Protein AF-A0A0D2CQ76-F1 (afdb_monomer)

Nearest PDB structures (foldseek):
  5eh9-assembly1_A  TM=6.586E-01  e=3.970E-05  Bacillus thuringiensis serovar kurstaki
  3esh-assembly1_A  TM=4.272E-01  e=5.857E-04  Staphylococcus aureus subsp. aureus Mu50
  8q87-assembly1_AZ  TM=4.690E-01  e=4.897E+00  Gallus gallus

Secondary structure (DSSP, 8-state):
-PPPP-PPPP-------------------------TTS----GGGS--SPPP-PPPPP---TTSEEETTT--B-S--GGG-----TTTSSTTS---TT---EEEHHHHHHTT-EEEEEEETTEEEEEEEEEES--TT---EEEEEETTEEEEES--S---HHHHHHHHHHHH-------PPP-----------------------------------------------------------S-SEEEEE-SSGGG-TTHHHHHHHHT-EEEEETGGGGS---TT-TT-EEEEE-SSEEEEETTEEEEE--SSSTT-EEEEE-TTTSSS-EEEEETTSEE-GGGGS-SSS--TT--SEE-EEETTTTEEPPHHHHHHHHHHHTT---SEEEESSTTTS-EE--TT-SS-HHHHHHHHHHHHHHHTT-SS-GGGG---

Foldseek 3Di:
DDDDDDDDDDDDDDDDDDDDDDPDPPPDDDDDPDDPPDDDDPVVPPDPDDDDPDFFDQDADFQFKAWQALQATAPDGVVVVDQDAPVCPPPLHHADPVGTDIDGLNVVVVDPKDKDWAQDPVWNQKIKIWIPPQTHPGFIWIFFQAQQAIEIEFADQHDDVVNRVVLVVSLQDDDDPDPPDDDDDDDDDDDDDDDDDDDDDDDDDDDDDDDDDDDDDDDDDDDDDDDDDPDPPDDPPPRDDNPGHAEYEYQALSRLRRQQSVQLRRVHEYEFAPQRCVSHHPCVVPSGHYDHDDDQKDDPDVQWMKGQLQALHNRGIKIWHPPPSIPHTEIERAVCKFADPLLPDDAPVRDLLDAGIAGANHPVVRHGTALVSLVSNLVRCVVGDHQWYHYGHPPPGIHGHDPRHPDGPNRRSLSNSVSNNVVVVDDPDCSVVDDD

InterPro domains:
  IPR036866 Ribonuclease Z/Hydroxyacylglutathione hydrolase-like [SSF56281] (219-369)

pLDDT: mean 76.27, std 29.32, range [19.5, 98.75]

Structure (mmCIF, N/CA/C/O backbone):
data_AF-A0A0D2CQ76-F1
#
_entry.id   AF-A0A0D2CQ76-F1
#
loop_
_atom_site.group_PDB
_atom_site.id
_atom_site.type_symbol
_atom_site.label_atom_id
_atom_site.label_alt_id
_atom_site.label_comp_id
_atom_site.label_asym_id
_atom_site.label_entity_id
_atom_site.label_seq_id
_atom_site.pdbx_PDB_ins_code
_atom_site.Cartn_x
_atom_site.Cartn_y
_atom_site.Cartn_z
_atom_site.occupancy
_atom_site.B_iso_or_equiv
_atom_site.auth_seq_id
_atom_site.auth_comp_id
_atom_site.auth_asym_id
_atom_site.auth_atom_id
_atom_site.pdbx_PDB_model_num
ATOM 1 N N . MET A 1 1 ? 50.546 -42.247 15.815 1.00 39.44 1 MET A N 1
ATOM 2 C CA . MET A 1 1 ? 51.295 -40.976 15.752 1.00 39.44 1 MET A CA 1
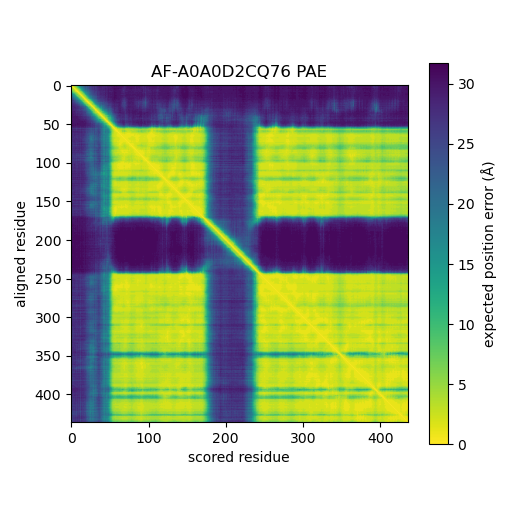ATOM 3 C C . MET A 1 1 ? 50.369 -39.877 16.221 1.00 39.44 1 MET A C 1
ATOM 5 O O . MET A 1 1 ? 49.398 -39.567 15.548 1.00 39.44 1 MET A O 1
ATOM 9 N N . THR A 1 2 ? 50.616 -39.408 17.434 1.00 29.03 2 THR A N 1
ATOM 10 C CA . THR A 1 2 ? 49.864 -38.374 18.147 1.00 29.03 2 THR A CA 1
ATOM 11 C C . THR A 1 2 ? 50.405 -37.018 17.701 1.00 29.03 2 THR A C 1
ATOM 13 O O . THR A 1 2 ? 51.617 -36.827 17.756 1.00 29.03 2 THR A O 1
ATOM 16 N N . ILE A 1 3 ? 49.554 -36.099 17.240 1.00 31.53 3 ILE A N 1
ATOM 17 C CA . ILE A 1 3 ? 49.973 -34.727 16.917 1.00 31.53 3 ILE A CA 1
ATOM 18 C C . ILE A 1 3 ? 49.498 -33.813 18.045 1.00 31.53 3 ILE A C 1
ATOM 20 O O . ILE A 1 3 ? 48.316 -33.742 18.368 1.00 31.53 3 ILE A O 1
ATOM 24 N N . THR A 1 4 ? 50.482 -33.196 18.685 1.00 30.42 4 THR A N 1
ATOM 25 C CA . THR A 1 4 ? 50.427 -32.346 19.871 1.00 30.42 4 THR A CA 1
ATOM 26 C C . THR A 1 4 ? 49.971 -30.923 19.545 1.00 30.42 4 THR A C 1
ATOM 28 O O . THR A 1 4 ? 50.452 -30.321 18.587 1.00 30.42 4 THR A O 1
ATOM 31 N N . ASN A 1 5 ? 49.101 -30.369 20.394 1.00 32.47 5 ASN A N 1
ATOM 32 C CA . ASN A 1 5 ? 48.747 -28.947 20.432 1.00 32.47 5 ASN A CA 1
ATOM 33 C C . ASN A 1 5 ? 49.942 -28.104 20.905 1.00 32.47 5 ASN A C 1
ATOM 35 O O . ASN A 1 5 ? 50.456 -28.333 21.999 1.00 32.47 5 ASN A O 1
ATOM 39 N N . HIS A 1 6 ? 50.319 -27.083 20.133 1.00 31.73 6 HIS A N 1
ATOM 40 C CA . HIS A 1 6 ? 51.196 -26.001 20.582 1.00 31.73 6 HIS A CA 1
ATOM 41 C C . HIS A 1 6 ? 50.420 -24.677 20.597 1.00 31.73 6 HIS A C 1
ATOM 43 O O . HIS A 1 6 ? 50.068 -24.146 19.547 1.00 31.73 6 HIS A O 1
ATOM 49 N N . GLN A 1 7 ? 50.173 -24.142 21.796 1.00 29.67 7 GLN A N 1
ATOM 50 C CA . GLN A 1 7 ? 49.875 -22.722 22.012 1.00 29.67 7 GLN A CA 1
ATOM 51 C C . GLN A 1 7 ? 51.193 -21.944 22.173 1.00 29.67 7 GLN A C 1
ATOM 53 O O . GLN A 1 7 ? 52.074 -22.423 22.893 1.00 29.67 7 GLN A O 1
ATOM 58 N N . PRO A 1 8 ? 51.332 -20.744 21.583 1.00 31.70 8 PRO A N 1
ATOM 59 C CA . PRO A 1 8 ? 52.380 -19.798 21.949 1.00 31.70 8 PRO A CA 1
ATOM 60 C C . PRO A 1 8 ? 51.948 -18.885 23.124 1.00 31.70 8 PRO A C 1
ATOM 62 O O . PRO A 1 8 ? 50.755 -18.803 23.432 1.00 31.70 8 PRO A O 1
ATOM 65 N N . PRO A 1 9 ? 52.911 -18.242 23.817 1.00 31.48 9 PRO A N 1
ATOM 66 C CA . PRO A 1 9 ? 52.736 -17.707 25.168 1.00 31.48 9 PRO A CA 1
ATOM 67 C C . PRO A 1 9 ? 52.123 -16.299 25.214 1.00 31.48 9 PRO A C 1
ATOM 69 O O . PRO A 1 9 ? 52.198 -15.526 24.262 1.00 31.48 9 PRO A O 1
ATOM 72 N N . ALA A 1 10 ? 51.541 -15.977 26.371 1.00 32.19 10 ALA A N 1
ATOM 73 C CA . ALA A 1 10 ? 50.985 -14.672 26.702 1.00 32.19 10 ALA A CA 1
ATOM 74 C C . ALA A 1 10 ? 52.089 -13.689 27.132 1.00 32.19 10 ALA A C 1
ATOM 76 O O . ALA A 1 10 ? 52.759 -13.919 28.138 1.00 32.19 10 ALA A O 1
ATOM 77 N N . GLU A 1 11 ? 52.222 -12.572 26.416 1.00 29.41 11 GLU A N 1
ATOM 78 C CA . GLU A 1 11 ? 52.980 -11.400 26.862 1.00 29.41 11 GLU A CA 1
ATOM 79 C C . GLU A 1 11 ? 52.042 -10.225 27.151 1.00 29.41 11 GLU A C 1
ATOM 81 O O . GLU A 1 11 ? 51.150 -9.883 26.376 1.00 29.41 11 GLU A O 1
ATOM 86 N N . SER A 1 12 ? 52.260 -9.621 28.318 1.00 32.22 12 SER A N 1
ATOM 87 C CA . SER A 1 12 ? 51.508 -8.510 28.884 1.00 32.22 12 SER A CA 1
ATOM 88 C C . SER A 1 12 ? 52.247 -7.186 28.701 1.00 32.22 12 SER A C 1
ATOM 90 O O . SER A 1 12 ? 53.257 -6.966 29.359 1.00 32.22 12 SER A O 1
ATOM 92 N N . LEU A 1 13 ? 51.690 -6.273 27.910 1.00 27.52 13 LEU A N 1
ATOM 93 C CA . LEU A 1 13 ? 51.908 -4.817 27.917 1.00 27.52 13 LEU A CA 1
ATOM 94 C C . LEU A 1 13 ? 50.667 -4.236 27.207 1.00 27.52 13 LEU A C 1
ATOM 96 O O . LEU A 1 13 ? 50.206 -4.816 26.238 1.00 27.52 13 LEU A O 1
ATOM 100 N N . SER A 1 14 ? 50.031 -3.120 27.527 1.00 27.59 14 SER A N 1
ATOM 101 C CA . SER A 1 14 ? 50.063 -2.133 28.600 1.00 27.59 14 SER A CA 1
ATOM 102 C C . SER A 1 14 ? 48.807 -1.262 28.368 1.00 27.59 14 SER A C 1
ATOM 104 O O . SER A 1 14 ? 48.235 -1.279 27.277 1.00 27.59 14 SER A O 1
ATOM 106 N N . LYS A 1 15 ? 48.330 -0.526 29.377 1.00 40.38 15 LYS A N 1
ATOM 107 C CA . LYS A 1 15 ? 47.133 0.327 29.270 1.00 40.38 15 LYS A CA 1
ATOM 108 C C . LYS A 1 15 ? 47.271 1.355 28.135 1.00 40.38 15 LYS A C 1
ATOM 110 O O . LYS A 1 15 ? 48.017 2.320 28.274 1.00 40.38 15 LYS A O 1
ATOM 115 N N . GLN A 1 16 ? 46.468 1.209 27.085 1.00 28.66 16 GLN A N 1
ATOM 116 C CA . GLN A 1 16 ? 46.101 2.299 26.183 1.00 28.66 16 GLN A CA 1
ATOM 117 C C . GLN A 1 16 ? 44.578 2.360 26.091 1.00 28.66 16 GLN A C 1
ATOM 119 O O . GLN A 1 16 ? 43.924 1.441 25.601 1.00 28.66 16 GLN A O 1
ATOM 124 N N . SER A 1 17 ? 44.018 3.455 26.608 1.00 41.84 17 SER A N 1
ATOM 125 C CA . SER A 1 17 ? 42.621 3.809 26.414 1.00 41.84 17 SER A CA 1
ATOM 126 C C . SER A 1 17 ? 42.354 3.967 24.919 1.00 41.84 17 SER A C 1
ATOM 128 O O . SER A 1 17 ? 42.861 4.873 24.259 1.00 41.84 17 SER A O 1
ATOM 130 N N . SER A 1 18 ? 41.555 3.061 24.369 1.00 27.47 18 SER A N 1
ATOM 131 C CA . SER A 1 18 ? 41.046 3.162 23.009 1.00 27.47 18 SER A CA 1
ATOM 132 C C . SER A 1 18 ? 39.527 3.086 23.076 1.00 27.47 18 SER A C 1
ATOM 134 O O . SER A 1 18 ? 38.928 2.106 23.498 1.00 27.47 18 SER A O 1
ATOM 136 N N . LYS A 1 19 ? 38.969 4.254 22.771 1.00 29.41 19 LYS A N 1
ATOM 137 C CA . LYS A 1 19 ? 37.576 4.638 22.572 1.00 29.41 19 LYS A CA 1
ATOM 138 C C . LYS A 1 19 ? 36.659 3.477 22.176 1.00 29.41 19 LYS A C 1
ATOM 140 O O . LYS A 1 19 ? 36.950 2.748 21.232 1.00 29.41 19 LYS A O 1
ATOM 145 N N . GLU A 1 20 ? 35.530 3.398 22.874 1.00 27.20 20 GLU A N 1
ATOM 146 C CA . GLU A 1 20 ? 34.351 2.624 22.491 1.00 27.20 20 GLU A CA 1
ATOM 147 C C . GLU A 1 20 ? 34.062 2.786 20.994 1.00 27.20 20 GLU A C 1
ATOM 149 O O . GLU A 1 20 ? 34.005 3.901 20.470 1.00 27.20 20 GLU A O 1
ATOM 154 N N . ILE A 1 21 ? 33.895 1.656 20.312 1.00 24.20 21 ILE A N 1
ATOM 155 C CA . ILE A 1 21 ? 33.378 1.592 18.948 1.00 24.20 21 ILE A CA 1
ATOM 156 C C . ILE A 1 21 ? 31.880 1.912 19.047 1.00 24.20 21 ILE A C 1
ATOM 158 O O . ILE A 1 21 ? 31.147 1.121 19.645 1.00 24.20 21 ILE A O 1
ATOM 162 N N . PRO A 1 22 ? 31.388 3.040 18.503 1.00 25.72 22 PRO A N 1
ATOM 163 C CA . PRO A 1 22 ? 29.972 3.355 18.576 1.00 25.72 22 PRO A CA 1
ATOM 164 C C . PRO A 1 22 ? 29.210 2.435 17.623 1.00 25.72 22 PRO A C 1
ATOM 166 O O . PRO A 1 22 ? 29.427 2.456 16.410 1.00 25.72 22 PRO A O 1
ATOM 169 N N . ILE A 1 23 ? 28.290 1.647 18.174 1.00 25.94 23 ILE A N 1
ATOM 170 C CA . ILE A 1 23 ? 27.216 1.008 17.414 1.00 25.94 23 ILE A CA 1
ATOM 171 C C . ILE A 1 23 ? 26.369 2.146 16.832 1.00 25.94 23 ILE A C 1
ATOM 173 O O . ILE A 1 23 ? 25.759 2.923 17.567 1.00 25.94 23 ILE A O 1
ATOM 177 N N . ILE A 1 24 ? 26.383 2.295 15.507 1.00 24.62 24 ILE A N 1
ATOM 178 C CA . ILE A 1 24 ? 25.646 3.349 14.809 1.00 24.62 24 ILE A CA 1
ATOM 179 C C . ILE A 1 24 ? 24.150 3.011 14.868 1.00 24.62 24 ILE A C 1
ATOM 181 O O . ILE A 1 24 ? 23.621 2.307 14.013 1.00 24.62 24 ILE A O 1
ATOM 185 N N . HIS A 1 25 ? 23.449 3.552 15.863 1.00 28.23 25 HIS A N 1
ATOM 186 C CA . HIS A 1 25 ? 22.011 3.776 15.772 1.00 28.23 25 HIS A CA 1
ATOM 187 C C . HIS A 1 25 ? 21.765 4.841 14.691 1.00 28.23 25 HIS A C 1
ATOM 189 O O . HIS A 1 25 ? 21.966 6.031 14.929 1.00 28.23 25 HIS A O 1
ATOM 195 N N . GLN A 1 26 ? 21.343 4.440 13.488 1.00 29.70 26 GLN A N 1
ATOM 196 C CA . GLN A 1 26 ? 20.871 5.384 12.467 1.00 29.70 26 GLN A CA 1
ATOM 197 C C . GLN A 1 26 ? 19.455 5.877 12.806 1.00 29.70 26 GLN A C 1
ATOM 199 O O . GLN A 1 26 ? 18.474 5.532 12.161 1.00 29.70 26 GLN A O 1
ATOM 204 N N . GLY A 1 27 ? 19.366 6.711 13.839 1.00 32.00 27 GLY A N 1
ATOM 205 C CA . GLY A 1 27 ? 18.337 7.735 13.967 1.00 32.00 27 GLY A CA 1
ATOM 206 C C . GLY A 1 27 ? 18.990 9.075 13.654 1.00 32.00 27 GLY A C 1
ATOM 207 O O . GLY A 1 27 ? 19.450 9.758 14.563 1.00 32.00 27 GLY A O 1
ATOM 208 N N . GLN A 1 28 ? 19.110 9.434 12.374 1.00 29.11 28 GLN A N 1
ATOM 209 C CA . GLN A 1 28 ? 19.572 10.772 12.006 1.00 29.11 28 GLN A CA 1
ATOM 210 C C . GLN A 1 28 ? 18.374 11.701 11.821 1.00 29.11 28 GLN A C 1
ATOM 212 O O . GLN A 1 28 ? 17.597 11.569 10.880 1.00 29.11 28 GLN A O 1
ATOM 217 N N . ASN A 1 29 ? 18.270 12.656 12.749 1.00 29.84 29 ASN A N 1
ATOM 218 C CA . ASN A 1 29 ? 17.585 13.932 12.578 1.00 29.84 29 ASN A CA 1
ATOM 219 C C . ASN A 1 29 ? 18.065 14.579 11.270 1.00 29.84 29 ASN A C 1
ATOM 221 O O . ASN A 1 29 ? 19.172 15.116 11.210 1.00 29.84 29 ASN A O 1
ATOM 225 N N . LEU A 1 30 ? 17.244 14.530 10.224 1.00 32.06 30 LEU A N 1
ATOM 226 C CA . LEU A 1 30 ? 17.431 15.358 9.039 1.00 32.06 30 LEU A CA 1
ATOM 227 C C . LEU A 1 30 ? 16.713 16.681 9.303 1.00 32.06 30 LEU A C 1
ATOM 229 O O . LEU A 1 30 ? 15.489 16.730 9.398 1.00 32.06 30 LEU A O 1
ATOM 233 N N . GLY A 1 31 ? 17.501 17.739 9.500 1.00 23.17 31 GLY A N 1
ATOM 234 C CA . GLY A 1 31 ? 17.003 19.085 9.749 1.00 23.17 31 GLY A CA 1
ATOM 235 C C . GLY A 1 31 ? 16.050 19.530 8.643 1.00 23.17 31 GLY A C 1
ATOM 236 O O . GLY A 1 31 ? 16.437 19.654 7.483 1.00 23.17 31 GLY A O 1
ATOM 237 N N . VAL A 1 32 ? 14.800 19.775 9.022 1.00 26.61 32 VAL A N 1
ATOM 238 C CA . VAL A 1 32 ? 13.799 20.425 8.182 1.00 26.61 32 VAL A CA 1
ATOM 239 C C . VAL A 1 32 ? 14.212 21.890 8.050 1.00 26.61 32 VAL A C 1
ATOM 241 O O . VAL A 1 32 ? 14.143 22.645 9.018 1.00 26.61 32 VAL A O 1
ATOM 244 N N . TYR A 1 33 ? 14.668 22.305 6.869 1.00 24.30 33 TYR A N 1
ATOM 245 C CA . TYR A 1 33 ? 14.822 23.727 6.564 1.00 24.30 33 TYR A CA 1
ATOM 246 C C . TYR A 1 33 ? 13.427 24.284 6.252 1.00 24.30 33 TYR A C 1
ATOM 248 O O . TYR A 1 33 ? 12.963 24.246 5.115 1.00 24.30 33 TYR A O 1
ATOM 256 N N . SER A 1 34 ? 12.710 24.723 7.286 1.00 30.67 34 SER A N 1
ATOM 257 C CA . SER A 1 34 ? 11.485 25.503 7.123 1.00 30.67 34 SER A CA 1
ATOM 258 C C . SER A 1 34 ? 11.872 26.956 6.858 1.00 30.67 34 SER A C 1
ATOM 260 O O . SER A 1 34 ? 12.387 27.620 7.758 1.00 30.67 34 SER A O 1
ATOM 262 N N . ASP A 1 35 ? 11.643 27.441 5.640 1.00 29.03 35 ASP A N 1
ATOM 263 C CA . ASP A 1 35 ? 11.735 28.865 5.314 1.00 29.03 35 ASP A CA 1
ATOM 264 C C . ASP A 1 35 ? 10.690 29.647 6.145 1.00 29.03 35 ASP A C 1
ATOM 266 O O . ASP A 1 35 ? 9.488 29.433 5.962 1.00 29.03 35 ASP A O 1
ATOM 270 N N . PRO A 1 36 ? 11.096 30.538 7.072 1.00 30.61 36 PRO A N 1
ATOM 271 C CA . PRO A 1 36 ? 10.170 31.288 7.921 1.00 30.61 36 PRO A CA 1
ATOM 272 C C . PRO A 1 36 ? 9.391 32.383 7.175 1.00 30.61 36 PRO A C 1
ATOM 274 O O . PRO A 1 36 ? 8.571 33.060 7.795 1.00 30.61 36 PRO A O 1
ATOM 277 N N . SER A 1 37 ? 9.664 32.604 5.883 1.00 29.12 37 SER A N 1
ATOM 278 C CA . SER A 1 37 ? 9.095 33.707 5.100 1.00 29.12 37 SER A CA 1
ATOM 279 C C . SER A 1 37 ? 7.826 33.357 4.310 1.00 29.12 37 SER A C 1
ATOM 281 O O . SER A 1 37 ? 7.203 34.252 3.736 1.00 29.12 37 SER A O 1
ATOM 283 N N . LEU A 1 38 ? 7.379 32.095 4.321 1.00 29.56 38 LEU A N 1
ATOM 284 C CA . LEU A 1 38 ? 6.122 31.692 3.685 1.00 29.56 38 LEU A CA 1
ATOM 285 C C . LEU A 1 38 ? 4.923 31.924 4.628 1.00 29.56 38 LEU A C 1
ATOM 287 O O . LEU A 1 38 ? 4.917 31.415 5.754 1.00 29.56 38 LEU A O 1
ATOM 291 N N . PRO A 1 39 ? 3.884 32.669 4.205 1.00 29.12 39 PRO A N 1
ATOM 292 C CA . PRO A 1 39 ? 2.723 32.919 5.047 1.00 29.12 39 PRO A CA 1
ATOM 293 C C . PRO A 1 39 ? 1.963 31.615 5.321 1.00 29.12 39 PRO A C 1
ATOM 295 O O . PRO A 1 39 ? 1.555 30.907 4.399 1.00 29.12 39 PRO A O 1
ATOM 298 N N . LYS A 1 40 ? 1.736 31.319 6.607 1.00 33.12 40 LYS A N 1
ATOM 299 C CA . LYS A 1 40 ? 0.824 30.262 7.060 1.00 33.12 40 LYS A CA 1
ATOM 300 C C . LYS A 1 40 ? -0.583 30.620 6.592 1.00 33.12 40 LYS A C 1
ATOM 302 O O . LYS A 1 40 ? -1.213 31.514 7.151 1.00 33.12 40 LYS A O 1
ATOM 307 N N . THR A 1 41 ? -1.057 29.972 5.539 1.00 33.44 41 THR A N 1
ATOM 308 C CA . THR A 1 41 ? -2.420 30.168 5.049 1.00 33.44 41 THR A CA 1
ATOM 309 C C . THR A 1 41 ? -3.363 29.360 5.932 1.00 33.44 41 THR A C 1
ATOM 311 O O . THR A 1 41 ? -3.412 28.135 5.866 1.00 33.44 41 THR A O 1
ATOM 314 N N . ASP A 1 42 ? -4.078 30.061 6.806 1.00 31.73 42 ASP A N 1
ATOM 315 C CA . ASP A 1 42 ? -5.182 29.508 7.581 1.00 31.73 42 ASP A CA 1
ATOM 316 C C . ASP A 1 42 ? -6.390 29.337 6.646 1.00 31.73 42 ASP A C 1
ATOM 318 O O . ASP A 1 42 ? -7.069 30.303 6.287 1.00 31.73 42 ASP A O 1
ATOM 322 N N . LEU A 1 43 ? -6.615 28.103 6.184 1.00 39.22 43 LEU A N 1
ATOM 323 C CA . LEU A 1 43 ? -7.665 27.756 5.217 1.00 39.22 43 LEU A CA 1
ATOM 324 C C . LEU A 1 43 ? -9.081 28.093 5.720 1.00 39.22 43 LEU A C 1
ATOM 326 O O . LEU A 1 43 ? -10.003 28.196 4.912 1.00 39.22 43 LEU A O 1
ATOM 330 N N . ALA A 1 44 ? -9.257 28.329 7.026 1.00 33.47 44 ALA A N 1
ATOM 331 C CA . ALA A 1 44 ? -10.527 28.750 7.608 1.00 33.47 44 ALA A CA 1
ATOM 332 C C . ALA A 1 44 ? -10.938 30.185 7.218 1.00 33.47 44 ALA A C 1
ATOM 334 O O . ALA A 1 44 ? -12.115 30.528 7.307 1.00 33.47 44 ALA A O 1
ATOM 335 N N . GLN A 1 45 ? -10.005 31.029 6.759 1.00 33.81 45 GLN A N 1
ATOM 336 C CA . GLN A 1 45 ? -10.294 32.438 6.453 1.00 33.81 45 GLN A CA 1
ATOM 337 C C . GLN A 1 45 ? -10.810 32.689 5.027 1.00 33.81 45 GLN A C 1
ATOM 339 O O . GLN A 1 45 ? -11.191 33.813 4.708 1.00 33.81 45 GLN A O 1
ATOM 344 N N . VAL A 1 46 ? -10.852 31.667 4.164 1.00 38.38 46 VAL A N 1
ATOM 345 C CA . VAL A 1 46 ? -11.183 31.845 2.737 1.00 38.38 46 VAL A CA 1
ATOM 346 C C . VAL A 1 46 ? -12.700 31.852 2.46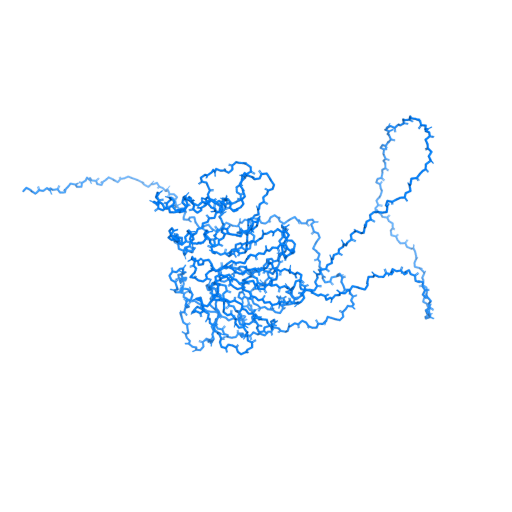7 1.00 38.38 46 VAL A C 1
ATOM 348 O O . VAL A 1 46 ? -13.121 32.339 1.422 1.00 38.38 46 VAL A O 1
ATOM 351 N N . PHE A 1 47 ? -13.554 31.404 3.400 1.00 37.78 47 PHE A N 1
ATOM 352 C CA . PHE A 1 47 ? -14.996 31.250 3.133 1.00 37.78 47 PHE A CA 1
ATOM 353 C C . PHE A 1 47 ? -15.915 31.654 4.307 1.00 37.78 47 PHE A C 1
ATOM 355 O O . PHE A 1 47 ? -16.415 30.788 5.028 1.00 37.78 47 PHE A O 1
ATOM 362 N N . PRO A 1 48 ? -16.226 32.949 4.503 1.00 30.75 48 PRO A N 1
ATOM 363 C CA . PRO A 1 48 ? -17.291 33.350 5.412 1.00 30.75 48 PRO A CA 1
ATOM 364 C C . PRO A 1 48 ? -18.654 33.220 4.709 1.00 30.75 48 PRO A C 1
ATOM 366 O O . PRO A 1 48 ? -18.975 34.019 3.834 1.00 30.75 48 PRO A O 1
ATOM 369 N N . GLY A 1 49 ? -19.477 32.236 5.098 1.00 35.41 49 GLY A N 1
ATOM 370 C CA . GLY A 1 49 ? -20.927 32.308 4.842 1.00 35.41 49 GLY A CA 1
ATOM 371 C C . GLY A 1 49 ? -21.650 31.104 4.230 1.00 35.41 49 GLY A C 1
ATOM 372 O O . GLY A 1 49 ? -22.803 31.269 3.848 1.00 35.41 49 GLY A O 1
ATOM 373 N N . SER A 1 50 ? -21.064 29.904 4.166 1.00 35.69 50 SER A N 1
ATOM 374 C CA . SER A 1 50 ? -21.857 28.689 3.900 1.00 35.69 50 SER A CA 1
ATOM 375 C C . SER A 1 50 ? -22.051 27.903 5.193 1.00 35.69 50 SER A C 1
ATOM 377 O O . SER A 1 50 ? -21.093 27.607 5.903 1.00 35.69 50 SER A O 1
ATOM 379 N N . THR A 1 51 ? -23.299 27.597 5.544 1.00 34.38 51 THR A N 1
ATOM 380 C CA . 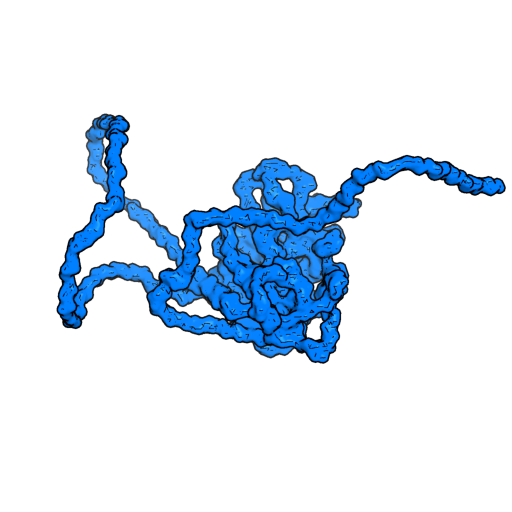THR A 1 51 ? -23.592 26.633 6.608 1.00 34.38 51 THR A CA 1
ATOM 381 C C . THR A 1 5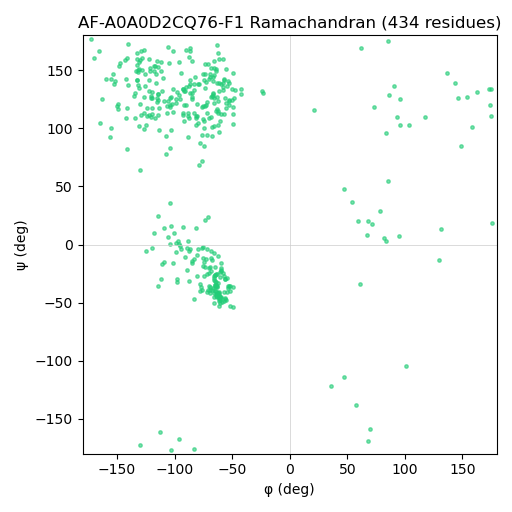1 ? -23.052 25.280 6.137 1.00 34.38 51 THR A C 1
ATOM 383 O O . THR A 1 51 ? -23.502 24.799 5.094 1.00 34.38 51 THR A O 1
ATOM 386 N N . PRO A 1 52 ? -22.061 24.672 6.813 1.00 41.97 52 PRO A N 1
ATOM 387 C CA . PRO A 1 52 ? -21.486 23.429 6.332 1.00 41.97 52 PRO A CA 1
ATOM 388 C C . PRO A 1 52 ? -22.558 22.340 6.397 1.00 41.97 52 PRO A C 1
ATOM 390 O O . PRO A 1 52 ? -23.085 22.043 7.466 1.00 41.97 52 PRO A O 1
ATOM 393 N N . MET A 1 53 ? -22.871 21.727 5.252 1.00 47.56 53 MET A N 1
ATOM 394 C CA . MET A 1 53 ? -23.459 20.385 5.225 1.00 47.56 53 MET A CA 1
ATOM 395 C C . MET A 1 53 ? -22.600 19.509 6.139 1.00 47.56 53 MET A C 1
ATOM 397 O O . MET A 1 53 ? -21.417 19.306 5.823 1.00 47.56 53 MET A O 1
ATOM 401 N N . ALA A 1 54 ? -23.163 19.076 7.274 1.00 58.16 54 ALA A N 1
ATOM 402 C CA . ALA A 1 54 ? -22.454 18.283 8.271 1.00 58.16 54 ALA A CA 1
ATOM 403 C C . ALA A 1 54 ? -21.832 17.070 7.568 1.00 58.16 54 ALA A C 1
ATOM 405 O O . ALA A 1 54 ? -22.529 16.325 6.878 1.00 58.16 54 ALA A O 1
ATOM 406 N N . GLY A 1 55 ? -20.505 16.954 7.641 1.00 66.81 55 GLY A N 1
ATOM 407 C CA . GLY A 1 55 ? -19.786 15.816 7.079 1.00 66.81 55 GLY A CA 1
ATOM 408 C C . GLY A 1 55 ? -20.185 14.504 7.765 1.00 66.81 55 GLY A C 1
ATOM 409 O O . GLY A 1 55 ? -20.909 14.531 8.766 1.00 66.81 55 GLY A O 1
ATOM 410 N N . PRO A 1 56 ? -19.729 13.353 7.242 1.00 83.25 56 PRO A N 1
ATOM 411 C CA . PRO A 1 56 ? -19.862 12.087 7.944 1.00 83.25 56 PRO A CA 1
ATOM 412 C C . PRO A 1 56 ? -19.350 12.228 9.378 1.00 83.25 56 PRO A C 1
ATOM 414 O O . PRO A 1 56 ? -18.297 12.816 9.640 1.00 83.25 56 PRO A O 1
ATOM 417 N N . LYS A 1 57 ? -20.135 11.704 10.316 1.00 90.00 57 LYS A N 1
ATOM 418 C CA . LYS A 1 57 ? -19.737 11.630 11.715 1.00 90.00 57 LYS A CA 1
ATOM 419 C C . LYS A 1 57 ? -18.869 10.392 11.898 1.00 90.00 57 LYS A C 1
ATOM 421 O O . LYS A 1 57 ? -19.243 9.306 11.454 1.00 90.00 57 LYS A O 1
ATOM 426 N N . LEU A 1 58 ? -17.740 10.566 12.574 1.00 93.38 58 LEU A N 1
ATOM 427 C CA . LEU A 1 58 ? -16.836 9.489 12.944 1.00 93.38 58 LEU A CA 1
ATOM 428 C C . LEU A 1 58 ? -17.613 8.333 13.592 1.00 93.38 58 LEU A C 1
ATOM 430 O O . LEU A 1 58 ? -18.361 8.542 14.551 1.00 93.38 58 LEU A O 1
ATOM 434 N N . THR A 1 59 ? -17.434 7.131 13.045 1.00 93.81 59 THR A N 1
ATOM 435 C CA . THR A 1 59 ? -18.049 5.893 13.531 1.00 93.81 59 THR A CA 1
ATOM 436 C C . THR A 1 59 ? -16.946 4.867 13.761 1.00 93.81 59 THR A C 1
ATOM 438 O O . THR A 1 59 ? -16.449 4.253 12.818 1.00 93.81 59 THR A O 1
ATOM 441 N N . THR A 1 60 ? -16.539 4.719 15.021 1.00 93.25 60 THR A N 1
ATOM 442 C CA . THR A 1 60 ? -15.352 3.957 15.429 1.00 93.25 60 THR A CA 1
ATOM 443 C C . THR A 1 60 ? -15.655 2.944 16.522 1.00 93.25 60 THR A C 1
ATOM 445 O O . THR A 1 60 ? -16.652 3.037 17.239 1.00 93.25 60 THR A O 1
ATOM 448 N N . SER A 1 61 ? -14.760 1.967 16.655 1.00 94.62 61 SER A N 1
ATOM 449 C CA . SER A 1 61 ? -14.798 0.961 17.717 1.00 94.62 61 SER A CA 1
ATOM 450 C C . SER A 1 61 ? -13.682 1.247 18.721 1.00 94.62 61 SER A C 1
ATOM 452 O O . SER A 1 61 ? -12.618 0.627 18.689 1.00 94.62 61 SER A O 1
ATOM 454 N N . ASP A 1 62 ? -13.925 2.239 19.580 1.00 95.75 62 ASP A N 1
ATOM 455 C CA . ASP A 1 62 ? -12.890 2.933 20.359 1.00 95.75 62 ASP A CA 1
ATOM 456 C C . ASP A 1 62 ? -12.083 2.048 21.313 1.00 95.75 62 ASP A C 1
ATOM 458 O O . ASP A 1 62 ? -10.926 2.365 21.587 1.00 95.75 62 ASP A O 1
ATOM 462 N N . ASP A 1 63 ? -12.679 0.957 21.797 1.00 97.56 63 ASP A N 1
ATOM 463 C CA . ASP A 1 63 ? -12.109 0.066 22.818 1.00 97.56 63 ASP A CA 1
ATOM 464 C C . ASP A 1 63 ? -11.561 -1.254 22.252 1.00 97.56 63 ASP A C 1
ATOM 466 O O . ASP A 1 63 ? -11.036 -2.084 22.993 1.00 97.56 63 ASP A O 1
ATOM 470 N N . LEU A 1 64 ? -11.653 -1.451 20.934 1.00 98.19 64 LEU A N 1
ATOM 471 C CA . LEU A 1 64 ? -11.087 -2.624 20.279 1.00 98.19 64 LEU A CA 1
ATOM 472 C C . LEU A 1 64 ? -9.564 -2.526 20.174 1.00 98.19 64 LEU A C 1
ATOM 474 O O . LEU A 1 64 ? -9.005 -1.461 19.888 1.00 98.19 64 LEU A O 1
ATOM 478 N N . LEU A 1 65 ? -8.894 -3.664 20.364 1.00 98.50 65 LEU A N 1
ATOM 479 C CA . LEU A 1 65 ? -7.440 -3.741 20.387 1.00 98.50 65 LEU A CA 1
ATOM 480 C C . LEU A 1 65 ? -6.832 -3.437 19.018 1.00 98.50 65 LEU A C 1
ATOM 482 O O . LEU A 1 65 ? -7.169 -4.057 18.011 1.00 98.50 65 LEU A O 1
ATOM 486 N N . ILE A 1 66 ? -5.855 -2.536 19.011 1.00 98.38 66 ILE A N 1
ATOM 487 C CA . ILE A 1 66 ? -4.996 -2.177 17.886 1.00 98.38 66 ILE A CA 1
ATOM 488 C C . ILE A 1 66 ? -3.571 -2.604 18.229 1.00 98.38 66 ILE A C 1
ATOM 490 O O . ILE A 1 66 ? -3.013 -2.192 19.244 1.00 98.38 66 ILE A O 1
ATOM 494 N N . CYS A 1 67 ? -2.954 -3.418 17.376 1.00 97.94 67 CYS A N 1
ATOM 495 C CA . CYS A 1 67 ? -1.554 -3.802 17.531 1.00 97.94 67 CYS A CA 1
ATOM 496 C C . CYS A 1 67 ? -0.644 -2.568 17.431 1.00 97.94 67 CYS A C 1
ATOM 498 O O . CYS A 1 67 ? -0.630 -1.892 16.403 1.00 97.94 67 CYS A O 1
ATOM 500 N N . CYS A 1 68 ? 0.176 -2.305 18.453 1.00 96.88 68 CYS A N 1
ATOM 501 C CA . CYS A 1 68 ? 1.085 -1.152 18.463 1.00 96.88 68 CYS A CA 1
ATOM 502 C C . CYS A 1 68 ? 2.167 -1.224 17.371 1.00 96.88 68 CYS A C 1
ATOM 504 O O . CYS A 1 68 ? 2.678 -0.192 16.943 1.00 96.88 68 CYS A O 1
ATOM 506 N N . ALA A 1 69 ? 2.524 -2.434 16.924 1.00 95.69 69 ALA A N 1
ATOM 507 C CA . ALA A 1 69 ? 3.599 -2.654 15.959 1.00 95.69 69 ALA A CA 1
ATOM 508 C C . ALA A 1 69 ? 3.156 -2.459 14.499 1.00 95.69 69 ALA A C 1
ATOM 510 O O . ALA A 1 69 ? 3.845 -1.777 13.746 1.00 95.69 69 ALA A O 1
ATOM 511 N N . CYS A 1 70 ? 2.012 -3.022 14.087 1.00 95.19 70 CYS A N 1
ATOM 512 C CA . CYS A 1 70 ? 1.532 -2.925 12.698 1.00 95.19 70 CYS A CA 1
ATOM 513 C C . CYS A 1 70 ? 0.279 -2.055 12.514 1.00 95.19 70 CYS A C 1
ATOM 515 O O . CYS A 1 70 ? -0.006 -1.632 11.397 1.00 95.19 70 CYS A O 1
ATOM 517 N N . GLY A 1 71 ? -0.455 -1.755 13.586 1.00 96.81 71 GLY A N 1
ATOM 518 C CA . GLY A 1 71 ? -1.691 -0.975 13.540 1.00 96.81 71 GLY A CA 1
ATOM 519 C C . GLY A 1 71 ? -2.949 -1.772 13.189 1.00 96.81 71 GLY A C 1
ATOM 520 O O . GLY A 1 71 ? -4.012 -1.171 13.076 1.00 96.81 71 GLY A O 1
ATOM 521 N N . ALA A 1 72 ? -2.865 -3.097 13.020 1.00 97.38 72 ALA A N 1
ATOM 522 C CA . ALA A 1 72 ? -4.034 -3.941 12.770 1.00 97.38 72 ALA A CA 1
ATOM 523 C C . ALA A 1 72 ? -4.969 -3.978 13.986 1.00 97.38 72 ALA A C 1
ATOM 525 O O . ALA A 1 72 ? -4.523 -4.247 15.105 1.00 97.38 72 ALA A O 1
ATOM 526 N N . GLN A 1 73 ? -6.256 -3.737 13.751 1.00 97.94 73 GLN A N 1
ATOM 527 C CA . GLN A 1 73 ? -7.301 -3.776 14.769 1.00 97.94 73 GLN A CA 1
ATOM 528 C C . GLN A 1 73 ? -7.977 -5.149 14.809 1.00 97.94 73 GLN A C 1
ATOM 530 O O . GLN A 1 73 ? -8.107 -5.809 13.777 1.00 97.94 73 GLN A O 1
ATOM 535 N N . TYR A 1 74 ? -8.416 -5.575 15.987 1.00 98.00 74 TYR A N 1
ATOM 536 C CA . TYR A 1 74 ? -9.058 -6.865 16.231 1.00 98.00 74 TYR A CA 1
ATOM 537 C C . TYR A 1 74 ? -10.454 -6.682 16.823 1.00 98.00 74 TYR A C 1
ATOM 539 O O . TYR A 1 74 ? -10.708 -5.721 17.532 1.00 98.00 74 TYR A O 1
ATOM 547 N N . GLU A 1 75 ? -11.351 -7.631 16.579 1.00 96.50 75 GLU A N 1
ATOM 548 C CA . GLU A 1 75 ? -12.716 -7.703 17.127 1.00 96.50 75 GLU A CA 1
ATOM 549 C C . GLU A 1 75 ? -12.796 -8.042 18.631 1.00 96.50 75 GLU A C 1
ATOM 551 O O . GLU A 1 75 ? -13.806 -8.560 19.100 1.00 96.50 75 GLU A O 1
ATOM 556 N N . VAL A 1 76 ? -11.738 -7.765 19.394 1.00 97.25 76 VAL A N 1
ATOM 557 C CA . VAL A 1 76 ? -11.651 -8.037 20.833 1.00 97.25 76 VAL A CA 1
ATOM 558 C C . VAL A 1 76 ? -11.131 -6.824 21.596 1.00 97.25 76 VAL A C 1
ATOM 560 O O . VAL A 1 76 ? -10.405 -6.002 21.037 1.00 97.25 76 VAL A O 1
ATOM 563 N N . ASP A 1 77 ? -11.479 -6.737 22.876 1.00 97.06 77 ASP A N 1
ATOM 564 C CA . ASP A 1 77 ? -10.989 -5.723 23.809 1.00 97.06 77 ASP A CA 1
ATOM 565 C C . ASP A 1 77 ? -9.915 -6.291 24.763 1.00 97.06 77 ASP A C 1
ATOM 567 O O . ASP A 1 77 ? -9.503 -7.456 24.675 1.00 97.06 77 ASP A O 1
ATOM 571 N N . GLU A 1 78 ? -9.460 -5.452 25.695 1.00 95.12 78 GLU A N 1
ATOM 572 C CA . GLU A 1 78 ? -8.429 -5.779 26.691 1.00 95.12 78 GLU A CA 1
ATOM 573 C C . GLU A 1 78 ? -8.800 -6.947 27.617 1.00 95.12 78 GLU A C 1
ATOM 575 O O . GLU A 1 78 ? -7.906 -7.605 28.148 1.00 95.12 78 GLU A O 1
ATOM 580 N N . THR A 1 79 ? -10.090 -7.254 27.795 1.00 96.31 79 THR A N 1
ATOM 581 C CA . THR A 1 79 ? -10.537 -8.324 28.705 1.00 96.31 79 THR A CA 1
ATOM 582 C C . THR A 1 79 ? -10.188 -9.718 28.194 1.00 96.31 79 THR A C 1
ATOM 584 O O . THR A 1 79 ? -10.106 -10.663 28.978 1.00 96.31 79 THR A O 1
ATOM 587 N N . THR A 1 80 ? -9.934 -9.850 26.891 1.00 95.06 80 THR A N 1
ATOM 588 C CA . THR A 1 80 ? -9.591 -11.129 26.258 1.00 95.06 80 THR A CA 1
ATOM 589 C C . THR A 1 80 ? -8.173 -11.605 26.556 1.00 95.06 80 THR A C 1
ATOM 591 O O . THR A 1 80 ? -7.870 -12.772 26.322 1.00 95.06 80 THR A O 1
ATOM 594 N N . GLY A 1 81 ? -7.300 -10.726 27.065 1.00 92.81 81 GLY A N 1
ATOM 595 C CA . GLY A 1 81 ? -5.906 -11.065 27.361 1.00 92.81 81 GLY A CA 1
ATOM 596 C C . GLY A 1 81 ? -5.055 -11.353 26.122 1.00 92.81 81 GLY A C 1
ATOM 597 O O . GLY A 1 81 ? -4.027 -12.008 26.241 1.00 92.81 81 GLY A O 1
ATOM 598 N N . LYS A 1 82 ? -5.478 -10.887 24.940 1.00 93.94 82 LYS A N 1
ATOM 599 C CA . LYS A 1 82 ? -4.763 -11.105 23.680 1.00 93.94 82 LYS A CA 1
ATOM 600 C C . LYS A 1 82 ? -3.316 -10.608 23.747 1.00 93.94 82 LYS A C 1
ATOM 602 O O . LYS A 1 82 ? -3.064 -9.431 23.996 1.00 93.94 82 LYS A O 1
ATOM 607 N N . ASP A 1 83 ? -2.394 -11.495 23.410 1.00 93.50 83 ASP A N 1
ATOM 608 C CA . ASP A 1 83 ? -0.946 -11.283 23.410 1.00 93.50 83 ASP A CA 1
ATOM 609 C C . ASP A 1 83 ? -0.284 -11.591 22.055 1.00 93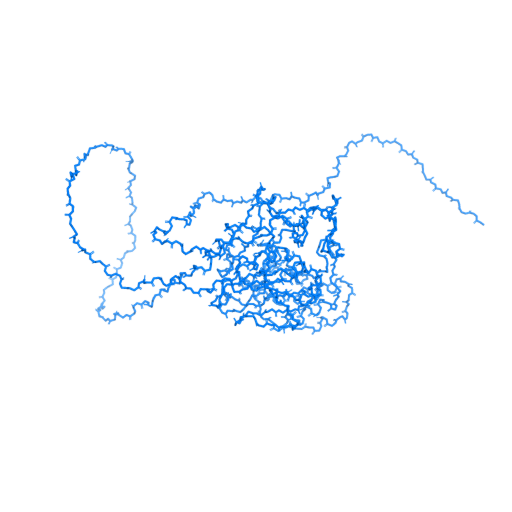.50 83 ASP A C 1
ATOM 611 O O . ASP A 1 83 ? 0.879 -11.264 21.857 1.00 93.50 83 ASP A O 1
ATOM 615 N N . GLU A 1 84 ? -1.031 -12.113 21.080 1.00 94.75 84 GLU A N 1
ATOM 616 C CA . GLU A 1 84 ? -0.518 -12.487 19.754 1.00 94.75 84 GLU A CA 1
ATOM 617 C C . GLU A 1 84 ? -1.152 -11.652 18.632 1.00 94.75 84 GLU A C 1
ATOM 619 O O . GLU A 1 84 ? -2.365 -11.407 18.618 1.00 94.75 84 GLU A O 1
ATOM 624 N N . CYS A 1 85 ? -0.364 -11.228 17.640 1.00 96.88 85 CYS A N 1
ATOM 625 C CA . CYS A 1 85 ? -0.854 -10.508 16.460 1.00 96.88 85 CYS A CA 1
ATOM 626 C C . CYS A 1 85 ? -0.533 -11.288 15.181 1.00 96.88 85 CYS A C 1
ATOM 628 O O . CYS A 1 85 ? 0.618 -11.317 14.754 1.00 96.88 85 CYS A O 1
ATOM 630 N N . ARG A 1 86 ? -1.567 -11.803 14.497 1.00 95.62 86 ARG A N 1
ATOM 631 C CA . ARG A 1 86 ? -1.451 -12.652 13.293 1.00 95.62 86 ARG A CA 1
ATOM 632 C C . ARG A 1 86 ? -0.561 -12.055 12.197 1.00 95.62 86 ARG A C 1
ATOM 634 O O . ARG A 1 86 ? 0.122 -12.786 11.497 1.00 95.62 86 ARG A O 1
ATOM 641 N N . ILE A 1 87 ? -0.574 -10.731 12.027 1.00 96.06 87 ILE A N 1
ATOM 642 C CA . ILE A 1 87 ? 0.263 -10.042 11.029 1.00 96.06 87 ILE A CA 1
ATOM 643 C C . ILE A 1 87 ? 1.718 -9.893 11.501 1.00 96.06 87 ILE A C 1
ATOM 645 O O . ILE A 1 87 ? 2.622 -9.922 10.675 1.00 96.06 87 ILE A O 1
ATOM 649 N N . CYS A 1 88 ? 1.958 -9.715 12.804 1.00 96.19 88 CYS A N 1
ATOM 650 C CA . CYS A 1 88 ? 3.312 -9.570 13.355 1.00 96.19 88 CYS A CA 1
ATOM 651 C C . CYS A 1 88 ? 4.019 -10.917 13.535 1.00 96.19 88 CYS A C 1
ATOM 653 O O . CYS A 1 88 ? 5.243 -10.967 13.480 1.00 96.19 88 CYS A O 1
ATOM 655 N N . GLU A 1 89 ? 3.249 -11.985 13.727 1.00 95.19 89 GLU A N 1
ATOM 656 C CA . GLU A 1 89 ? 3.741 -13.363 13.799 1.00 95.19 89 GLU A CA 1
ATOM 657 C C . GLU A 1 89 ? 3.934 -14.013 12.431 1.00 95.19 89 GLU A C 1
ATOM 659 O O . GLU A 1 89 ? 4.574 -15.061 12.335 1.00 95.19 89 GLU A O 1
ATOM 664 N N . ASP A 1 90 ? 3.418 -13.400 11.360 1.00 96.19 90 ASP A N 1
ATOM 665 C CA . ASP A 1 90 ? 3.793 -13.816 10.015 1.00 96.19 90 ASP A CA 1
ATOM 666 C C . ASP A 1 90 ? 5.318 -13.679 9.872 1.00 96.19 90 ASP A C 1
ATOM 668 O O . ASP A 1 90 ? 5.872 -12.631 10.221 1.00 96.19 90 ASP A O 1
ATOM 672 N N . PRO A 1 91 ? 6.025 -14.691 9.343 1.00 94.75 91 PRO A N 1
ATOM 673 C CA . PRO A 1 91 ? 7.486 -14.678 9.279 1.00 94.75 91 PRO A CA 1
ATOM 674 C C . PRO A 1 91 ? 8.049 -13.590 8.345 1.00 94.75 91 PRO A C 1
ATOM 676 O O . PRO A 1 91 ? 9.259 -13.361 8.311 1.00 94.75 91 PRO A O 1
ATOM 679 N N . ARG A 1 92 ? 7.186 -12.888 7.598 1.00 94.75 92 ARG A N 1
ATOM 680 C CA . ARG A 1 92 ? 7.540 -11.673 6.852 1.00 94.75 92 ARG A CA 1
ATOM 681 C C . ARG A 1 92 ? 7.705 -10.444 7.734 1.00 94.75 92 ARG A C 1
ATOM 683 O O . ARG A 1 92 ? 8.297 -9.460 7.291 1.00 94.75 92 ARG A O 1
ATOM 690 N N . GLN A 1 93 ? 7.166 -10.473 8.941 1.00 93.38 93 GLN A N 1
ATOM 691 C CA . GLN A 1 93 ? 7.203 -9.384 9.901 1.00 93.38 93 GLN A CA 1
ATOM 692 C C . GLN A 1 93 ? 8.074 -9.798 11.097 1.00 93.38 93 GLN A C 1
ATOM 694 O O . GLN A 1 93 ? 8.938 -10.671 10.987 1.00 93.38 93 GLN A O 1
ATOM 699 N N . PHE A 1 94 ? 7.918 -9.107 12.217 1.00 91.31 94 PHE A N 1
ATOM 700 C CA . PHE A 1 94 ? 8.580 -9.427 13.467 1.00 91.31 94 PHE A CA 1
ATOM 701 C C . PHE A 1 94 ? 7.688 -9.026 14.642 1.00 91.31 94 PHE A C 1
ATOM 703 O O . PHE A 1 94 ? 6.893 -8.081 14.561 1.00 91.31 94 PHE A O 1
ATOM 710 N N . VAL A 1 95 ? 7.885 -9.710 15.766 1.00 92.88 95 VAL A N 1
ATOM 711 C CA . VAL A 1 95 ? 7.415 -9.254 17.074 1.00 92.88 95 VAL A CA 1
ATOM 712 C C . VAL A 1 95 ? 8.493 -8.335 17.659 1.00 92.88 95 VAL A C 1
ATOM 714 O O . VAL A 1 95 ? 9.670 -8.710 17.653 1.00 92.88 95 VAL A O 1
ATOM 717 N N . PRO A 1 96 ? 8.148 -7.126 18.143 1.00 90.56 96 PRO A N 1
ATOM 718 C CA . PRO A 1 96 ? 9.130 -6.224 18.736 1.00 90.56 96 PRO A CA 1
ATOM 719 C C . PRO A 1 96 ? 9.914 -6.881 19.885 1.00 90.56 96 PRO A C 1
ATOM 721 O O . PRO A 1 96 ? 9.351 -7.700 20.611 1.00 90.56 96 PRO A O 1
ATOM 724 N N . PRO A 1 97 ? 11.176 -6.480 20.143 1.00 90.75 97 PRO A N 1
ATOM 725 C CA . PRO A 1 97 ? 11.964 -7.023 21.256 1.00 90.75 97 PRO A CA 1
ATOM 726 C C . PRO A 1 97 ? 11.322 -6.844 22.639 1.00 90.75 97 PRO A C 1
ATOM 728 O O . PRO A 1 97 ? 11.612 -7.599 23.560 1.00 90.75 97 PRO A O 1
ATOM 731 N N . THR A 1 98 ? 10.444 -5.850 22.792 1.00 91.69 98 THR A N 1
ATOM 732 C CA . THR A 1 98 ? 9.652 -5.606 24.009 1.00 91.69 98 THR A CA 1
ATOM 733 C C . THR A 1 98 ? 8.485 -6.579 24.186 1.00 91.69 98 THR A C 1
ATOM 735 O O . THR A 1 98 ? 7.756 -6.471 25.167 1.00 91.69 98 THR A O 1
ATOM 738 N N . GLY A 1 99 ? 8.277 -7.489 23.234 1.00 93.06 99 GLY A N 1
ATOM 739 C CA . GLY A 1 99 ? 7.073 -8.296 23.113 1.00 93.06 99 GLY A CA 1
ATOM 740 C C . GLY A 1 99 ? 5.966 -7.586 22.337 1.00 93.06 99 GLY A C 1
ATOM 741 O O . GLY A 1 99 ? 6.081 -6.421 21.932 1.00 93.06 99 GLY A O 1
ATOM 742 N N . GLN A 1 100 ? 4.883 -8.323 22.118 1.00 95.62 100 GLN A N 1
ATOM 743 C CA . GLN A 1 100 ? 3.685 -7.819 21.471 1.00 95.62 100 GLN A CA 1
ATOM 744 C C . GLN A 1 100 ? 2.916 -6.900 22.429 1.00 95.62 100 GLN A C 1
ATOM 746 O O . GLN A 1 100 ? 2.713 -7.218 23.597 1.00 95.62 100 GLN A O 1
ATOM 751 N N . ALA A 1 101 ? 2.480 -5.749 21.920 1.00 96.25 101 ALA A N 1
ATOM 752 C CA . ALA A 1 101 ? 1.690 -4.782 22.673 1.00 96.25 101 ALA A CA 1
ATOM 753 C C . ALA A 1 101 ? 0.464 -4.344 21.872 1.00 96.25 101 ALA A C 1
ATOM 755 O O . ALA A 1 101 ? 0.493 -4.297 20.634 1.00 96.25 101 ALA A O 1
ATOM 756 N N . PHE A 1 102 ? -0.592 -3.991 22.600 1.00 97.94 102 PHE A N 1
ATOM 757 C CA . PHE A 1 102 ? -1.840 -3.484 22.053 1.00 97.94 102 PHE A CA 1
ATOM 758 C C . PHE A 1 102 ? -2.233 -2.170 22.730 1.00 97.94 102 PHE A C 1
ATOM 760 O O . PHE A 1 102 ? -1.905 -1.913 23.887 1.00 97.94 102 PHE A O 1
ATOM 767 N N . THR A 1 103 ? -2.933 -1.340 21.972 1.00 97.88 103 THR A N 1
ATOM 768 C CA . THR A 1 103 ? -3.580 -0.101 22.404 1.00 97.88 103 THR A CA 1
ATOM 769 C C . THR A 1 103 ? -5.024 -0.116 21.905 1.00 97.88 103 THR A C 1
ATOM 771 O O . THR A 1 103 ? -5.476 -1.115 21.354 1.00 97.88 103 THR A O 1
ATOM 774 N N . THR A 1 104 ? -5.748 0.982 22.054 1.00 98.38 104 THR A N 1
ATOM 775 C CA . THR A 1 104 ? -7.087 1.171 21.489 1.00 98.38 104 THR A CA 1
ATOM 776 C C . THR A 1 104 ? -7.162 2.531 20.807 1.00 98.38 104 THR A C 1
ATOM 778 O O . THR A 1 104 ? -6.293 3.382 21.022 1.00 98.38 104 THR A O 1
ATOM 781 N N . LEU A 1 105 ? -8.182 2.769 19.979 1.00 98.06 105 LEU A N 1
ATOM 782 C CA . LEU A 1 105 ? -8.332 4.077 19.341 1.00 98.06 105 LEU A CA 1
ATOM 783 C C . LEU A 1 105 ? -8.579 5.177 20.389 1.00 98.06 105 LEU A C 1
ATOM 785 O O . LEU A 1 105 ? -7.980 6.244 20.278 1.00 98.06 105 LEU A O 1
ATOM 789 N N . ARG A 1 106 ? -9.323 4.873 21.467 1.00 98.00 106 ARG A N 1
ATOM 790 C CA . ARG A 1 106 ? -9.490 5.763 22.631 1.00 98.00 106 ARG A CA 1
ATOM 791 C C . ARG A 1 106 ? -8.146 6.234 23.188 1.00 98.00 106 ARG A C 1
ATOM 793 O O . ARG A 1 106 ? -7.907 7.431 23.308 1.00 98.00 106 ARG A O 1
ATOM 800 N N . LYS A 1 107 ? -7.242 5.292 23.478 1.00 98.31 107 LYS A N 1
ATOM 801 C CA . LYS A 1 107 ? -5.900 5.595 24.005 1.00 98.31 107 LYS A CA 1
ATOM 802 C C . LYS A 1 107 ? -5.049 6.379 23.005 1.00 98.31 107 LYS A C 1
ATOM 804 O O . LYS A 1 107 ? -4.222 7.192 23.407 1.00 98.31 107 LYS A O 1
ATOM 809 N N . LEU A 1 108 ? -5.235 6.151 21.702 1.00 98.06 108 LEU A N 1
ATOM 810 C CA . LEU A 1 108 ? -4.555 6.938 20.675 1.00 98.06 108 LEU A CA 1
ATOM 811 C C . LEU A 1 108 ? -5.071 8.384 20.615 1.00 98.06 108 LEU A C 1
ATOM 813 O O . LEU A 1 108 ? -4.249 9.285 20.473 1.00 98.06 108 LEU A O 1
ATOM 817 N N . HIS A 1 109 ? -6.379 8.624 20.765 1.00 97.88 109 HIS A N 1
ATOM 818 C CA . HIS A 1 109 ? -6.954 9.980 20.823 1.00 97.88 109 HIS A CA 1
ATOM 819 C C . HIS A 1 109 ? -6.487 10.777 22.047 1.00 97.88 109 HIS A C 1
ATOM 821 O O . HIS A 1 109 ? -6.353 11.994 21.973 1.00 97.88 109 HIS A O 1
ATOM 827 N N . GLU A 1 110 ? -6.222 10.106 23.169 1.00 97.50 110 GLU A N 1
ATOM 828 C CA . GLU A 1 110 ? -5.637 10.723 24.372 1.00 97.50 110 GLU A CA 1
ATOM 829 C C . GLU A 1 110 ? -4.141 11.054 24.202 1.00 97.50 110 GLU A C 1
ATOM 831 O O . GLU A 1 110 ? -3.578 11.854 24.954 1.00 97.50 110 GLU A O 1
ATOM 836 N N . GLY A 1 111 ? -3.487 10.420 23.226 1.00 96.44 111 GLY A N 1
ATOM 837 C CA . GLY A 1 111 ? -2.078 10.599 22.912 1.00 96.44 111 GLY A CA 1
ATOM 838 C C . GLY A 1 111 ? -1.787 11.807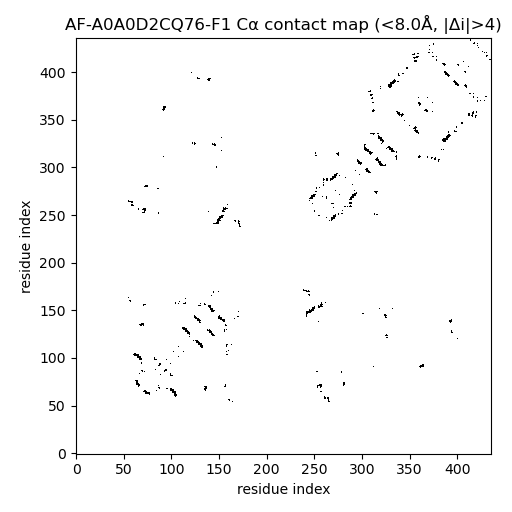 22.010 1.00 96.44 111 GLY A C 1
ATOM 839 O O . GLY A 1 111 ? -2.670 12.570 21.633 1.00 96.44 111 GLY A O 1
ATOM 840 N N . PRO A 1 112 ? -0.518 11.994 21.610 1.00 96.94 112 PRO A N 1
ATOM 841 C CA . PRO A 1 112 ? -0.092 13.122 20.778 1.00 96.94 112 PRO A CA 1
ATOM 842 C C . PRO A 1 112 ? -0.359 12.920 19.272 1.00 96.94 112 PRO A C 1
ATOM 844 O O . PRO A 1 112 ? 0.246 13.620 18.455 1.00 96.94 112 PRO A O 1
ATOM 847 N N . TYR A 1 113 ? -1.174 11.932 18.894 1.00 98.12 113 TYR A N 1
ATOM 848 C CA . TYR A 1 113 ? -1.336 11.497 17.510 1.00 98.12 113 TYR A CA 1
ATOM 849 C C . TYR A 1 113 ? -2.252 12.429 16.717 1.00 98.12 113 TYR A C 1
ATOM 851 O O . TYR A 1 113 ? -3.291 12.872 17.191 1.00 98.12 113 TYR A O 1
ATOM 859 N N . ARG A 1 114 ? -1.857 12.717 15.479 1.00 97.75 114 ARG A N 1
ATOM 860 C CA . ARG A 1 114 ? -2.663 13.423 14.480 1.00 97.75 114 ARG A CA 1
ATOM 861 C C . ARG A 1 114 ? -2.321 12.913 13.091 1.00 97.75 114 ARG A C 1
ATOM 863 O O . ARG A 1 114 ? -1.193 12.481 12.854 1.00 97.75 114 ARG A O 1
ATOM 870 N N . ASN A 1 115 ? -3.245 13.053 12.151 1.00 97.50 115 ASN A N 1
ATOM 871 C CA . ASN A 1 115 ? -2.945 12.815 10.744 1.00 97.50 115 ASN A CA 1
ATOM 872 C C . ASN A 1 115 ? -2.518 14.106 10.042 1.00 97.50 115 ASN A C 1
ATOM 874 O O . ASN A 1 115 ? -3.152 15.160 10.154 1.00 97.50 115 ASN A O 1
ATOM 878 N N . VAL A 1 116 ? -1.424 14.011 9.298 1.00 96.00 116 VAL A N 1
ATOM 879 C CA . VAL A 1 116 ? -0.880 15.073 8.459 1.00 96.00 116 VAL A CA 1
ATOM 880 C C . VAL A 1 116 ? -1.274 14.788 7.017 1.00 96.00 116 VAL A C 1
ATOM 882 O O . VAL A 1 116 ? -1.169 13.655 6.561 1.00 96.00 116 VAL A O 1
ATOM 885 N N . PHE A 1 117 ? -1.757 15.819 6.325 1.00 94.88 117 PHE A N 1
ATOM 886 C CA . PHE A 1 117 ? -2.184 15.761 4.929 1.00 94.88 117 PHE A CA 1
ATOM 887 C C . PHE A 1 117 ? -1.259 16.643 4.105 1.00 94.88 117 PHE A C 1
ATOM 889 O O . PHE A 1 117 ? -1.157 17.844 4.360 1.00 94.88 117 PHE A O 1
ATOM 896 N N . GLU A 1 118 ? -0.615 16.061 3.105 1.00 92.19 118 GLU A N 1
ATOM 897 C CA . GLU A 1 118 ? 0.399 16.736 2.309 1.00 92.19 118 GLU A CA 1
ATOM 898 C C . GLU A 1 118 ? 0.091 16.565 0.820 1.00 92.19 118 GLU A C 1
ATOM 900 O O . GLU A 1 118 ? 0.186 15.455 0.290 1.00 92.19 118 GLU A O 1
ATOM 905 N N . PRO A 1 119 ? -0.284 17.644 0.113 1.00 90.69 119 PRO A N 1
ATOM 906 C CA . PRO A 1 119 ? -0.430 17.601 -1.334 1.00 90.69 119 PRO A CA 1
ATOM 907 C C . PRO A 1 119 ? 0.876 17.167 -2.006 1.00 90.69 119 PRO A C 1
ATOM 909 O O . PRO A 1 119 ? 1.959 17.659 -1.668 1.00 90.69 119 PRO A O 1
ATOM 912 N N . CYS A 1 120 ? 0.788 16.261 -2.978 1.00 88.50 120 CYS A N 1
ATOM 913 C CA . CYS A 1 120 ? 1.965 15.811 -3.704 1.00 88.50 120 CYS A CA 1
ATOM 914 C C . CYS A 1 120 ? 2.438 16.908 -4.670 1.00 88.50 120 CYS A C 1
ATOM 916 O O . CYS A 1 120 ? 1.733 17.285 -5.602 1.00 88.50 120 CYS A O 1
ATOM 918 N N . ALA A 1 121 ? 3.670 17.394 -4.498 1.00 85.12 121 ALA A N 1
ATOM 919 C CA . ALA A 1 121 ? 4.207 18.497 -5.306 1.00 85.12 121 ALA A CA 1
ATOM 920 C C . ALA A 1 121 ? 4.283 18.200 -6.820 1.00 85.12 121 ALA A C 1
ATOM 922 O O . ALA A 1 121 ? 4.296 19.124 -7.627 1.00 85.12 121 ALA A O 1
ATOM 923 N N . HIS A 1 122 ? 4.342 16.922 -7.206 1.00 85.75 122 HIS A N 1
ATOM 924 C CA . HIS A 1 122 ? 4.437 16.483 -8.605 1.00 85.75 122 HIS A CA 1
ATOM 925 C C . HIS A 1 122 ? 3.084 16.058 -9.193 1.00 85.75 122 HIS A C 1
ATOM 927 O O . HIS A 1 122 ? 3.008 15.722 -10.374 1.00 85.75 122 HIS A O 1
ATOM 933 N N . ASN A 1 123 ? 2.035 16.011 -8.370 1.00 90.44 123 ASN A N 1
ATOM 934 C CA . ASN A 1 123 ? 0.733 15.494 -8.753 1.00 90.44 123 ASN A CA 1
ATOM 935 C C . ASN A 1 123 ? -0.357 16.113 -7.874 1.00 90.44 123 ASN A C 1
ATOM 937 O O . ASN A 1 123 ? -0.591 15.671 -6.750 1.00 90.44 123 ASN A O 1
ATOM 941 N N . ASP A 1 124 ? -1.048 17.112 -8.408 1.00 89.44 124 ASP A N 1
ATOM 942 C CA . ASP A 1 124 ? -2.115 17.813 -7.702 1.00 89.44 124 ASP A CA 1
ATOM 943 C C . ASP A 1 124 ? -3.305 16.904 -7.365 1.00 89.44 124 ASP A C 1
ATOM 945 O O . ASP A 1 124 ? -3.987 17.146 -6.375 1.00 89.44 124 ASP A O 1
ATOM 949 N N . THR A 1 125 ? -3.546 15.822 -8.104 1.00 92.69 125 THR A N 1
ATOM 950 C CA . THR A 1 125 ? -4.641 14.878 -7.814 1.00 92.69 125 THR A CA 1
ATOM 951 C C . THR A 1 125 ? -4.396 14.000 -6.582 1.00 92.69 125 THR A C 1
ATOM 953 O O . THR A 1 125 ? -5.342 13.388 -6.089 1.00 92.69 125 THR A O 1
ATOM 956 N N . VAL A 1 126 ? -3.172 13.951 -6.039 1.00 94.75 126 VAL A N 1
ATOM 957 C CA . VAL A 1 126 ? -2.802 13.050 -4.934 1.00 94.75 126 VAL A CA 1
ATOM 958 C C . VAL A 1 126 ? -2.457 13.828 -3.667 1.00 94.75 126 VAL A C 1
ATOM 960 O O . VAL A 1 126 ? -1.611 14.723 -3.673 1.00 94.75 126 VAL A O 1
ATOM 963 N N . VAL A 1 127 ? -3.066 13.426 -2.552 1.00 94.56 127 VAL A N 1
ATOM 964 C CA . VAL A 1 127 ? -2.726 13.889 -1.201 1.00 94.56 127 VAL A CA 1
ATOM 965 C C . VAL A 1 127 ? -2.201 12.708 -0.398 1.00 94.56 127 VAL A C 1
ATOM 967 O O . VAL A 1 127 ? -2.853 11.668 -0.308 1.00 94.56 127 VAL A O 1
ATOM 970 N N . GLU A 1 128 ? -1.017 12.860 0.180 1.00 94.69 128 GLU A N 1
ATOM 971 C CA . GLU A 1 128 ? -0.389 11.856 1.036 1.00 94.69 128 GLU A CA 1
ATOM 972 C C . GLU A 1 128 ? -0.806 12.096 2.489 1.00 94.69 128 GLU A C 1
ATOM 974 O O . GLU A 1 128 ? -0.852 13.239 2.946 1.00 94.69 128 GLU A O 1
ATOM 979 N N . ILE A 1 129 ? -1.157 11.022 3.197 1.00 95.56 129 ILE A N 1
ATOM 980 C CA . ILE A 1 129 ? -1.667 11.076 4.567 1.00 95.56 129 ILE A CA 1
ATOM 981 C C . ILE A 1 129 ? -0.837 10.144 5.446 1.00 95.56 129 ILE A C 1
ATOM 983 O O . ILE A 1 129 ? -0.712 8.954 5.150 1.00 95.56 129 ILE A O 1
ATOM 987 N N . HIS A 1 130 ? -0.300 10.655 6.551 1.00 95.31 130 HIS A N 1
ATOM 988 C CA . HIS A 1 130 ? 0.437 9.858 7.535 1.00 95.31 130 HIS A CA 1
ATOM 989 C C . HIS A 1 130 ? 0.169 10.331 8.962 1.00 95.31 130 HIS A C 1
ATOM 991 O O . HIS A 1 130 ? -0.231 11.470 9.189 1.00 95.31 130 HIS A O 1
ATOM 997 N N . THR A 1 131 ? 0.403 9.453 9.936 1.00 96.88 131 THR A N 1
ATOM 998 C CA . THR A 1 131 ? 0.204 9.761 11.358 1.00 96.88 131 THR A CA 1
ATOM 999 C C . THR A 1 131 ? 1.496 10.280 12.000 1.00 96.88 131 THR A C 1
ATOM 1001 O O . THR A 1 131 ? 2.564 9.683 11.836 1.00 96.88 131 THR A O 1
ATOM 1004 N N . GLU A 1 132 ? 1.393 11.368 12.767 1.00 96.50 132 GLU A N 1
ATOM 1005 C CA . GLU A 1 132 ? 2.465 11.938 13.588 1.00 96.50 132 GLU A CA 1
ATOM 1006 C C . GLU A 1 132 ? 2.062 12.017 15.073 1.00 96.50 132 GLU A C 1
ATOM 1008 O O . GLU A 1 132 ? 0.992 12.548 15.361 1.00 96.50 132 GLU A O 1
ATOM 1013 N N . PRO A 1 133 ? 2.916 11.574 16.019 1.00 96.69 133 PRO A N 1
ATOM 1014 C CA . PRO A 1 133 ? 4.156 10.836 15.778 1.00 96.69 133 PRO A CA 1
ATOM 1015 C C . PRO A 1 133 ? 3.882 9.486 15.101 1.00 96.69 133 PRO A C 1
ATOM 1017 O O . PRO A 1 133 ? 2.746 9.017 15.058 1.00 96.69 133 PRO A O 1
ATOM 1020 N N . LYS A 1 134 ? 4.937 8.871 14.554 1.00 94.81 134 LYS A N 1
ATOM 1021 C CA . LYS A 1 134 ? 4.845 7.583 13.858 1.00 94.81 134 LYS A CA 1
ATOM 1022 C C . LYS A 1 134 ? 4.092 6.559 14.721 1.00 94.81 134 LYS A C 1
ATOM 1024 O O . LYS A 1 134 ? 4.511 6.273 15.842 1.00 94.81 134 LYS A O 1
ATOM 1029 N N . PHE A 1 135 ? 3.034 5.975 14.163 1.00 95.50 135 PHE A N 1
ATOM 1030 C CA . PHE A 1 135 ? 2.317 4.835 14.733 1.00 95.50 135 PHE A CA 1
ATOM 1031 C C . PHE A 1 135 ? 2.407 3.622 13.799 1.00 95.50 135 PHE A C 1
ATOM 1033 O O . PHE A 1 135 ? 2.511 3.777 12.579 1.00 95.50 135 PHE A O 1
ATOM 1040 N N . GLY A 1 136 ? 2.396 2.414 14.370 1.00 93.81 136 GLY A N 1
ATOM 1041 C CA . GLY A 1 136 ? 2.614 1.181 13.620 1.00 93.81 136 GLY A CA 1
ATOM 1042 C C . GLY A 1 136 ? 3.957 1.186 12.880 1.00 93.81 136 GLY A C 1
ATOM 1043 O O . GLY A 1 136 ? 4.977 1.670 13.384 1.00 93.81 136 GLY A O 1
ATOM 1044 N N . ILE A 1 137 ? 3.955 0.709 11.634 1.00 91.31 137 ILE A N 1
ATOM 1045 C CA . ILE A 1 137 ? 5.165 0.692 10.800 1.00 91.31 137 ILE A CA 1
ATOM 1046 C C . ILE A 1 137 ? 5.469 2.054 10.159 1.00 91.31 137 ILE A C 1
ATOM 1048 O O . ILE A 1 137 ? 6.545 2.224 9.581 1.00 91.31 137 ILE A O 1
ATOM 1052 N N . GLY A 1 138 ? 4.607 3.063 10.346 1.00 90.50 138 GLY A N 1
ATOM 1053 C CA . GLY A 1 138 ? 4.736 4.387 9.725 1.00 90.50 138 GLY A CA 1
ATOM 1054 C C . GLY A 1 138 ? 4.287 4.403 8.269 1.00 90.50 138 GLY A C 1
ATOM 1055 O O . GLY A 1 138 ? 4.824 5.158 7.460 1.00 90.50 138 GLY A O 1
ATOM 1056 N N . GLN A 1 139 ? 3.350 3.521 7.935 1.00 88.81 139 GLN A N 1
ATOM 1057 C CA . GLN A 1 139 ? 2.725 3.454 6.629 1.00 88.81 139 GLN A CA 1
ATOM 1058 C C . GLN A 1 139 ? 1.844 4.686 6.367 1.00 88.81 139 GLN A C 1
ATOM 1060 O O . GLN A 1 139 ? 1.336 5.296 7.308 1.00 88.81 139 GLN A O 1
ATOM 1065 N N . GLY A 1 140 ? 1.679 5.060 5.096 1.00 92.31 140 GLY A N 1
ATOM 1066 C CA . GLY A 1 140 ? 0.864 6.209 4.688 1.00 92.31 140 GLY A CA 1
ATOM 1067 C C . GLY A 1 140 ? -0.266 5.833 3.730 1.00 92.31 140 GLY A C 1
ATOM 1068 O O . GLY A 1 140 ? -0.115 4.931 2.909 1.00 92.31 140 GLY A O 1
ATOM 1069 N N . ALA A 1 141 ? -1.375 6.562 3.790 1.00 95.50 141 ALA A N 1
ATOM 1070 C CA . ALA A 1 141 ? -2.478 6.459 2.838 1.00 95.50 141 ALA A CA 1
ATOM 1071 C C . ALA A 1 141 ? -2.349 7.524 1.738 1.00 95.50 141 ALA A C 1
ATOM 1073 O O . ALA A 1 141 ? -1.685 8.548 1.916 1.00 95.50 141 ALA A O 1
ATOM 1074 N N . ARG A 1 142 ? -2.968 7.289 0.578 1.00 96.19 142 ARG A N 1
ATOM 1075 C CA . ARG A 1 142 ? -3.039 8.265 -0.518 1.00 96.19 142 ARG A CA 1
ATOM 1076 C C . ARG A 1 142 ? -4.487 8.509 -0.890 1.00 96.19 142 ARG A C 1
ATOM 1078 O O . ARG A 1 142 ? -5.164 7.602 -1.363 1.00 96.19 142 ARG A O 1
ATOM 1085 N N . LEU A 1 143 ? -4.939 9.745 -0.718 1.00 96.12 143 LEU A N 1
ATOM 1086 C CA . LEU A 1 143 ? -6.211 10.200 -1.259 1.00 96.12 143 LEU A CA 1
ATOM 1087 C C . LEU A 1 143 ? -5.993 10.614 -2.713 1.00 96.12 143 LEU A C 1
ATOM 1089 O O . LEU A 1 143 ? -5.281 11.580 -2.987 1.00 96.12 143 LEU A O 1
ATOM 1093 N N . ILE A 1 144 ? -6.597 9.868 -3.632 1.00 95.62 144 ILE A N 1
ATOM 1094 C CA . ILE A 1 144 ? -6.520 10.098 -5.073 1.00 95.62 144 ILE A CA 1
ATOM 1095 C C . ILE A 1 144 ? -7.841 10.723 -5.508 1.00 95.62 144 ILE A C 1
ATOM 1097 O O . ILE A 1 144 ? -8.914 10.139 -5.333 1.00 95.62 144 ILE A O 1
ATOM 1101 N N . ARG A 1 145 ? -7.762 11.930 -6.061 1.00 92.62 145 ARG A N 1
ATOM 1102 C CA . ARG A 1 145 ? -8.917 12.694 -6.521 1.00 92.62 145 ARG A CA 1
ATOM 1103 C C . ARG A 1 145 ? -9.163 12.405 -7.990 1.00 92.62 145 ARG A C 1
ATOM 1105 O O . ARG A 1 145 ? -8.346 12.776 -8.825 1.00 92.62 145 ARG A O 1
ATOM 1112 N N . THR A 1 146 ? -10.279 11.751 -8.306 1.00 91.06 146 THR A N 1
ATOM 1113 C CA . THR A 1 146 ? -10.619 11.381 -9.688 1.00 91.06 146 THR A CA 1
ATOM 1114 C C . THR A 1 146 ? -11.917 12.050 -10.134 1.00 91.06 146 THR A C 1
ATOM 1116 O O . THR A 1 146 ? -12.786 12.285 -9.290 1.00 91.06 146 THR A O 1
ATOM 1119 N N . PRO A 1 147 ? -12.126 12.288 -11.443 1.00 88.38 147 PRO A N 1
ATOM 1120 C CA . PRO A 1 147 ? -13.394 12.827 -11.943 1.00 88.38 147 PRO A CA 1
ATOM 1121 C C . PRO A 1 147 ? -14.621 11.959 -11.634 1.00 88.38 147 PRO A C 1
ATOM 1123 O O . PRO A 1 147 ? -15.740 12.456 -11.658 1.00 88.38 147 PRO A O 1
ATOM 1126 N N . ASN A 1 148 ? -14.425 10.670 -11.336 1.00 87.31 148 ASN A N 1
ATOM 1127 C CA . ASN A 1 148 ? -15.503 9.724 -11.043 1.00 87.31 148 ASN A CA 1
ATOM 1128 C C . ASN A 1 148 ? -15.716 9.502 -9.536 1.00 87.31 148 ASN A C 1
ATOM 1130 O O . ASN A 1 148 ? -16.559 8.688 -9.143 1.00 87.31 148 ASN A O 1
ATOM 1134 N N . GLY A 1 149 ? -14.952 10.192 -8.683 1.00 87.88 149 GLY A N 1
ATOM 1135 C CA . GLY A 1 149 ? -14.947 9.932 -7.252 1.00 87.88 149 GLY A CA 1
ATOM 1136 C C . GLY A 1 149 ? -13.569 9.922 -6.615 1.00 87.88 149 GLY A C 1
ATOM 1137 O O . GLY A 1 149 ? -12.609 9.447 -7.220 1.00 87.88 149 GLY A O 1
ATOM 1138 N N . ASN A 1 150 ? -13.461 10.351 -5.364 1.00 92.31 150 ASN A N 1
ATOM 1139 C CA . ASN A 1 150 ? -12.215 10.175 -4.627 1.00 92.31 150 ASN A CA 1
ATOM 1140 C C . ASN A 1 150 ? -12.049 8.725 -4.171 1.00 92.31 150 ASN A C 1
ATOM 1142 O O . ASN A 1 150 ? -13.023 8.056 -3.823 1.00 92.31 150 ASN A O 1
ATOM 1146 N N . VAL A 1 151 ? -10.808 8.253 -4.126 1.00 96.38 151 VAL A N 1
ATOM 1147 C CA . VAL A 1 151 ? -10.463 6.920 -3.620 1.00 96.38 151 VAL A CA 1
ATOM 1148 C C . VAL A 1 151 ? -9.308 7.021 -2.635 1.00 96.38 151 VAL A C 1
ATOM 1150 O O . VAL A 1 151 ? -8.443 7.888 -2.770 1.00 96.38 151 VAL A O 1
ATOM 1153 N N . LEU A 1 152 ? -9.279 6.131 -1.649 1.00 97.56 152 LEU A N 1
ATOM 1154 C CA . LEU A 1 152 ? -8.115 5.953 -0.784 1.00 97.56 152 LEU A CA 1
ATOM 1155 C C . LEU A 1 152 ? -7.356 4.706 -1.223 1.00 97.56 152 LEU A C 1
ATOM 1157 O O . LEU A 1 152 ? -7.908 3.606 -1.236 1.00 97.56 152 LEU A O 1
ATOM 1161 N N . TRP A 1 153 ? -6.093 4.900 -1.582 1.00 98.00 153 TRP A N 1
ATOM 1162 C CA . TRP A 1 153 ? -5.122 3.825 -1.698 1.00 98.00 153 TRP A CA 1
ATOM 1163 C C . TRP A 1 153 ? -4.431 3.652 -0.351 1.00 98.00 153 TRP A C 1
ATOM 1165 O O . TRP A 1 153 ? -3.777 4.586 0.126 1.00 98.00 153 TRP A O 1
ATOM 1175 N N . ASP A 1 154 ? -4.565 2.452 0.213 1.00 97.62 154 ASP A N 1
ATOM 1176 C CA . ASP A 1 154 ? -4.069 2.073 1.531 1.00 97.62 154 ASP A CA 1
ATOM 1177 C C . ASP A 1 154 ? -4.677 2.885 2.696 1.00 97.62 154 ASP A C 1
ATOM 1179 O O . ASP A 1 154 ? -5.386 3.873 2.503 1.00 97.62 154 ASP A O 1
ATOM 1183 N N . LEU A 1 155 ? -4.429 2.441 3.934 1.00 96.31 155 LEU A N 1
ATOM 1184 C CA . LEU A 1 155 ? -4.951 3.068 5.152 1.00 96.31 155 LEU A CA 1
ATOM 1185 C C . LEU A 1 155 ? -3.886 3.263 6.234 1.00 96.31 155 LEU A C 1
ATOM 1187 O O . LEU A 1 155 ? -2.872 2.570 6.302 1.00 96.31 155 LEU A O 1
ATOM 1191 N N . ILE A 1 156 ? -4.196 4.173 7.151 1.00 96.38 156 ILE A N 1
ATOM 1192 C CA . ILE A 1 156 ? -3.493 4.385 8.419 1.00 96.38 156 ILE A CA 1
ATOM 1193 C C . ILE A 1 156 ? -4.428 4.037 9.580 1.00 96.38 156 ILE A C 1
ATOM 1195 O O . ILE A 1 156 ? -5.648 4.097 9.440 1.00 96.38 156 ILE A O 1
ATOM 1199 N N . ALA A 1 157 ? -3.866 3.623 10.715 1.00 97.31 157 ALA A N 1
ATOM 1200 C CA . ALA A 1 157 ? -4.667 3.123 11.834 1.00 97.31 157 ALA A CA 1
ATOM 1201 C C . ALA A 1 157 ? -5.366 4.234 12.626 1.00 97.31 157 ALA A C 1
ATOM 1203 O O . ALA A 1 157 ? -6.510 4.062 13.041 1.00 97.31 157 ALA A O 1
ATOM 1204 N N . TYR A 1 158 ? -4.694 5.368 12.830 1.00 98.12 158 TYR A N 1
ATOM 1205 C CA . TYR A 1 158 ? -5.274 6.491 13.556 1.00 98.12 158 TYR A CA 1
ATOM 1206 C C . TYR A 1 158 ? -6.359 7.166 12.708 1.00 98.12 158 TYR A C 1
ATOM 1208 O O . TYR A 1 158 ? -6.089 7.611 11.592 1.00 98.12 158 TYR A O 1
ATOM 1216 N N . LEU A 1 159 ? -7.575 7.244 13.244 1.00 97.75 159 LEU A N 1
ATOM 1217 C CA . LEU A 1 159 ? -8.726 7.889 12.620 1.00 97.75 159 LEU A CA 1
ATOM 1218 C C . LEU A 1 159 ? -9.441 8.748 13.667 1.00 97.75 159 LEU A C 1
ATOM 1220 O O . LEU A 1 159 ? -9.776 8.274 14.750 1.00 97.75 159 LEU A O 1
ATOM 1224 N N . ASP A 1 160 ? -9.674 10.014 13.343 1.00 97.31 160 ASP A N 1
ATOM 1225 C CA . ASP A 1 160 ? -10.397 10.976 14.172 1.00 97.31 160 ASP A CA 1
ATOM 1226 C C . ASP A 1 160 ? -11.304 11.866 13.308 1.00 97.31 160 ASP A C 1
ATOM 1228 O O . ASP A 1 160 ? -11.269 11.810 12.076 1.00 97.31 160 ASP A O 1
ATOM 1232 N N . GLN A 1 161 ? -12.145 12.685 13.945 1.00 95.25 161 GLN A N 1
ATOM 1233 C CA . GLN A 1 161 ? -13.102 13.523 13.217 1.00 95.25 161 GLN A CA 1
ATOM 1234 C C . GLN A 1 161 ? -12.402 14.568 12.331 1.00 95.25 161 GLN A C 1
ATOM 1236 O O . GLN A 1 161 ? -12.867 14.820 11.226 1.00 95.25 161 GLN A O 1
ATOM 1241 N N . ASP A 1 162 ? -11.262 15.123 12.755 1.00 95.62 162 ASP A N 1
ATOM 1242 C CA . ASP A 1 162 ? -10.484 16.067 11.938 1.00 95.62 162 ASP A CA 1
ATOM 1243 C C . ASP A 1 162 ? -9.987 15.414 10.635 1.00 95.62 162 ASP A C 1
ATOM 1245 O O . ASP A 1 162 ? -10.078 16.005 9.557 1.00 95.62 162 ASP A O 1
ATOM 1249 N N . THR A 1 163 ? -9.540 14.157 10.698 1.00 95.94 163 THR A N 1
ATOM 1250 C CA . THR A 1 163 ? -9.195 13.363 9.510 1.00 95.94 163 THR A CA 1
ATOM 1251 C C . THR A 1 163 ? -10.401 13.191 8.591 1.00 95.94 163 THR A C 1
ATOM 1253 O O . THR A 1 163 ? -10.281 13.379 7.378 1.00 95.94 163 THR A O 1
ATOM 1256 N N . VAL A 1 164 ? -11.567 12.867 9.155 1.00 94.62 164 VAL A N 1
ATOM 1257 C CA . VAL A 1 164 ? -12.817 12.697 8.400 1.00 94.62 164 VAL A CA 1
ATOM 1258 C C . VAL A 1 164 ? -13.209 13.987 7.685 1.00 94.62 164 VAL A C 1
ATOM 1260 O O . VAL A 1 164 ? -13.469 13.980 6.476 1.00 94.62 164 VAL A O 1
ATOM 1263 N N . ASP A 1 165 ? -13.172 15.104 8.404 1.00 91.12 165 ASP A N 1
ATOM 1264 C CA . ASP A 1 165 ? -13.502 16.425 7.885 1.00 91.12 165 ASP A CA 1
ATOM 1265 C C . ASP A 1 165 ? -12.537 16.834 6.762 1.00 91.12 165 ASP A C 1
ATOM 1267 O O . ASP A 1 165 ? -12.972 17.323 5.715 1.00 91.12 165 ASP A O 1
ATOM 1271 N N . LYS A 1 166 ? -11.234 16.561 6.917 1.00 91.81 166 LYS A N 1
ATOM 1272 C CA . LYS A 1 166 ? -10.213 16.833 5.891 1.00 91.81 166 LYS A CA 1
ATOM 1273 C C . LYS A 1 166 ? -10.395 15.984 4.637 1.00 91.81 166 LYS A C 1
ATOM 1275 O O . LYS A 1 166 ? -10.359 16.536 3.537 1.00 91.81 166 LYS A O 1
ATOM 1280 N N . VAL A 1 167 ? -10.641 14.677 4.763 1.00 91.31 167 VAL A N 1
ATOM 1281 C CA . VAL A 1 167 ? -10.945 13.812 3.603 1.00 91.31 167 VAL A CA 1
ATOM 1282 C C . VAL A 1 167 ? -12.169 14.344 2.850 1.00 91.31 167 VAL A C 1
ATOM 1284 O O . VAL A 1 167 ? -12.169 14.424 1.617 1.00 91.31 167 VAL A O 1
ATOM 1287 N N . CYS A 1 168 ? -13.191 14.801 3.575 1.00 87.06 168 CYS A N 1
ATOM 1288 C CA . CYS A 1 168 ? -14.374 15.411 2.975 1.00 87.06 168 CYS A CA 1
ATOM 1289 C C . CYS A 1 168 ? -14.073 16.756 2.302 1.00 87.06 168 CYS A C 1
ATOM 1291 O O . CYS A 1 168 ? -14.584 17.019 1.213 1.00 87.06 168 CYS A O 1
ATOM 1293 N N . LEU A 1 169 ? -13.222 17.596 2.895 1.00 84.19 169 LEU A N 1
ATOM 1294 C CA . LEU A 1 169 ? -12.831 18.888 2.329 1.00 84.19 169 LEU A CA 1
ATOM 1295 C C . LEU A 1 169 ? -12.113 18.727 0.980 1.00 84.19 169 LEU A C 1
ATOM 1297 O O . LEU A 1 169 ? -12.464 19.400 0.006 1.00 84.19 169 LEU A O 1
ATOM 1301 N N . TYR A 1 170 ? -11.173 17.784 0.890 1.00 79.88 170 TYR A N 1
ATOM 1302 C CA . TYR A 1 170 ? -10.504 17.433 -0.370 1.00 79.88 170 TYR A CA 1
ATOM 1303 C C . TYR A 1 170 ? -11.456 16.826 -1.409 1.00 79.88 170 TYR A C 1
ATOM 1305 O O . TYR A 1 170 ? -11.166 16.849 -2.604 1.00 79.88 170 TYR A O 1
ATOM 1313 N N . SER A 1 171 ? -12.612 16.323 -0.971 1.00 66.56 171 SER A N 1
ATOM 1314 C CA . SER A 1 171 ? -13.680 15.815 -1.841 1.00 66.56 171 SER A CA 1
ATOM 1315 C C . SER A 1 171 ? -14.632 16.895 -2.351 1.00 66.56 171 SER A C 1
ATOM 1317 O O . SER A 1 171 ? -15.379 16.652 -3.294 1.00 66.56 171 SER A O 1
ATOM 1319 N N . ARG A 1 172 ? -14.604 18.098 -1.766 1.00 60.00 172 ARG A N 1
ATOM 1320 C CA . ARG A 1 172 ? -15.461 19.231 -2.159 1.00 60.00 172 ARG A CA 1
ATOM 1321 C C . ARG A 1 172 ? -14.742 20.270 -3.023 1.00 60.00 172 ARG A C 1
ATOM 1323 O O . ARG A 1 172 ? -15.398 21.105 -3.634 1.00 60.00 172 ARG A O 1
ATOM 1330 N N . THR A 1 173 ? -13.411 20.250 -3.068 1.00 51.81 173 THR A N 1
ATOM 1331 C CA . THR A 1 173 ? -12.602 21.326 -3.656 1.00 51.81 173 THR A CA 1
ATOM 1332 C C . THR A 1 173 ? -11.984 20.923 -4.996 1.00 51.81 173 THR A C 1
ATOM 1334 O O . THR A 1 173 ? -10.876 20.393 -5.062 1.00 51.81 173 THR A O 1
ATOM 1337 N N . HIS A 1 174 ? -12.681 21.250 -6.086 1.00 46.00 174 HIS A N 1
ATOM 1338 C CA . HIS A 1 174 ? -12.046 21.491 -7.381 1.00 46.00 174 HIS A CA 1
ATOM 1339 C C . HIS A 1 174 ? -12.416 22.907 -7.840 1.00 46.00 174 HIS A C 1
ATOM 1341 O O . HIS A 1 174 ? -13.571 23.187 -8.139 1.00 46.00 174 HIS A O 1
ATOM 1347 N N . ILE A 1 175 ? -11.436 23.814 -7.864 1.00 40.00 175 ILE A N 1
ATOM 1348 C CA . ILE A 1 175 ? -11.549 25.109 -8.544 1.00 40.00 175 ILE A CA 1
ATOM 1349 C C . ILE A 1 175 ? -10.751 24.961 -9.834 1.00 40.00 175 ILE A C 1
ATOM 1351 O O . ILE A 1 175 ? -9.527 25.053 -9.831 1.00 40.00 175 ILE A O 1
ATOM 1355 N N . SER A 1 176 ? -11.430 24.691 -10.943 1.00 34.16 176 SER A N 1
ATOM 1356 C CA . SER A 1 176 ? -10.832 24.841 -12.268 1.00 34.16 176 SER A CA 1
ATOM 1357 C C . SER A 1 176 ? -10.911 26.314 -12.665 1.00 34.16 176 SER A C 1
ATOM 1359 O O . SER A 1 176 ? -11.972 26.794 -13.057 1.00 34.16 176 SER A O 1
ATOM 1361 N N . ILE A 1 177 ? -9.797 27.046 -12.569 1.00 30.84 177 ILE A N 1
ATOM 1362 C CA . ILE A 1 177 ? -9.673 28.347 -13.236 1.00 30.84 177 ILE A CA 1
ATOM 1363 C C . ILE A 1 177 ? -9.430 28.054 -14.718 1.00 30.84 177 ILE A C 1
ATOM 1365 O O . ILE A 1 177 ? -8.299 27.822 -15.138 1.00 30.84 177 ILE A O 1
ATOM 1369 N N . SER A 1 178 ? -10.491 28.037 -15.524 1.00 27.00 178 SER A N 1
ATOM 1370 C CA . SER A 1 178 ? -10.335 28.091 -16.975 1.00 27.00 178 SER A CA 1
ATOM 1371 C C . SER A 1 178 ? -9.988 29.527 -17.361 1.00 27.00 178 SER A C 1
ATOM 1373 O O . SER A 1 178 ? -10.846 30.410 -17.306 1.00 27.00 178 SER A O 1
ATOM 1375 N N . MET A 1 179 ? -8.743 29.786 -17.761 1.00 29.92 179 MET A N 1
ATOM 1376 C CA . MET A 1 179 ? -8.457 31.002 -18.518 1.00 29.92 179 MET A CA 1
ATOM 1377 C C . MET A 1 179 ? -9.110 30.853 -19.894 1.00 29.92 179 MET A C 1
ATOM 1379 O O . MET A 1 179 ? -8.706 30.007 -20.691 1.00 29.92 179 MET A O 1
ATOM 1383 N N . GLY A 1 180 ? -10.169 31.629 -20.137 1.00 27.00 180 GLY A N 1
ATOM 1384 C CA . GLY A 1 180 ? -10.830 31.695 -21.438 1.00 27.00 180 GLY A CA 1
ATOM 1385 C C . GLY A 1 180 ? -9.859 32.130 -22.545 1.00 27.00 180 GLY A C 1
ATOM 1386 O O . GLY A 1 180 ? -8.806 32.707 -22.257 1.00 27.00 180 GLY A O 1
ATOM 1387 N N . PRO A 1 181 ? -10.178 31.853 -23.820 1.00 32.47 181 PRO A N 1
ATOM 1388 C CA . PRO A 1 181 ? -9.296 32.196 -24.923 1.00 32.47 181 PRO A CA 1
ATOM 1389 C C . PRO A 1 181 ? -9.085 33.712 -24.980 1.00 32.47 181 PRO A C 1
ATOM 1391 O O . PRO A 1 181 ? -10.035 34.493 -24.922 1.00 32.47 181 PRO A O 1
ATOM 1394 N N . SER A 1 182 ? -7.817 34.109 -25.106 1.00 33.47 182 SER A N 1
ATOM 1395 C CA . SER A 1 182 ? -7.404 35.488 -25.379 1.00 33.47 182 SER A CA 1
ATOM 1396 C C . SER A 1 182 ? -8.223 36.073 -26.542 1.00 33.47 182 SER A C 1
ATOM 1398 O O . SER A 1 182 ? -8.341 35.406 -27.580 1.00 33.47 182 SER A O 1
ATOM 1400 N N . PRO A 1 183 ? -8.776 37.298 -26.433 1.00 31.73 183 PRO A N 1
ATOM 1401 C CA . PRO A 1 183 ? -9.447 37.930 -27.555 1.00 31.73 183 PRO A CA 1
ATOM 1402 C C . PRO A 1 183 ? -8.412 38.267 -28.634 1.00 31.73 183 PRO A C 1
ATOM 1404 O O . PRO A 1 183 ? -7.688 39.258 -28.557 1.00 31.73 183 PRO A O 1
ATOM 1407 N N . SER A 1 184 ? -8.349 37.441 -29.675 1.00 33.12 184 SER A N 1
ATOM 1408 C CA . SER A 1 184 ? -7.728 37.814 -30.941 1.00 33.12 184 SER A CA 1
ATOM 1409 C C . SER A 1 184 ? -8.785 38.478 -31.821 1.00 33.12 184 SER A C 1
ATOM 1411 O O . SER A 1 184 ? -9.726 37.820 -32.259 1.00 33.12 184 SER A O 1
ATOM 1413 N N . LYS A 1 185 ? -8.634 39.794 -32.035 1.00 31.95 185 LYS A N 1
ATOM 1414 C CA . LYS A 1 185 ? -8.960 40.565 -33.256 1.00 31.95 185 LYS A CA 1
ATOM 1415 C C . LYS A 1 185 ? -9.135 42.045 -32.917 1.00 31.95 185 LYS A C 1
ATOM 1417 O O . LYS A 1 185 ? -10.220 42.439 -32.517 1.00 31.95 185 LYS A O 1
ATOM 1422 N N . ILE A 1 186 ? -8.111 42.852 -33.200 1.00 29.88 186 ILE A N 1
ATOM 1423 C CA . ILE A 1 186 ? -8.257 44.052 -34.038 1.00 29.88 186 ILE A CA 1
ATOM 1424 C C . ILE A 1 186 ? -6.980 44.140 -34.879 1.00 29.88 186 ILE A C 1
ATOM 1426 O O . ILE A 1 186 ? -5.896 44.388 -34.360 1.00 29.88 186 ILE A O 1
ATOM 1430 N N . ALA A 1 187 ? -7.112 43.881 -36.175 1.00 29.56 187 ALA A N 1
ATOM 1431 C CA . ALA A 1 187 ? -6.138 44.269 -37.181 1.00 29.56 187 ALA A CA 1
ATOM 1432 C C . ALA A 1 187 ? -6.777 45.396 -37.990 1.00 29.56 187 ALA A C 1
ATOM 1434 O O . ALA A 1 187 ? -7.867 45.168 -38.506 1.00 29.56 187 ALA A O 1
ATOM 1435 N N . SER A 1 188 ? -6.116 46.554 -38.070 1.00 29.16 188 SER A N 1
ATOM 1436 C CA . SER A 1 188 ? -5.864 47.309 -39.312 1.00 29.16 188 SER A CA 1
ATOM 1437 C C . SER A 1 188 ? -5.462 48.764 -39.018 1.00 29.16 188 SER A C 1
ATOM 1439 O O . SER A 1 188 ? -6.155 49.478 -38.301 1.00 29.16 188 SER A O 1
ATOM 1441 N N . ASP A 1 189 ? -4.369 49.165 -39.669 1.00 27.55 189 ASP A N 1
ATOM 1442 C CA . ASP A 1 189 ? -4.054 50.516 -40.152 1.00 27.55 189 ASP A CA 1
ATOM 1443 C C . ASP A 1 189 ? -3.424 51.540 -39.187 1.00 27.55 189 ASP A C 1
ATOM 1445 O O . ASP A 1 189 ? -4.100 52.281 -38.482 1.00 27.55 189 ASP A O 1
ATOM 1449 N N . ILE A 1 190 ? -2.085 51.638 -39.238 1.00 29.42 190 ILE A N 1
ATOM 1450 C CA . ILE A 1 190 ? -1.307 52.767 -39.812 1.00 29.42 190 ILE A CA 1
ATOM 1451 C C . ILE A 1 190 ? 0.198 52.532 -39.514 1.00 29.42 190 ILE A C 1
ATOM 1453 O O . ILE A 1 190 ? 0.625 52.451 -38.366 1.00 29.42 190 ILE A O 1
ATOM 1457 N N . LEU A 1 191 ? 1.012 52.432 -40.568 1.00 25.75 191 LEU A N 1
ATOM 1458 C CA . LEU A 1 191 ? 2.483 52.589 -40.585 1.00 25.75 191 LEU A CA 1
ATOM 1459 C C . LEU A 1 191 ? 2.804 53.958 -41.231 1.00 25.75 191 LEU A C 1
ATOM 1461 O O . LEU A 1 191 ? 1.933 54.477 -41.932 1.00 25.75 191 LEU A O 1
ATOM 1465 N N . PRO A 1 192 ? 4.047 54.491 -41.207 1.00 43.59 192 PRO A N 1
ATOM 1466 C CA . PRO A 1 192 ? 5.191 54.261 -40.310 1.00 43.59 192 PRO A CA 1
ATOM 1467 C C . PRO A 1 192 ? 5.808 55.589 -39.795 1.00 43.59 192 PRO A C 1
ATOM 1469 O O . PRO A 1 192 ? 5.751 56.594 -40.488 1.00 43.59 192 PRO A O 1
ATOM 1472 N N . PHE A 1 193 ? 6.520 55.606 -38.664 1.00 27.08 193 PHE A N 1
ATOM 1473 C CA . PHE A 1 193 ? 7.667 56.517 -38.494 1.00 27.08 193 PHE A CA 1
ATOM 1474 C C . PHE A 1 193 ? 8.683 55.930 -37.509 1.00 27.08 193 PHE A C 1
ATOM 1476 O O . PHE A 1 193 ? 8.342 55.302 -36.511 1.00 27.08 193 PHE A O 1
ATOM 1483 N N . SER A 1 194 ? 9.943 56.083 -37.892 1.00 28.53 194 SER A N 1
ATOM 1484 C CA . SER A 1 194 ? 11.145 55.476 -37.330 1.00 28.53 194 SER A CA 1
ATOM 1485 C C . SER A 1 194 ? 11.727 56.288 -36.160 1.00 28.53 194 SER A C 1
ATOM 1487 O O . SER A 1 194 ? 11.432 57.473 -36.036 1.00 28.53 194 SER A O 1
ATOM 1489 N N . LEU A 1 195 ? 12.655 55.643 -35.436 1.00 26.33 195 LEU A N 1
ATOM 1490 C CA . LEU A 1 195 ? 13.748 56.177 -34.600 1.00 26.33 195 LEU A CA 1
ATOM 1491 C C . LEU A 1 195 ? 13.520 56.393 -33.083 1.00 26.33 195 LEU A C 1
ATOM 1493 O O . LEU A 1 195 ? 12.924 57.367 -32.646 1.00 26.33 195 LEU A O 1
ATOM 1497 N N . THR A 1 196 ? 14.206 55.520 -32.326 1.00 26.36 196 THR A N 1
ATOM 1498 C CA . THR A 1 196 ? 15.129 55.843 -31.211 1.00 26.36 196 THR A CA 1
ATOM 1499 C C . THR A 1 196 ? 14.529 56.333 -29.885 1.00 26.36 196 THR A C 1
ATOM 1501 O O . THR A 1 196 ? 13.995 57.429 -29.825 1.00 26.36 196 THR A O 1
ATOM 1504 N N . LEU A 1 197 ? 14.733 55.585 -28.786 1.00 25.61 197 LEU A N 1
ATOM 1505 C CA . LEU A 1 197 ? 15.684 55.933 -27.706 1.00 25.61 197 LEU A CA 1
ATOM 1506 C C . LEU A 1 197 ? 15.572 54.935 -26.532 1.00 25.61 197 LEU A C 1
ATOM 1508 O O . LEU A 1 197 ? 14.595 54.909 -25.788 1.00 25.61 197 LEU A O 1
ATOM 1512 N N . CYS A 1 198 ? 16.617 54.123 -26.362 1.00 25.31 198 CYS A N 1
ATOM 1513 C CA . CYS A 1 198 ? 16.977 53.528 -25.079 1.00 25.31 198 CYS A CA 1
ATOM 1514 C C . CYS A 1 198 ? 17.592 54.598 -24.162 1.00 25.31 198 CYS A C 1
ATOM 1516 O O . CYS A 1 198 ? 18.262 55.505 -24.646 1.00 25.31 198 CYS A O 1
ATOM 1518 N N . PHE A 1 199 ? 17.496 54.343 -22.855 1.00 26.73 199 PHE A N 1
ATOM 1519 C CA . PHE A 1 199 ? 18.205 54.971 -21.733 1.00 26.73 199 PHE A CA 1
ATOM 1520 C C . PHE A 1 199 ? 17.631 56.256 -21.117 1.00 26.73 199 PHE A C 1
ATOM 1522 O O . PHE A 1 199 ? 17.481 57.277 -21.776 1.00 26.73 199 PHE A O 1
ATOM 1529 N N . LEU A 1 200 ? 17.508 56.156 -19.780 1.00 26.89 200 LEU A N 1
ATOM 1530 C CA . LEU A 1 200 ? 17.728 57.153 -18.717 1.00 26.89 200 LEU A CA 1
ATOM 1531 C C . LEU A 1 200 ? 16.465 57.495 -17.899 1.00 26.89 200 LEU A C 1
ATOM 1533 O O . LEU A 1 200 ? 15.572 58.175 -18.380 1.00 26.89 200 LEU A O 1
ATOM 1537 N N . PHE A 1 201 ? 16.383 57.093 -16.626 1.00 25.23 201 PHE A N 1
ATOM 1538 C CA . PHE A 1 201 ? 17.025 57.783 -15.497 1.00 25.23 201 PHE A CA 1
ATOM 1539 C C . PHE A 1 201 ? 16.630 57.127 -14.162 1.00 25.23 201 PHE A C 1
ATOM 1541 O O . PHE A 1 201 ? 15.469 56.859 -13.872 1.00 25.23 201 PHE A O 1
ATOM 1548 N N . ASN A 1 202 ? 17.655 56.912 -13.345 1.00 26.02 202 ASN A N 1
ATOM 1549 C CA . ASN A 1 202 ? 17.600 56.690 -11.907 1.00 26.02 202 ASN A CA 1
ATOM 1550 C C . ASN A 1 202 ? 17.052 57.946 -11.203 1.00 26.02 202 ASN A C 1
ATOM 1552 O O . ASN A 1 202 ? 17.374 59.047 -11.656 1.00 26.02 202 ASN A O 1
ATOM 1556 N N . SER A 1 203 ? 16.390 57.784 -10.048 1.00 29.52 203 SER A N 1
ATOM 1557 C CA . SER A 1 203 ? 16.680 58.493 -8.778 1.00 29.52 203 SER A CA 1
ATOM 1558 C C . SER A 1 203 ? 15.440 58.852 -7.937 1.00 29.52 203 SER A C 1
ATOM 1560 O O . SER A 1 203 ? 14.481 59.428 -8.437 1.00 29.52 203 SER A O 1
ATOM 1562 N N . ILE A 1 204 ? 15.613 58.664 -6.618 1.00 27.89 204 ILE A N 1
ATOM 1563 C CA . ILE A 1 204 ? 15.200 59.560 -5.515 1.00 27.89 204 ILE A CA 1
ATOM 1564 C C . ILE A 1 204 ? 13.946 59.206 -4.666 1.00 27.89 204 ILE A C 1
ATOM 1566 O O . ILE A 1 204 ? 12.804 59.494 -4.995 1.00 27.89 204 ILE A O 1
ATOM 1570 N N . LEU A 1 205 ? 14.297 58.692 -3.471 1.00 27.25 205 LEU A N 1
ATOM 1571 C CA . LEU A 1 205 ? 13.881 59.071 -2.103 1.00 27.25 205 LEU A CA 1
ATOM 1572 C C . LEU A 1 205 ? 12.733 58.340 -1.373 1.00 27.25 205 LEU A C 1
ATOM 1574 O O . LEU A 1 205 ? 11.555 58.653 -1.488 1.00 27.25 205 LEU A O 1
ATOM 1578 N N . PHE A 1 206 ? 13.185 57.475 -0.456 1.00 28.25 206 PHE A N 1
ATOM 1579 C CA . PHE A 1 206 ? 12.766 57.345 0.946 1.00 28.25 206 PHE A CA 1
ATOM 1580 C C . PHE A 1 206 ? 12.123 58.607 1.562 1.00 28.25 206 PHE A C 1
ATOM 1582 O O . PHE A 1 206 ? 12.768 59.656 1.609 1.00 28.25 206 PHE A O 1
ATOM 1589 N N . TRP A 1 207 ? 10.959 58.455 2.209 1.00 25.38 207 TRP A N 1
ATOM 1590 C CA . TRP A 1 207 ? 10.638 59.199 3.435 1.00 25.38 207 TRP A CA 1
ATOM 1591 C C . TRP A 1 207 ? 9.631 58.459 4.332 1.00 25.38 207 TRP A C 1
ATOM 1593 O O . TRP A 1 207 ? 8.801 57.693 3.851 1.00 25.38 207 TRP A O 1
ATOM 1603 N N . SER A 1 208 ? 9.798 58.643 5.642 1.00 29.70 208 SER A N 1
ATOM 1604 C CA . SER A 1 208 ? 9.446 57.720 6.722 1.00 29.70 208 SER A CA 1
ATOM 1605 C C . SER A 1 208 ? 8.032 57.863 7.291 1.00 29.70 208 SER A C 1
ATOM 1607 O O . SER A 1 208 ? 7.351 58.873 7.114 1.00 29.70 208 SER A O 1
ATOM 1609 N N . GLU A 1 209 ? 7.651 56.853 8.080 1.00 30.27 209 GLU A N 1
ATOM 1610 C CA . GLU A 1 209 ? 6.708 56.976 9.192 1.00 30.27 209 GLU A CA 1
ATOM 1611 C C . GLU A 1 209 ? 6.979 58.245 10.017 1.00 30.27 209 GLU A C 1
ATOM 1613 O O . GLU A 1 209 ? 8.129 58.532 10.346 1.00 30.27 209 GLU A O 1
ATOM 1618 N N . GLU A 1 210 ? 5.902 58.979 10.328 1.00 27.77 210 GLU A N 1
ATOM 1619 C CA . GLU A 1 210 ? 5.616 59.682 11.594 1.00 27.77 210 GLU A CA 1
ATOM 1620 C C . GLU A 1 210 ? 4.784 60.959 11.359 1.00 27.77 210 GLU A C 1
ATOM 1622 O O . GLU A 1 210 ? 5.290 62.077 11.297 1.00 27.77 210 GLU A O 1
ATOM 1627 N N . LYS A 1 211 ? 3.451 60.806 11.280 1.00 27.45 211 LYS A N 1
ATOM 1628 C CA . LYS A 1 211 ? 2.507 61.855 11.712 1.00 27.45 211 LYS A CA 1
ATOM 1629 C C . LYS A 1 211 ? 1.136 61.288 12.083 1.00 27.45 211 LYS A C 1
ATOM 1631 O O . LYS A 1 211 ? 0.211 61.151 11.289 1.00 27.45 211 LYS A O 1
ATOM 1636 N N . ARG A 1 212 ? 1.024 60.999 13.378 1.00 28.31 212 ARG A N 1
ATOM 1637 C CA . ARG A 1 212 ? -0.215 60.837 14.144 1.00 28.31 212 ARG A CA 1
ATOM 1638 C C . ARG A 1 212 ? -1.104 62.095 14.072 1.00 28.31 212 ARG A C 1
ATOM 1640 O O . ARG A 1 212 ? -0.631 63.195 14.338 1.00 28.31 212 ARG A O 1
ATOM 1647 N N . ARG A 1 213 ? -2.419 61.833 13.991 1.00 27.02 213 ARG A N 1
ATOM 1648 C CA . ARG A 1 213 ? -3.583 62.548 14.585 1.00 27.02 213 ARG A CA 1
ATOM 1649 C C . ARG A 1 213 ? -4.291 63.688 13.820 1.00 27.02 213 ARG A C 1
ATOM 1651 O O . ARG A 1 213 ? -3.693 64.689 13.456 1.00 27.02 213 ARG A O 1
ATOM 1658 N N . ARG A 1 214 ? -5.638 63.578 13.918 1.00 27.88 214 ARG A N 1
ATOM 1659 C CA . ARG A 1 214 ? -6.775 64.520 13.698 1.00 27.88 214 ARG A CA 1
ATOM 1660 C C . ARG A 1 214 ? -7.409 64.417 12.298 1.00 27.88 214 ARG A C 1
ATOM 1662 O O . ARG A 1 214 ? -6.708 64.555 11.320 1.00 27.88 214 ARG A O 1
ATOM 1669 N N . LYS A 1 215 ? -8.722 64.207 12.115 1.00 27.67 215 LYS A N 1
ATOM 1670 C CA . LYS A 1 215 ? -9.904 64.294 12.999 1.00 27.67 215 LYS A CA 1
ATOM 1671 C C . LYS A 1 215 ? -11.025 63.388 12.458 1.00 27.67 215 LYS A C 1
ATOM 1673 O O . LYS A 1 215 ? -11.262 63.336 11.259 1.00 27.67 215 LYS A O 1
ATOM 1678 N N . ARG A 1 216 ? -11.743 62.754 13.389 1.00 29.22 216 ARG A N 1
ATOM 1679 C CA . ARG A 1 216 ? -13.048 62.107 13.202 1.00 29.22 216 ARG A CA 1
ATOM 1680 C C . ARG A 1 216 ? -14.095 63.132 12.753 1.00 29.22 216 ARG A C 1
ATOM 1682 O O . ARG A 1 216 ? -14.165 64.202 13.358 1.00 29.22 216 ARG A O 1
ATOM 1689 N N . ARG A 1 217 ? -14.953 62.750 11.807 1.00 25.33 217 ARG A N 1
ATOM 1690 C CA . ARG A 1 217 ? -16.361 63.169 11.710 1.00 25.33 217 ARG A CA 1
ATOM 1691 C C . ARG A 1 217 ? -17.082 62.235 10.734 1.00 25.33 217 ARG A C 1
ATOM 1693 O O . ARG A 1 217 ? -16.919 62.368 9.533 1.00 25.33 217 ARG A O 1
ATOM 1700 N N . ALA A 1 218 ? -17.878 61.316 11.262 1.00 26.72 218 ALA A N 1
ATOM 1701 C CA . ALA A 1 218 ? -19.056 60.808 10.574 1.00 26.72 218 ALA A CA 1
ATOM 1702 C C . ALA A 1 218 ? -20.072 60.437 11.655 1.00 26.72 218 ALA A C 1
ATOM 1704 O O . ALA A 1 218 ? -19.785 59.659 12.564 1.00 26.72 218 ALA A O 1
ATOM 1705 N N . ILE A 1 219 ? -21.190 61.149 11.605 1.00 27.30 219 ILE A N 1
ATOM 1706 C CA . ILE A 1 219 ? -22.347 61.072 12.487 1.00 27.30 219 ILE A CA 1
ATOM 1707 C C . ILE A 1 219 ? -23.271 59.982 11.924 1.00 27.30 219 ILE A C 1
ATOM 1709 O O . ILE A 1 219 ? -23.390 59.846 10.710 1.00 27.30 219 ILE A O 1
ATOM 1713 N N . PHE A 1 220 ? -23.874 59.204 12.822 1.00 26.20 220 PHE A N 1
ATOM 1714 C CA . PHE A 1 220 ? -24.894 58.184 12.554 1.00 26.20 220 PHE A CA 1
ATOM 1715 C C . PHE A 1 220 ? -26.190 58.774 11.979 1.00 26.20 220 PHE A C 1
ATOM 1717 O O . PHE A 1 220 ? -26.541 59.881 12.359 1.00 26.20 220 PHE A O 1
ATOM 1724 N N . PHE A 1 221 ? -26.881 57.982 11.148 1.00 26.61 221 PHE A N 1
ATOM 1725 C CA . PHE A 1 221 ? -28.334 57.824 10.870 1.00 26.61 221 PHE A CA 1
ATOM 1726 C C . PHE A 1 221 ? -28.397 57.297 9.419 1.00 26.61 221 PHE A C 1
ATOM 1728 O O . PHE A 1 221 ? -27.738 57.860 8.558 1.00 26.61 221 PHE A O 1
ATOM 1735 N N . GLY A 1 222 ? -29.048 56.213 9.007 1.00 23.75 222 GLY A N 1
ATOM 1736 C CA . GLY A 1 222 ? -30.195 55.440 9.469 1.00 23.75 222 GLY A CA 1
ATOM 1737 C C . GLY A 1 222 ? -30.872 54.934 8.177 1.00 23.75 222 GLY A C 1
ATOM 1738 O O . GLY A 1 222 ? -31.084 55.734 7.279 1.00 23.75 222 GLY A O 1
ATOM 1739 N N . HIS A 1 223 ? -31.097 53.620 8.060 1.00 30.31 223 HIS A N 1
ATOM 1740 C CA . HIS A 1 223 ? -31.950 52.892 7.095 1.00 30.31 223 HIS A CA 1
ATOM 1741 C C . HIS A 1 223 ? -32.355 53.555 5.755 1.00 30.31 223 HIS A C 1
ATOM 1743 O O . HIS A 1 223 ? -33.202 54.440 5.745 1.00 30.31 223 HIS A O 1
ATOM 1749 N N . ALA A 1 224 ? -31.907 52.982 4.629 1.00 26.56 224 ALA A N 1
ATOM 1750 C CA . ALA A 1 224 ? -32.749 52.529 3.503 1.00 26.56 224 ALA A CA 1
ATOM 1751 C C . ALA A 1 224 ? -31.867 52.090 2.320 1.00 26.56 224 ALA A C 1
ATOM 1753 O O . ALA A 1 224 ? -30.912 52.766 1.948 1.00 26.56 224 ALA A O 1
ATOM 1754 N N . ALA A 1 225 ? -32.204 50.936 1.752 1.00 29.23 225 ALA A N 1
ATOM 1755 C CA . ALA A 1 225 ? -31.577 50.332 0.586 1.00 29.23 225 ALA A CA 1
ATOM 1756 C C . ALA A 1 225 ? -31.619 51.244 -0.646 1.00 29.23 225 ALA A C 1
ATOM 1758 O O . ALA A 1 225 ? -32.679 51.785 -0.922 1.00 29.23 225 ALA A O 1
ATOM 1759 N N . TRP A 1 226 ? -30.526 51.302 -1.414 1.00 22.52 226 TRP A N 1
ATOM 1760 C CA . TRP A 1 226 ? -30.548 51.314 -2.882 1.00 22.52 226 TRP A CA 1
ATOM 1761 C C . TRP A 1 226 ? -29.263 50.663 -3.405 1.00 22.52 226 TRP A C 1
ATOM 1763 O O . TRP A 1 226 ? -28.147 51.074 -3.094 1.00 22.52 226 TRP A O 1
ATOM 1773 N N . PHE A 1 227 ? -29.483 49.585 -4.148 1.00 23.95 227 PHE A N 1
ATOM 1774 C CA . PHE A 1 227 ? -28.525 48.767 -4.872 1.00 23.95 227 PHE A CA 1
ATOM 1775 C C . PHE A 1 227 ? -27.756 49.588 -5.916 1.00 23.95 227 PHE A C 1
ATOM 1777 O O . PHE A 1 227 ? -28.369 50.321 -6.688 1.00 23.95 227 PHE A O 1
ATOM 1784 N N . ILE A 1 228 ? -26.447 49.358 -6.029 1.00 23.78 228 ILE A N 1
ATOM 1785 C CA . ILE A 1 228 ? -25.742 49.481 -7.308 1.00 23.78 228 ILE A CA 1
ATOM 1786 C C . ILE A 1 228 ? -25.123 48.117 -7.595 1.00 23.78 228 ILE A C 1
ATOM 1788 O O . ILE A 1 228 ? -24.222 47.656 -6.897 1.00 23.78 228 ILE A O 1
ATOM 1792 N N . TRP A 1 229 ? -25.709 47.473 -8.598 1.00 19.50 229 TRP A N 1
ATOM 1793 C CA . TRP A 1 229 ? -25.254 46.259 -9.252 1.00 19.50 229 TRP A CA 1
ATOM 1794 C C . TRP A 1 229 ? -23.905 46.510 -9.938 1.00 19.50 229 TRP A C 1
ATOM 1796 O O . TRP A 1 229 ? -23.787 47.412 -10.765 1.00 19.50 229 TRP A O 1
ATOM 1806 N N . MET A 1 230 ? -22.909 45.677 -9.644 1.00 23.16 230 MET A N 1
ATOM 1807 C CA . MET A 1 230 ? -21.982 45.209 -10.672 1.00 23.16 230 MET A CA 1
ATOM 1808 C C . MET A 1 230 ? -22.234 43.714 -10.825 1.00 23.16 230 MET A C 1
ATOM 1810 O O . MET A 1 230 ? -21.830 42.894 -10.004 1.00 23.16 230 MET A O 1
ATOM 1814 N N . GLU A 1 231 ? -23.011 43.431 -11.857 1.00 25.00 231 GLU A N 1
ATOM 1815 C CA . GLU A 1 231 ? -23.377 42.138 -12.409 1.00 25.00 231 GLU A CA 1
ATOM 1816 C C . GLU A 1 231 ? -22.095 41.434 -12.881 1.00 25.00 231 GLU A C 1
ATOM 1818 O O . GLU A 1 231 ? -21.562 41.722 -13.950 1.00 25.00 231 GLU A O 1
ATOM 1823 N N . PHE A 1 232 ? -21.538 40.554 -12.048 1.00 29.22 232 PHE A N 1
ATOM 1824 C CA . PHE A 1 232 ? -20.728 39.450 -12.553 1.00 29.22 232 PHE A CA 1
ATOM 1825 C C . PHE A 1 232 ? -21.693 38.302 -12.827 1.00 29.22 232 PHE A C 1
ATOM 1827 O O . PHE A 1 232 ? -22.034 37.525 -11.933 1.00 29.22 232 PHE A O 1
ATOM 1834 N N . ASP A 1 233 ? -22.162 38.242 -14.069 1.00 26.80 233 ASP A N 1
ATOM 1835 C CA . ASP A 1 233 ? -22.854 37.082 -14.606 1.00 26.80 233 ASP A CA 1
ATOM 1836 C C . ASP A 1 233 ? -21.973 35.834 -14.457 1.00 26.80 233 ASP A C 1
ATOM 1838 O O . ASP A 1 233 ? -20.863 35.759 -14.984 1.00 26.80 233 ASP A O 1
ATOM 1842 N N . GLY A 1 234 ? -22.503 34.831 -13.753 1.00 30.11 234 GLY A N 1
ATOM 1843 C CA . GLY A 1 234 ? -22.119 33.438 -13.963 1.00 30.11 234 GLY A CA 1
ATOM 1844 C C . GLY A 1 234 ? -20.879 32.926 -13.230 1.00 30.11 234 GLY A C 1
ATOM 1845 O O . GLY A 1 234 ? -20.031 32.296 -13.849 1.00 30.11 234 GLY A O 1
ATOM 1846 N N . VAL A 1 235 ? -20.811 33.064 -11.903 1.00 30.66 235 VAL A N 1
ATOM 1847 C CA . VAL A 1 235 ? -20.091 32.076 -11.072 1.00 30.66 235 VAL A CA 1
ATOM 1848 C C . VAL A 1 235 ? -20.992 31.640 -9.919 1.00 30.66 235 VAL A C 1
ATOM 1850 O O . VAL A 1 235 ? -20.730 31.879 -8.743 1.00 30.66 235 VAL A O 1
ATOM 1853 N N . GLY A 1 236 ? -22.102 30.988 -10.266 1.00 27.97 236 GLY A N 1
ATOM 1854 C CA . GLY A 1 236 ? -22.742 30.059 -9.342 1.00 27.97 236 GLY A CA 1
ATOM 1855 C C . GLY A 1 236 ? -21.793 28.880 -9.170 1.00 27.97 236 GLY A C 1
ATOM 1856 O O . GLY A 1 236 ? -21.771 27.986 -10.008 1.00 27.97 236 GLY A O 1
ATOM 1857 N N . VAL A 1 237 ? -20.939 28.925 -8.145 1.00 33.22 237 VAL A N 1
ATOM 1858 C CA . VAL A 1 237 ? -20.015 27.835 -7.822 1.00 33.22 237 VAL A CA 1
ATOM 1859 C C . VAL A 1 237 ? -20.858 26.598 -7.514 1.00 33.22 237 VAL A C 1
ATOM 1861 O O . VAL A 1 237 ? -21.497 26.516 -6.465 1.00 33.22 237 VAL A O 1
ATOM 1864 N N . GLN A 1 238 ? -20.880 25.639 -8.434 1.00 29.75 238 GLN A N 1
ATOM 1865 C CA . GLN A 1 238 ? -21.473 24.330 -8.204 1.00 29.75 238 GLN A CA 1
ATOM 1866 C C . GLN A 1 238 ? -20.507 23.554 -7.288 1.00 29.75 238 GLN A C 1
ATOM 1868 O O . GLN A 1 238 ? -19.602 22.860 -7.738 1.00 29.75 238 GLN A O 1
ATOM 1873 N N . ILE A 1 239 ? -20.629 23.765 -5.972 1.00 35.44 239 ILE A N 1
ATOM 1874 C CA . ILE A 1 239 ? -19.876 23.054 -4.922 1.00 35.44 239 ILE A CA 1
ATOM 1875 C C . ILE A 1 239 ? -20.522 21.678 -4.705 1.00 35.44 239 ILE A C 1
ATOM 1877 O O . ILE A 1 239 ? -21.147 21.407 -3.687 1.00 35.44 239 ILE A O 1
ATOM 1881 N N . THR A 1 240 ? -20.389 20.826 -5.710 1.00 41.41 240 THR A N 1
ATOM 1882 C CA . THR A 1 240 ? -20.652 19.379 -5.748 1.00 41.41 240 THR A CA 1
ATOM 1883 C C . THR A 1 240 ? -19.914 18.934 -7.010 1.00 41.41 240 THR A C 1
ATOM 1885 O O . THR A 1 240 ? -20.086 19.590 -8.025 1.00 41.41 240 THR A O 1
ATOM 1888 N N . GLU A 1 241 ? -18.996 17.962 -7.022 1.00 48.81 241 GLU A N 1
ATOM 1889 C CA . GLU A 1 241 ? -19.327 16.679 -7.679 1.00 48.81 241 GLU A CA 1
ATOM 1890 C C . GLU A 1 241 ? -18.165 15.659 -7.735 1.00 48.81 241 GLU A C 1
ATOM 1892 O O . GLU A 1 241 ? -18.279 14.677 -8.455 1.00 48.81 241 GLU A O 1
ATOM 1897 N N . LEU A 1 242 ? -17.082 15.745 -6.945 1.00 49.00 242 LEU A N 1
ATOM 1898 C CA . LEU A 1 242 ? -16.118 14.614 -6.897 1.00 49.00 242 LEU A CA 1
ATOM 1899 C C . LEU A 1 242 ? -16.657 13.390 -6.122 1.00 49.00 242 LEU A C 1
ATOM 1901 O O . LEU A 1 242 ? -15.893 12.560 -5.648 1.00 49.00 242 LEU A O 1
ATOM 1905 N N . GLY A 1 243 ? -17.978 13.270 -5.957 1.00 56.91 243 GLY A N 1
ATOM 1906 C CA . GLY A 1 243 ? -18.656 12.029 -5.580 1.00 56.91 243 GLY A CA 1
ATOM 1907 C C . GLY A 1 243 ? -18.394 11.476 -4.177 1.00 56.91 243 GLY A C 1
ATOM 1908 O O . GLY A 1 243 ? -18.845 10.360 -3.915 1.00 56.91 243 GLY A O 1
ATOM 1909 N N . GLY A 1 244 ? -17.702 12.222 -3.306 1.00 74.31 244 GLY A N 1
ATOM 1910 C CA . GLY A 1 244 ? -17.256 11.732 -1.999 1.00 74.31 244 GLY A CA 1
ATOM 1911 C C . GLY A 1 244 ? -16.171 10.656 -2.117 1.00 74.31 244 GLY A C 1
ATOM 1912 O O . GLY A 1 244 ? -15.621 10.423 -3.194 1.00 74.31 244 GLY A O 1
ATOM 1913 N N . LEU A 1 245 ? -15.858 9.994 -1.001 1.00 90.38 245 LEU A N 1
ATOM 1914 C CA . LEU A 1 245 ? -14.986 8.822 -1.012 1.00 90.38 245 LEU A CA 1
ATOM 1915 C C . LEU A 1 245 ? -15.773 7.626 -1.574 1.00 90.38 245 LEU A C 1
ATOM 1917 O O . LEU A 1 245 ? -16.658 7.098 -0.909 1.00 90.38 245 LEU A O 1
ATOM 1921 N N . LYS A 1 246 ? -15.483 7.213 -2.812 1.00 93.31 246 LYS A N 1
ATOM 1922 C CA . LYS A 1 246 ? -16.190 6.111 -3.487 1.00 93.31 246 LYS A CA 1
ATOM 1923 C C . LYS A 1 246 ? -15.848 4.754 -2.914 1.00 93.31 246 LYS A C 1
ATOM 1925 O O . LYS A 1 246 ? -16.721 3.895 -2.832 1.00 93.31 246 LYS A O 1
ATOM 1930 N N . PHE A 1 247 ? -14.576 4.552 -2.603 1.00 97.56 247 PHE A N 1
ATOM 1931 C CA . PHE A 1 247 ? -14.079 3.345 -1.971 1.00 97.56 247 PHE A CA 1
ATOM 1932 C C . PHE A 1 247 ? -12.674 3.552 -1.430 1.00 97.56 247 PHE A C 1
ATOM 1934 O O . PHE A 1 247 ? -11.953 4.490 -1.784 1.00 97.56 247 PHE A O 1
ATOM 1941 N N . ILE A 1 248 ? -12.285 2.593 -0.610 1.00 98.56 248 ILE A N 1
ATOM 1942 C CA . ILE A 1 248 ? -10.919 2.373 -0.172 1.00 98.56 248 ILE A CA 1
ATOM 1943 C C . ILE A 1 248 ? -10.439 1.084 -0.834 1.00 98.56 248 ILE A C 1
ATOM 1945 O O . ILE A 1 248 ? -11.203 0.133 -0.984 1.00 98.56 248 ILE A O 1
ATOM 1949 N N . ILE A 1 249 ? -9.178 1.022 -1.226 1.00 98.56 249 ILE A N 1
ATOM 1950 C CA . ILE A 1 249 ? -8.536 -0.213 -1.666 1.00 98.56 249 ILE A CA 1
ATOM 1951 C C . ILE A 1 249 ? -7.207 -0.366 -0.940 1.00 98.56 249 ILE A C 1
ATOM 1953 O O . ILE A 1 249 ? -6.447 0.590 -0.814 1.00 98.56 249 ILE A O 1
ATOM 1957 N N . ILE A 1 250 ? -6.946 -1.571 -0.444 1.00 98.50 250 ILE A N 1
ATOM 1958 C CA . ILE A 1 250 ? -5.778 -1.856 0.380 1.00 98.50 250 ILE A CA 1
ATOM 1959 C C . ILE A 1 250 ? -4.846 -2.813 -0.353 1.00 98.50 250 ILE A C 1
ATOM 1961 O O . ILE A 1 250 ? -5.275 -3.863 -0.827 1.00 98.50 250 ILE A O 1
ATOM 1965 N N . SER A 1 251 ? -3.569 -2.455 -0.429 1.00 97.88 251 SER A N 1
ATOM 1966 C CA . SER A 1 251 ? -2.543 -3.184 -1.171 1.00 97.88 251 SER A CA 1
ATOM 1967 C C . SER A 1 251 ? -2.274 -4.590 -0.634 1.00 97.88 251 SER A C 1
ATOM 1969 O O . SER A 1 251 ? -2.131 -5.512 -1.432 1.00 97.88 251 SER A O 1
ATOM 1971 N N . HIS A 1 252 ? -2.175 -4.754 0.691 1.00 97.44 252 HIS A N 1
ATOM 1972 C CA . HIS A 1 252 ? -1.849 -6.016 1.372 1.00 97.44 252 HIS A CA 1
ATOM 1973 C C . HIS A 1 252 ? -2.008 -5.878 2.918 1.00 97.44 252 HIS A C 1
ATOM 1975 O O . HIS A 1 252 ? -2.295 -4.781 3.415 1.00 97.44 252 HIS A O 1
ATOM 1981 N N . PRO A 1 253 ? -1.807 -6.950 3.720 1.00 97.62 253 PRO A N 1
ATOM 1982 C CA . PRO A 1 253 ? -2.151 -6.995 5.148 1.00 97.62 253 PRO A CA 1
ATOM 1983 C C . PRO A 1 253 ? -1.586 -5.916 6.079 1.00 97.62 253 PRO A C 1
ATOM 1985 O O . PRO A 1 253 ? -2.245 -5.579 7.062 1.00 97.62 253 PRO A O 1
ATOM 1988 N N . HIS A 1 254 ? -0.412 -5.325 5.822 1.00 95.12 254 HIS A N 1
ATOM 1989 C CA . HIS A 1 254 ? 0.126 -4.284 6.719 1.00 95.12 254 HIS A CA 1
ATOM 1990 C C . HIS A 1 254 ? -0.695 -2.987 6.717 1.00 95.12 254 HIS A C 1
ATOM 1992 O O . HIS A 1 254 ? -0.557 -2.152 7.613 1.00 95.12 254 HIS A O 1
ATOM 1998 N N . PHE A 1 255 ? -1.590 -2.843 5.746 1.00 97.00 255 PHE A N 1
ATOM 1999 C CA . PHE A 1 255 ? -2.469 -1.697 5.588 1.00 97.00 255 PHE A CA 1
ATOM 2000 C C . PHE A 1 255 ? -3.927 -1.992 5.974 1.00 97.00 255 PHE A C 1
ATOM 2002 O O . PHE A 1 255 ? -4.780 -1.128 5.805 1.00 97.00 255 PHE A O 1
ATOM 2009 N N . TYR A 1 256 ? -4.234 -3.176 6.527 1.00 97.25 256 TYR A N 1
ATOM 2010 C CA . TYR A 1 256 ? -5.594 -3.509 6.986 1.00 97.25 256 TYR A CA 1
ATOM 2011 C C . TYR A 1 256 ? -6.049 -2.659 8.174 1.00 97.25 256 TYR A C 1
ATOM 2013 O O . TYR A 1 256 ? -7.238 -2.391 8.304 1.00 97.25 256 TYR A O 1
ATOM 2021 N N . THR A 1 257 ? -5.105 -2.237 9.017 1.00 96.69 257 THR A N 1
ATOM 2022 C CA . THR A 1 257 ? -5.280 -1.228 10.071 1.00 96.69 257 THR A CA 1
ATOM 2023 C C . THR A 1 257 ? -6.660 -1.251 10.762 1.00 96.69 257 THR A C 1
ATOM 2025 O O . THR A 1 257 ? -7.052 -2.279 11.317 1.00 96.69 257 THR A O 1
ATOM 2028 N N . THR A 1 258 ? -7.391 -0.136 10.720 1.00 97.50 258 THR A N 1
ATOM 2029 C CA . THR A 1 258 ? -8.742 0.088 11.247 1.00 97.50 258 THR A CA 1
ATOM 2030 C C . THR A 1 258 ? -9.781 0.107 10.113 1.00 97.50 258 THR A C 1
ATOM 2032 O O . THR A 1 258 ? -10.740 0.876 10.152 1.00 97.50 258 THR A O 1
ATOM 2035 N N . TRP A 1 259 ? -9.606 -0.716 9.064 1.00 98.31 259 TRP A N 1
ATOM 2036 C CA . TRP A 1 259 ? -10.408 -0.659 7.825 1.00 98.31 259 TRP A CA 1
ATOM 2037 C C . TRP A 1 259 ? -11.925 -0.628 8.040 1.00 98.31 259 TRP A C 1
ATOM 2039 O O . TRP A 1 259 ? -12.635 0.053 7.302 1.00 98.31 259 TRP A O 1
ATOM 2049 N N . ALA A 1 260 ? -12.426 -1.355 9.042 1.00 98.44 260 ALA A N 1
ATOM 2050 C CA . ALA A 1 260 ? -13.851 -1.437 9.327 1.00 98.44 260 ALA A CA 1
ATOM 2051 C C . ALA A 1 260 ? -14.400 -0.104 9.864 1.00 98.44 260 ALA A C 1
ATOM 2053 O O . ALA A 1 260 ? -15.503 0.293 9.490 1.00 98.44 260 ALA A O 1
ATOM 2054 N N . ASP A 1 261 ? -13.617 0.618 10.673 1.00 98.06 261 ASP A N 1
ATOM 2055 C CA . ASP A 1 261 ? -13.983 1.947 11.176 1.00 98.06 261 ASP A CA 1
ATOM 2056 C C . ASP A 1 261 ? -13.942 2.986 10.040 1.00 98.06 261 ASP A C 1
ATOM 2058 O O . ASP A 1 261 ? -14.851 3.809 9.920 1.00 98.06 261 ASP A O 1
ATOM 2062 N N . TRP A 1 262 ? -12.956 2.899 9.135 1.00 98.00 262 TRP A N 1
ATOM 2063 C CA . TRP A 1 262 ? -12.919 3.720 7.916 1.00 98.00 262 TRP A CA 1
ATOM 2064 C C . TRP A 1 262 ? -14.132 3.458 7.010 1.00 98.00 262 TRP A C 1
ATOM 2066 O O . TRP A 1 262 ? -14.809 4.398 6.598 1.00 98.00 262 TRP A O 1
ATOM 2076 N N . SER A 1 263 ? -14.446 2.191 6.729 1.00 97.81 263 SER A N 1
ATOM 2077 C CA . SER A 1 263 ? -15.606 1.815 5.911 1.00 97.81 263 SER A CA 1
ATOM 2078 C C . SER A 1 263 ? -16.916 2.305 6.528 1.00 97.81 263 SER A C 1
ATOM 2080 O O . SER A 1 263 ? -17.713 2.920 5.825 1.00 97.81 263 SER A O 1
ATOM 2082 N N . SER A 1 264 ? -17.098 2.106 7.839 1.00 97.00 264 SER A N 1
ATOM 2083 C CA . SER A 1 264 ? -18.302 2.532 8.567 1.00 97.00 264 SER A CA 1
ATOM 2084 C C . SER A 1 264 ? -18.452 4.052 8.600 1.00 97.00 264 SER A C 1
ATOM 2086 O O . SER A 1 264 ? -19.552 4.572 8.452 1.00 97.00 264 SER A O 1
ATOM 2088 N N . THR A 1 265 ? -17.347 4.779 8.781 1.00 96.06 265 THR A N 1
ATOM 2089 C CA . THR A 1 265 ? -17.362 6.244 8.866 1.00 96.06 265 THR A CA 1
ATOM 2090 C C . THR A 1 265 ? -17.709 6.897 7.531 1.00 96.06 265 THR A C 1
ATOM 2092 O O . THR A 1 265 ? -18.461 7.869 7.499 1.00 96.06 265 THR A O 1
ATOM 2095 N N . PHE A 1 266 ? -17.163 6.385 6.427 1.00 94.62 266 PHE A N 1
ATOM 2096 C CA . PHE A 1 266 ? -17.373 6.967 5.098 1.00 94.62 266 PHE A CA 1
ATOM 2097 C C . PHE A 1 266 ? -18.504 6.313 4.301 1.00 94.62 266 PHE A C 1
ATOM 2099 O O . PHE A 1 266 ? -18.755 6.750 3.180 1.00 94.62 266 PHE A O 1
ATOM 2106 N N . ASP A 1 267 ? -19.159 5.287 4.853 1.00 93.75 267 ASP A N 1
ATOM 2107 C CA . ASP A 1 267 ? -20.191 4.487 4.181 1.00 93.75 267 ASP A CA 1
ATOM 2108 C C . ASP A 1 267 ? -19.753 4.048 2.770 1.00 93.75 267 ASP A C 1
ATOM 2110 O O . ASP A 1 267 ? -20.439 4.239 1.764 1.00 93.75 267 ASP A O 1
ATOM 2114 N N . CYS A 1 268 ? -18.529 3.519 2.679 1.00 94.88 268 CYS A N 1
ATOM 2115 C CA . CYS A 1 268 ? -17.933 3.120 1.407 1.00 94.88 268 CYS A CA 1
ATOM 2116 C C . CYS A 1 268 ? -17.293 1.727 1.491 1.00 94.88 268 CYS A C 1
ATOM 2118 O O . CYS A 1 268 ? -16.809 1.318 2.556 1.00 94.88 268 CYS A O 1
ATOM 2120 N N . PRO A 1 269 ? -17.279 0.967 0.380 1.00 97.94 269 PRO A N 1
ATOM 2121 C CA . PRO A 1 269 ? -16.656 -0.343 0.359 1.00 97.94 269 PRO A CA 1
ATOM 2122 C C . PRO A 1 269 ? -15.132 -0.243 0.470 1.00 97.94 269 PRO A C 1
ATOM 2124 O O . PRO A 1 269 ? -14.500 0.634 -0.121 1.00 97.94 269 PRO A O 1
ATOM 2127 N N . VAL A 1 270 ? -14.547 -1.208 1.174 1.00 98.75 270 VAL A N 1
ATOM 2128 C CA . VAL A 1 270 ? -13.107 -1.468 1.200 1.00 98.75 270 VAL A CA 1
ATOM 2129 C C . VAL A 1 270 ? -12.820 -2.681 0.320 1.00 98.75 270 VAL A C 1
ATOM 2131 O O . VAL A 1 270 ? -13.426 -3.736 0.504 1.00 98.75 270 VAL A O 1
ATOM 2134 N N . TYR A 1 271 ? -11.895 -2.548 -0.627 1.00 98.75 271 TYR A N 1
ATOM 2135 C CA . TYR A 1 271 ? -11.418 -3.645 -1.463 1.00 98.75 271 TYR A CA 1
ATOM 2136 C C . TYR A 1 271 ? -10.122 -4.239 -0.901 1.00 98.75 271 TYR A C 1
ATOM 2138 O O . TYR A 1 271 ? -9.147 -3.523 -0.667 1.00 98.75 271 TYR A O 1
ATOM 2146 N N . MET A 1 272 ? -10.104 -5.559 -0.732 1.00 98.38 272 MET A N 1
ATOM 2147 C CA . MET A 1 272 ? -8.922 -6.370 -0.409 1.00 98.38 272 MET A CA 1
ATOM 2148 C C . MET A 1 272 ? -8.841 -7.537 -1.392 1.00 98.38 272 MET A C 1
ATOM 2150 O O . MET A 1 272 ? -9.817 -7.834 -2.077 1.00 98.38 272 MET A O 1
ATOM 2154 N N . THR A 1 273 ? -7.717 -8.239 -1.457 1.00 98.19 273 THR A N 1
ATOM 2155 C CA . THR A 1 273 ? -7.630 -9.483 -2.230 1.00 98.19 273 THR A CA 1
ATOM 2156 C C . THR A 1 273 ? -8.176 -10.664 -1.426 1.00 98.19 273 THR A C 1
ATOM 2158 O O . THR A 1 273 ? -8.036 -10.728 -0.204 1.00 98.19 273 THR A O 1
ATOM 2161 N N . GLU A 1 274 ? -8.833 -11.613 -2.098 1.00 98.06 274 GLU A N 1
ATOM 2162 C CA . GLU A 1 274 ? -9.404 -12.795 -1.437 1.00 98.06 274 GLU A CA 1
ATOM 2163 C C . GLU A 1 274 ? -8.323 -13.641 -0.759 1.00 98.06 274 GLU A C 1
ATOM 2165 O O . GLU A 1 274 ? -8.511 -14.093 0.371 1.00 98.06 274 GLU A O 1
ATOM 2170 N N . VAL A 1 275 ? -7.179 -13.815 -1.423 1.00 97.19 275 VAL A N 1
ATOM 2171 C CA . VAL A 1 275 ? -6.070 -14.626 -0.907 1.00 97.19 275 VAL A CA 1
ATOM 2172 C C . VAL A 1 275 ? -5.496 -14.061 0.397 1.00 97.19 275 VAL A C 1
ATOM 2174 O O . VAL A 1 275 ? -5.147 -14.836 1.285 1.00 97.19 275 VAL A O 1
ATOM 2177 N N . ASP A 1 276 ? -5.493 -12.734 0.568 1.00 97.69 276 ASP A N 1
ATOM 2178 C CA . ASP A 1 276 ? -4.998 -12.100 1.792 1.00 97.69 276 ASP A CA 1
ATOM 2179 C C . ASP A 1 276 ? -6.085 -11.922 2.874 1.00 97.69 276 ASP A C 1
ATOM 2181 O O . ASP A 1 276 ? -5.796 -11.553 4.016 1.00 97.69 276 ASP A O 1
ATOM 2185 N N . SER A 1 277 ? -7.342 -12.283 2.586 1.00 96.06 277 SER A N 1
ATOM 2186 C CA . SER A 1 277 ? -8.463 -12.164 3.538 1.00 96.06 277 SER A CA 1
ATOM 2187 C C . SER A 1 277 ? -8.314 -13.017 4.809 1.00 96.06 277 SER A C 1
ATOM 2189 O O . SE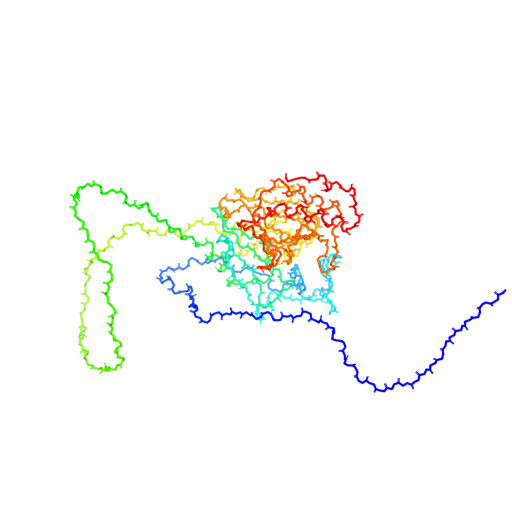R A 1 277 ? -9.076 -12.857 5.771 1.00 96.06 277 SER A O 1
ATOM 2191 N N . VAL A 1 278 ? -7.330 -13.920 4.844 1.00 96.19 278 VAL A N 1
ATOM 2192 C CA . VAL A 1 278 ? -6.946 -14.693 6.033 1.00 96.19 278 VAL A CA 1
ATOM 2193 C C . VAL A 1 278 ? -6.272 -13.828 7.105 1.00 96.19 278 VAL A C 1
ATOM 2195 O O . VAL A 1 278 ? -6.365 -14.152 8.289 1.00 96.19 278 VAL A O 1
ATOM 2198 N N . TRP A 1 279 ? -5.654 -12.701 6.734 1.00 97.31 279 TRP A N 1
ATOM 2199 C CA . TRP A 1 279 ? -5.096 -11.724 7.680 1.00 97.31 279 TRP A CA 1
ATOM 2200 C C . TRP A 1 279 ? -6.097 -10.628 8.072 1.00 97.31 279 TRP A C 1
ATOM 2202 O O . TRP A 1 279 ? -5.834 -9.869 9.003 1.00 97.31 279 TRP A O 1
ATOM 2212 N N . ALA A 1 280 ? -7.243 -10.539 7.390 1.00 96.06 280 ALA A N 1
ATOM 2213 C CA . ALA A 1 280 ? -8.260 -9.538 7.680 1.00 96.06 280 ALA A CA 1
ATOM 2214 C C . ALA A 1 280 ? -9.044 -9.905 8.948 1.00 96.06 280 ALA A C 1
ATOM 2216 O O . ALA A 1 280 ? -9.719 -10.938 9.016 1.00 96.06 280 ALA A O 1
ATOM 2217 N N . ASN A 1 281 ? -8.963 -9.022 9.939 1.00 96.19 281 ASN A N 1
ATOM 2218 C CA . ASN A 1 281 ? -9.790 -9.044 11.141 1.00 96.19 281 ASN A CA 1
ATOM 2219 C C . ASN A 1 281 ? -11.108 -8.303 10.887 1.00 96.19 281 ASN A C 1
ATOM 2221 O O . ASN A 1 281 ? -11.236 -7.585 9.892 1.00 96.19 281 ASN A O 1
ATOM 2225 N N . ARG A 1 282 ? -12.067 -8.422 11.812 1.00 96.44 282 ARG A N 1
ATOM 2226 C CA . ARG A 1 282 ? -13.311 -7.632 11.809 1.00 96.44 282 ARG A CA 1
ATOM 2227 C C . ARG A 1 282 ? -14.198 -7.777 10.559 1.00 96.44 282 ARG A C 1
ATOM 2229 O O . ARG A 1 282 ? -15.035 -6.908 10.308 1.00 96.44 282 ARG A O 1
ATOM 2236 N N . LYS A 1 283 ? -14.044 -8.858 9.782 1.00 95.94 283 LYS A N 1
ATOM 2237 C CA . LYS A 1 283 ? -14.768 -9.096 8.511 1.00 95.94 283 LYS A CA 1
ATOM 2238 C C . LYS A 1 283 ? -16.290 -9.064 8.652 1.00 95.94 283 LYS A C 1
ATOM 2240 O O . LYS A 1 283 ? -16.965 -8.648 7.720 1.00 95.94 283 LYS A O 1
ATOM 2245 N N . ASP A 1 284 ? -16.796 -9.431 9.825 1.00 93.75 284 ASP A N 1
ATOM 2246 C CA . ASP A 1 284 ? -18.228 -9.505 10.120 1.00 93.75 284 ASP A CA 1
ATOM 2247 C C . ASP A 1 284 ? -18.789 -8.208 10.741 1.00 93.75 284 ASP A C 1
ATOM 2249 O O . ASP A 1 284 ? -19.880 -8.216 11.308 1.00 93.75 284 ASP A O 1
ATOM 2253 N N . THR A 1 285 ? -18.055 -7.086 10.673 1.00 96.62 285 THR A N 1
ATOM 2254 C CA . THR A 1 285 ? -18.524 -5.789 11.196 1.00 96.62 285 THR A CA 1
ATOM 2255 C C . THR A 1 285 ? -19.766 -5.324 10.418 1.00 96.62 285 THR A C 1
ATOM 2257 O O . THR A 1 285 ? -19.629 -4.985 9.244 1.00 96.62 285 THR A O 1
ATOM 2260 N N . PRO A 1 286 ? -20.961 -5.222 11.038 1.00 95.12 286 PRO A N 1
ATOM 2261 C CA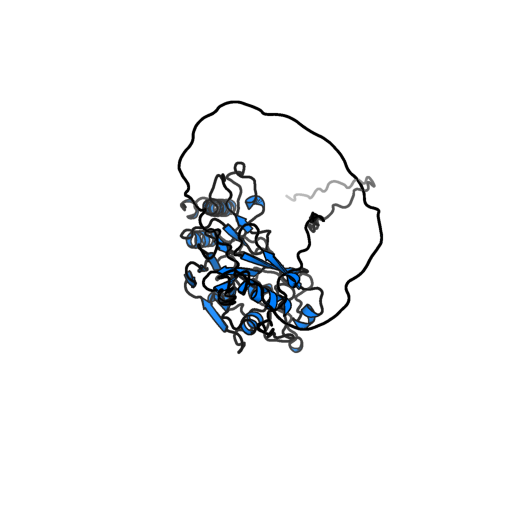 . PRO A 1 286 ? -22.209 -4.993 10.297 1.00 95.12 286 PRO A CA 1
ATOM 2262 C C . PRO A 1 286 ? -22.308 -3.637 9.590 1.00 95.12 286 PRO A C 1
ATOM 2264 O O . PRO A 1 286 ? -23.025 -3.509 8.603 1.00 95.12 286 PRO A O 1
ATOM 2267 N N . SER A 1 287 ? -21.618 -2.618 10.107 1.00 95.31 287 SER A N 1
ATOM 2268 C CA . SER A 1 287 ? -21.599 -1.260 9.549 1.00 95.31 287 SER A CA 1
ATOM 2269 C C . SER A 1 287 ? -20.537 -1.056 8.466 1.00 95.31 287 SER A C 1
ATOM 2271 O O . SER A 1 287 ? -20.467 0.025 7.892 1.00 95.31 287 SER A O 1
ATOM 2273 N N . ALA A 1 288 ? -19.700 -2.061 8.196 1.00 97.38 288 ALA A N 1
ATOM 2274 C CA . ALA A 1 288 ? -18.614 -1.984 7.230 1.00 97.38 288 ALA A CA 1
ATOM 2275 C C . ALA A 1 288 ? -18.897 -2.880 6.019 1.00 97.38 288 ALA A C 1
ATOM 2277 O O . ALA A 1 288 ? -19.504 -3.941 6.134 1.00 97.38 288 ALA A O 1
ATOM 2278 N N . THR A 1 289 ? -18.402 -2.481 4.847 1.00 98.19 289 THR A N 1
ATOM 2279 C CA . THR A 1 289 ? -18.532 -3.262 3.611 1.00 98.19 289 THR A CA 1
ATOM 2280 C C . THR A 1 289 ? -17.157 -3.685 3.108 1.00 98.19 289 THR A C 1
ATOM 2282 O O . THR A 1 289 ? -16.404 -2.868 2.581 1.00 98.19 289 THR A O 1
ATOM 2285 N N . LEU A 1 290 ? -16.843 -4.978 3.214 1.00 98.44 290 LEU A N 1
ATOM 2286 C CA . LEU A 1 290 ? -15.640 -5.574 2.628 1.00 98.44 290 LEU A CA 1
ATOM 2287 C C . LEU A 1 290 ? -15.961 -6.239 1.284 1.00 98.44 290 LEU A C 1
ATOM 2289 O O . LEU A 1 290 ? -16.888 -7.041 1.184 1.00 98.44 290 LEU A O 1
ATOM 2293 N N . LYS A 1 291 ? -15.164 -5.948 0.255 1.00 98.38 291 LYS A N 1
ATOM 2294 C CA . LYS A 1 291 ? -15.229 -6.596 -1.060 1.00 98.38 291 LYS A CA 1
ATOM 2295 C C . LYS A 1 291 ? -13.904 -7.282 -1.375 1.00 98.38 291 LYS A C 1
ATOM 2297 O O . LYS A 1 291 ? -12.849 -6.654 -1.337 1.00 98.38 291 LYS A O 1
ATOM 2302 N N . LEU A 1 292 ? -13.965 -8.570 -1.704 1.00 98.50 292 LEU A N 1
ATOM 2303 C CA . LEU A 1 292 ? -12.784 -9.377 -2.006 1.00 98.50 292 LEU A CA 1
ATOM 2304 C C . LEU A 1 292 ? -12.572 -9.495 -3.518 1.00 98.50 292 LEU A C 1
ATOM 2306 O O . LEU A 1 292 ? -13.444 -9.978 -4.240 1.00 98.50 292 LEU A O 1
ATOM 2310 N N . LEU A 1 293 ? -11.404 -9.061 -3.984 1.00 98.44 293 LEU A N 1
ATOM 2311 C CA . LEU A 1 293 ? -10.946 -9.179 -5.362 1.00 98.44 293 LEU A CA 1
ATOM 2312 C C . LEU A 1 293 ? -10.289 -10.543 -5.580 1.00 98.44 293 LEU A C 1
ATOM 2314 O O . LEU A 1 293 ? -9.422 -10.955 -4.806 1.00 98.44 293 LEU A O 1
ATOM 2318 N N . LYS A 1 294 ? -10.713 -11.234 -6.638 1.00 97.38 294 LYS A N 1
ATOM 2319 C CA . LYS A 1 294 ? -10.219 -12.568 -7.021 1.00 97.38 294 LYS A CA 1
ATOM 2320 C C . LYS A 1 294 ? -9.470 -12.550 -8.343 1.00 97.38 294 LYS A C 1
ATOM 2322 O O . LYS A 1 294 ? -8.505 -13.287 -8.523 1.00 97.38 294 LYS A O 1
ATOM 2327 N N . GLU A 1 295 ? -9.944 -11.716 -9.262 1.00 98.00 295 GLU A N 1
ATOM 2328 C CA . GLU A 1 295 ? -9.393 -11.632 -10.602 1.00 98.00 295 GLU A CA 1
ATOM 2329 C C . GLU A 1 295 ? -7.997 -10.997 -10.569 1.00 98.00 295 GLU A C 1
ATOM 2331 O O . GLU A 1 295 ? -7.783 -10.042 -9.817 1.00 98.00 295 GLU A O 1
ATOM 2336 N N . PRO A 1 296 ? -7.051 -11.462 -11.407 1.00 97.25 296 PRO A N 1
ATOM 2337 C CA . PRO A 1 296 ? -5.703 -10.895 -11.467 1.00 97.25 296 PRO A CA 1
ATOM 2338 C C . PRO A 1 296 ? -5.675 -9.391 -11.766 1.00 97.25 296 PRO A C 1
ATOM 2340 O O . PRO A 1 296 ? -4.731 -8.704 -11.387 1.00 97.25 296 PRO A O 1
ATOM 2343 N N . SER A 1 297 ? -6.699 -8.887 -12.458 1.00 98.19 297 SER A N 1
ATOM 2344 C CA . SER A 1 297 ? -6.887 -7.474 -12.770 1.00 98.19 297 SER A CA 1
ATOM 2345 C C . SER A 1 297 ? -8.363 -7.109 -12.635 1.00 98.19 297 SER A C 1
ATOM 2347 O O . SER A 1 297 ? -9.233 -7.872 -13.053 1.00 98.19 297 SER A O 1
ATOM 2349 N N . THR A 1 298 ? -8.664 -5.963 -12.030 1.00 98.56 298 THR A N 1
ATOM 2350 C CA . THR A 1 298 ? -10.032 -5.453 -11.867 1.00 98.56 298 THR A CA 1
ATOM 2351 C C . THR A 1 298 ? -10.048 -3.941 -12.058 1.00 98.56 298 THR A C 1
ATOM 2353 O O . THR A 1 298 ? -9.440 -3.211 -11.275 1.00 98.56 298 THR A O 1
ATOM 2356 N N . GLU A 1 299 ? -10.767 -3.455 -13.071 1.00 98.12 299 GLU A N 1
ATOM 2357 C CA . GLU A 1 299 ? -11.029 -2.021 -13.232 1.00 98.12 299 GLU A CA 1
ATOM 2358 C C . GLU A 1 299 ? -12.109 -1.582 -12.231 1.00 98.12 299 GLU A C 1
ATOM 2360 O O . GLU A 1 299 ? -13.228 -2.094 -12.240 1.00 98.12 299 GLU A O 1
ATOM 2365 N N . LEU A 1 300 ? -11.756 -0.666 -11.325 1.00 97.50 300 LEU A N 1
ATOM 2366 C CA . LEU A 1 300 ? -12.622 -0.216 -10.226 1.00 97.50 300 LEU A CA 1
ATOM 2367 C C . LEU A 1 300 ? -13.341 1.095 -10.555 1.00 97.50 300 LEU A C 1
ATOM 2369 O O . LEU A 1 300 ? -14.465 1.314 -10.108 1.00 97.50 300 LEU A O 1
ATOM 2373 N N . LEU A 1 301 ? -12.685 1.958 -11.335 1.00 95.38 301 LEU A N 1
ATOM 2374 C CA . LEU A 1 301 ? -13.236 3.147 -11.994 1.00 95.38 301 LEU A CA 1
ATOM 2375 C C . LEU A 1 301 ? -12.595 3.254 -13.381 1.00 95.38 301 LEU A C 1
ATOM 2377 O O . LEU A 1 301 ? -11.505 2.710 -13.562 1.00 95.38 301 LEU A O 1
ATOM 2381 N N . PRO A 1 302 ? -13.192 3.999 -14.329 1.00 96.25 302 PRO A N 1
ATOM 2382 C CA . PRO A 1 302 ? -12.564 4.249 -15.622 1.00 96.25 302 PRO A CA 1
ATOM 2383 C C . PRO A 1 302 ? -11.117 4.736 -15.470 1.00 96.25 302 PRO A C 1
ATOM 2385 O O . PRO A 1 302 ? -10.866 5.775 -14.852 1.00 96.25 302 PRO A O 1
ATOM 2388 N N . GLY A 1 303 ? -10.163 3.971 -16.007 1.00 97.00 303 GLY A N 1
ATOM 2389 C CA . GLY A 1 303 ? -8.735 4.288 -15.930 1.00 97.00 303 GLY A CA 1
ATOM 2390 C C . GLY A 1 303 ? -8.110 4.106 -14.541 1.00 97.00 303 GLY A C 1
ATOM 2391 O O . GLY A 1 303 ? -7.050 4.673 -14.283 1.00 97.00 303 GLY A O 1
ATOM 2392 N N . LEU A 1 304 ? -8.753 3.364 -13.637 1.00 98.31 304 LEU A N 1
ATOM 2393 C CA . LEU A 1 304 ? -8.234 3.020 -12.315 1.00 98.31 304 LEU A CA 1
ATOM 2394 C C . LEU A 1 304 ? -8.390 1.514 -12.068 1.00 98.31 304 LEU A C 1
ATOM 2396 O O . LEU A 1 304 ? -9.476 1.022 -11.757 1.00 98.31 304 LEU A O 1
ATOM 2400 N N . THR A 1 305 ? -7.292 0.780 -12.216 1.00 98.75 305 THR A N 1
ATOM 2401 C CA . THR A 1 305 ? -7.283 -0.687 -12.247 1.00 98.75 305 THR A CA 1
ATOM 2402 C C . THR A 1 305 ? -6.418 -1.250 -11.133 1.00 98.75 305 THR A C 1
ATOM 2404 O O . THR A 1 305 ? -5.254 -0.877 -11.006 1.00 98.75 305 THR A O 1
ATOM 2407 N N . SER A 1 306 ? -6.969 -2.162 -10.335 1.00 98.56 306 SER A N 1
ATOM 2408 C CA . SER A 1 306 ? -6.173 -2.965 -9.409 1.00 98.56 306 SER A CA 1
ATOM 2409 C C . SER A 1 306 ? -5.568 -4.163 -10.131 1.00 98.56 306 SER A C 1
ATOM 2411 O O . SER A 1 306 ? -6.262 -4.814 -10.911 1.00 98.56 306 SER A O 1
ATOM 2413 N N . VAL A 1 307 ? -4.301 -4.472 -9.856 1.00 98.62 307 VAL A N 1
ATOM 2414 C CA . VAL A 1 307 ? -3.596 -5.635 -10.410 1.00 98.62 307 VAL A CA 1
ATOM 2415 C C . VAL A 1 307 ? -2.924 -6.411 -9.284 1.00 98.62 307 VAL A C 1
ATOM 2417 O O . VAL A 1 307 ? -2.073 -5.874 -8.574 1.00 98.62 307 VAL A O 1
ATOM 2420 N N . ILE A 1 308 ? -3.291 -7.684 -9.131 1.00 98.31 308 ILE A N 1
ATOM 2421 C CA . ILE A 1 308 ? -2.721 -8.594 -8.135 1.00 98.31 308 ILE A CA 1
ATOM 2422 C C . ILE A 1 308 ? -1.399 -9.144 -8.681 1.00 98.31 308 ILE A C 1
ATOM 2424 O O . ILE A 1 308 ? -1.368 -9.932 -9.627 1.00 98.31 308 ILE A O 1
ATOM 2428 N N . CYS A 1 309 ? -0.289 -8.729 -8.076 1.00 97.44 309 CYS A N 1
ATOM 2429 C CA . CYS A 1 309 ? 1.061 -9.120 -8.487 1.00 97.44 309 CYS A CA 1
ATOM 2430 C C . CYS A 1 309 ? 1.614 -10.271 -7.634 1.00 97.44 309 CYS A C 1
ATOM 2432 O O . CYS A 1 309 ? 2.403 -11.083 -8.120 1.00 97.44 309 CYS A O 1
ATOM 2434 N N . GLY A 1 310 ? 1.188 -10.356 -6.372 1.00 96.25 310 GLY A N 1
ATOM 2435 C CA . GLY A 1 310 ? 1.815 -11.199 -5.361 1.00 96.25 310 GLY A CA 1
ATOM 2436 C C . GLY A 1 310 ? 3.199 -10.682 -4.953 1.00 96.25 310 GLY A C 1
ATOM 2437 O O . GLY A 1 310 ? 3.523 -9.509 -5.147 1.00 96.25 310 GLY A O 1
ATOM 2438 N N . GLY A 1 311 ? 4.028 -11.564 -4.396 1.00 93.44 311 GLY A N 1
ATOM 2439 C CA . GLY A 1 311 ? 5.358 -11.220 -3.902 1.00 93.44 311 GLY A CA 1
ATOM 2440 C C . GLY A 1 311 ? 5.387 -11.054 -2.389 1.00 93.44 311 GLY A C 1
ATOM 2441 O O . GLY A 1 311 ? 5.406 -12.059 -1.675 1.00 93.44 311 GLY A O 1
ATOM 2442 N N . HIS A 1 312 ? 5.437 -9.801 -1.919 1.00 95.56 312 HIS A N 1
ATOM 2443 C CA . HIS A 1 312 ? 5.528 -9.454 -0.492 1.00 95.56 312 HIS A CA 1
ATOM 2444 C C . HIS A 1 312 ? 4.475 -10.213 0.325 1.00 95.56 312 HIS A C 1
ATOM 2446 O O . HIS A 1 312 ? 4.825 -11.020 1.181 1.00 95.56 312 HIS A O 1
ATOM 2452 N N . PHE A 1 313 ? 3.204 -10.118 -0.065 1.00 97.31 313 PHE A N 1
ATOM 2453 C CA . PHE A 1 313 ? 2.153 -11.074 0.286 1.00 97.31 313 PHE A CA 1
ATOM 2454 C C . PHE A 1 313 ? 1.625 -11.786 -0.963 1.00 97.31 313 PHE A C 1
ATOM 2456 O O . PHE A 1 313 ? 1.754 -11.259 -2.073 1.00 97.31 313 PHE A O 1
ATOM 2463 N N . PRO A 1 314 ? 1.012 -12.979 -0.823 1.00 96.62 314 PRO A N 1
ATOM 2464 C CA . PRO A 1 314 ? 0.429 -13.695 -1.957 1.00 96.62 314 PRO A CA 1
ATOM 2465 C C . PRO A 1 314 ? -0.568 -12.854 -2.765 1.00 96.62 314 PRO A C 1
ATOM 2467 O O . PRO A 1 314 ? -0.607 -12.978 -3.989 1.00 96.62 314 PRO A O 1
ATOM 2470 N N . GLY A 1 315 ? -1.336 -11.997 -2.088 1.00 97.38 315 GLY A N 1
ATOM 2471 C CA . GLY A 1 315 ? -2.310 -11.083 -2.673 1.00 97.38 315 GLY A CA 1
ATOM 2472 C C . GLY A 1 315 ? -1.867 -9.631 -2.757 1.00 97.38 315 GLY A C 1
ATOM 2473 O O . GLY A 1 315 ? -2.728 -8.784 -2.989 1.00 97.38 315 GLY A O 1
ATOM 2474 N N . SER A 1 316 ? -0.571 -9.332 -2.609 1.00 97.88 316 SER A N 1
ATOM 2475 C CA . SER A 1 316 ? -0.052 -7.981 -2.831 1.00 97.88 316 SER A CA 1
ATOM 2476 C C . SER A 1 316 ? -0.483 -7.462 -4.202 1.00 97.88 316 SER A C 1
ATOM 2478 O O . SER A 1 316 ? -0.231 -8.094 -5.235 1.00 97.88 316 SER A O 1
ATOM 2480 N N . GLN A 1 317 ? -1.145 -6.309 -4.203 1.00 97.94 317 GLN A N 1
ATOM 2481 C CA . GLN A 1 317 ? -1.653 -5.661 -5.407 1.00 97.94 317 GLN A CA 1
ATOM 2482 C C . GLN A 1 317 ? -1.098 -4.248 -5.570 1.00 97.94 317 GLN A C 1
ATOM 2484 O O . GLN A 1 317 ? -0.636 -3.615 -4.619 1.00 97.94 317 GLN A O 1
ATOM 2489 N N . VAL A 1 318 ? -1.164 -3.757 -6.803 1.00 98.44 318 VAL A N 1
ATOM 2490 C CA . VAL A 1 318 ? -0.857 -2.375 -7.179 1.00 98.44 318 VAL A CA 1
ATOM 2491 C C . VAL A 1 318 ? -2.109 -1.711 -7.743 1.00 98.44 318 VAL A C 1
ATOM 2493 O O . VAL A 1 318 ? -2.963 -2.387 -8.314 1.00 98.44 318 VAL A O 1
ATOM 2496 N N . LEU A 1 319 ? -2.198 -0.386 -7.638 1.00 98.62 319 LEU A N 1
ATOM 2497 C CA . LEU A 1 319 ? -3.238 0.395 -8.310 1.00 98.62 319 LEU A CA 1
ATOM 2498 C C . LEU A 1 319 ? -2.630 1.159 -9.478 1.00 98.62 319 LEU A C 1
ATOM 2500 O O . LEU A 1 319 ? -1.748 2.000 -9.303 1.00 98.62 319 LEU A O 1
ATOM 2504 N N . HIS A 1 320 ? -3.107 0.871 -10.679 1.00 98.69 320 HIS A N 1
ATOM 2505 C CA . HIS A 1 320 ? -2.737 1.575 -11.894 1.00 98.69 320 HIS A CA 1
ATOM 2506 C C . HIS A 1 320 ? -3.752 2.672 -12.190 1.00 98.69 320 HIS A C 1
ATOM 2508 O O . HIS A 1 320 ? -4.949 2.411 -12.270 1.00 98.69 320 HIS A O 1
ATOM 2514 N N . SER A 1 321 ? -3.267 3.901 -12.335 1.00 98.56 321 SER A N 1
ATOM 2515 C CA . SER A 1 321 ? -4.072 5.089 -12.598 1.00 98.56 321 SER A CA 1
ATOM 2516 C C . SER A 1 321 ? -3.641 5.740 -13.905 1.00 98.56 321 SER A C 1
ATOM 2518 O O . SER A 1 321 ? -2.466 6.061 -14.096 1.00 98.56 321 SER A O 1
ATOM 2520 N N . LEU A 1 322 ? -4.596 5.958 -14.801 1.00 98.25 322 LEU A N 1
ATOM 2521 C CA . LEU A 1 322 ? -4.420 6.651 -16.070 1.00 98.25 322 LEU A CA 1
ATOM 2522 C C . LEU A 1 322 ? -5.013 8.066 -16.010 1.00 98.25 322 LEU A C 1
ATOM 2524 O O . LEU A 1 322 ? -5.926 8.323 -15.220 1.00 98.25 322 LEU A O 1
ATOM 2528 N N . PRO A 1 323 ? -4.547 8.996 -16.863 1.00 96.44 323 PRO A N 1
ATOM 2529 C CA . PRO A 1 323 ? -5.242 10.261 -17.063 1.00 96.44 323 PRO A CA 1
ATOM 2530 C C . PRO A 1 323 ? -6.718 10.041 -17.431 1.00 96.44 323 PRO A C 1
ATOM 2532 O O . PRO A 1 323 ? -7.014 9.132 -18.209 1.00 96.44 323 PRO A O 1
ATOM 2535 N N . PRO A 1 324 ? -7.649 10.865 -16.915 1.00 94.31 324 PRO A N 1
ATOM 2536 C CA . PRO A 1 324 ? -7.431 12.076 -16.113 1.00 94.31 324 PRO A CA 1
ATOM 2537 C C . PRO A 1 324 ? -7.327 11.859 -14.588 1.00 94.31 324 PRO A C 1
ATOM 2539 O O . PRO A 1 324 ? -7.220 12.844 -13.866 1.00 94.31 324 PRO A O 1
ATOM 2542 N N . ASN A 1 325 ? -7.368 10.621 -14.078 1.00 94.19 325 ASN A N 1
ATOM 2543 C CA . ASN A 1 325 ? -7.336 10.356 -12.627 1.00 94.19 325 ASN A CA 1
ATOM 2544 C C . ASN A 1 325 ? -6.023 10.825 -11.985 1.00 94.19 325 ASN A C 1
ATOM 2546 O O . ASN A 1 325 ? -6.014 11.312 -10.862 1.00 94.19 325 ASN A O 1
ATOM 2550 N N . THR A 1 326 ? -4.923 10.688 -12.724 1.00 96.06 326 THR A N 1
ATOM 2551 C CA . THR A 1 326 ? -3.610 11.268 -12.426 1.00 96.06 326 THR A CA 1
ATOM 2552 C C . THR A 1 326 ? -3.064 11.945 -13.688 1.00 96.06 326 THR A C 1
ATOM 2554 O O . THR A 1 326 ? -3.353 11.482 -14.791 1.00 96.06 326 THR A O 1
ATOM 2557 N N . PRO A 1 327 ? -2.239 13.004 -13.587 1.00 94.88 327 PRO A N 1
ATOM 2558 C CA . PRO A 1 327 ? -1.766 13.770 -14.748 1.00 94.88 327 PRO A CA 1
ATOM 2559 C C . PRO A 1 327 ? -0.883 12.948 -15.698 1.00 94.88 327 PRO A C 1
ATOM 2561 O O . PRO A 1 327 ? -0.796 13.236 -16.891 1.00 94.88 327 PRO A O 1
ATOM 2564 N N . VAL A 1 328 ? -0.239 11.904 -15.176 1.00 96.19 328 VAL A N 1
ATOM 2565 C CA . VAL A 1 328 ? 0.512 10.908 -15.944 1.00 96.19 328 VAL A CA 1
ATOM 2566 C C . VAL A 1 328 ? 0.075 9.501 -15.535 1.00 96.19 328 VAL A C 1
ATOM 2568 O O . VAL A 1 328 ? -0.429 9.329 -14.417 1.00 96.19 328 VAL A O 1
ATOM 2571 N N . PRO A 1 329 ? 0.295 8.481 -16.385 1.00 97.94 329 PRO A N 1
ATOM 2572 C CA . PRO A 1 329 ? 0.142 7.092 -15.974 1.00 97.94 329 PRO A CA 1
ATOM 2573 C C . PRO A 1 329 ? 0.957 6.824 -14.701 1.00 97.94 329 PRO A C 1
ATOM 2575 O O . PRO A 1 329 ? 2.156 7.103 -14.655 1.00 97.94 329 PRO A O 1
ATOM 2578 N N . THR A 1 330 ? 0.301 6.352 -13.648 1.00 98.31 330 THR A N 1
ATOM 2579 C CA . THR A 1 330 ? 0.841 6.276 -12.286 1.00 98.31 330 THR A CA 1
ATOM 2580 C C . THR A 1 330 ? 0.576 4.897 -11.701 1.00 98.31 330 THR A C 1
ATOM 2582 O O . THR A 1 330 ? -0.492 4.328 -11.912 1.00 98.31 330 THR A O 1
ATOM 2585 N N . LEU A 1 331 ? 1.538 4.368 -10.947 1.00 97.94 331 LEU A N 1
ATOM 2586 C CA . LEU A 1 331 ? 1.415 3.092 -10.254 1.00 97.94 331 LEU A CA 1
ATOM 2587 C C . LEU A 1 331 ? 1.570 3.288 -8.739 1.00 97.94 331 LEU A C 1
ATOM 2589 O O . LEU A 1 331 ? 2.623 3.698 -8.255 1.00 97.94 331 LEU A O 1
ATOM 2593 N N . PHE A 1 332 ? 0.539 2.984 -7.967 1.00 98.00 332 PHE A N 1
ATOM 2594 C CA . PHE A 1 332 ? 0.638 2.917 -6.511 1.00 98.00 332 PHE A CA 1
ATOM 2595 C C . PHE A 1 332 ? 1.051 1.497 -6.141 1.00 98.00 332 PHE A C 1
ATOM 2597 O O . PHE A 1 332 ? 0.326 0.545 -6.415 1.00 98.00 332 PHE A O 1
ATOM 2604 N N . VAL A 1 333 ? 2.262 1.353 -5.606 1.00 96.62 333 VAL A N 1
ATOM 2605 C CA . VAL A 1 333 ? 2.942 0.056 -5.477 1.00 96.62 333 VAL A CA 1
ATOM 2606 C C . VAL A 1 333 ? 3.046 -0.440 -4.043 1.00 96.62 333 VAL A C 1
ATOM 2608 O O . VAL A 1 333 ? 3.346 -1.616 -3.846 1.00 96.62 333 VAL A O 1
ATOM 2611 N N . ALA A 1 334 ? 2.810 0.441 -3.064 1.00 93.75 334 ALA A N 1
ATOM 2612 C CA . ALA A 1 334 ? 3.068 0.179 -1.652 1.00 93.75 334 ALA A CA 1
ATOM 2613 C C . ALA A 1 334 ? 4.476 -0.425 -1.465 1.00 93.75 334 ALA A C 1
ATOM 2615 O O . ALA A 1 334 ? 5.478 0.237 -1.739 1.00 93.75 334 ALA A O 1
ATOM 2616 N N . ASP A 1 335 ? 4.562 -1.675 -1.036 1.00 90.69 335 ASP A N 1
ATOM 2617 C CA . ASP A 1 335 ? 5.778 -2.477 -0.908 1.00 90.69 335 ASP A CA 1
ATOM 2618 C C . ASP A 1 335 ? 5.782 -3.739 -1.796 1.00 90.69 335 ASP A C 1
ATOM 2620 O O . ASP A 1 335 ? 6.720 -4.531 -1.720 1.00 90.69 335 ASP A O 1
ATOM 2624 N N . THR A 1 336 ? 4.820 -3.885 -2.721 1.00 94.56 336 THR A N 1
ATOM 2625 C CA . THR A 1 336 ? 4.860 -4.918 -3.780 1.00 94.56 336 THR A CA 1
ATOM 2626 C C . THR A 1 336 ? 6.168 -4.828 -4.573 1.00 94.56 336 THR A C 1
ATOM 2628 O O . THR A 1 336 ? 6.797 -5.837 -4.893 1.00 94.56 336 THR A O 1
ATOM 2631 N N . ILE A 1 337 ? 6.600 -3.594 -4.858 1.00 95.06 337 ILE A N 1
ATOM 2632 C CA . ILE A 1 337 ? 7.968 -3.261 -5.256 1.00 95.06 337 ILE A CA 1
ATOM 2633 C C . ILE A 1 337 ? 8.444 -2.072 -4.425 1.00 95.06 337 ILE A C 1
ATOM 2635 O O . ILE A 1 337 ? 7.711 -1.104 -4.231 1.00 95.06 337 ILE A O 1
ATOM 2639 N N . PHE A 1 338 ? 9.685 -2.120 -3.947 1.00 94.69 338 PHE A N 1
ATOM 2640 C CA . PHE A 1 338 ? 10.199 -1.120 -3.015 1.00 94.69 338 PHE A CA 1
ATOM 2641 C C . PHE A 1 338 ? 11.189 -0.182 -3.704 1.00 94.69 338 PHE A C 1
ATOM 2643 O O . PHE A 1 338 ? 12.279 -0.601 -4.103 1.00 94.69 338 PHE A O 1
ATOM 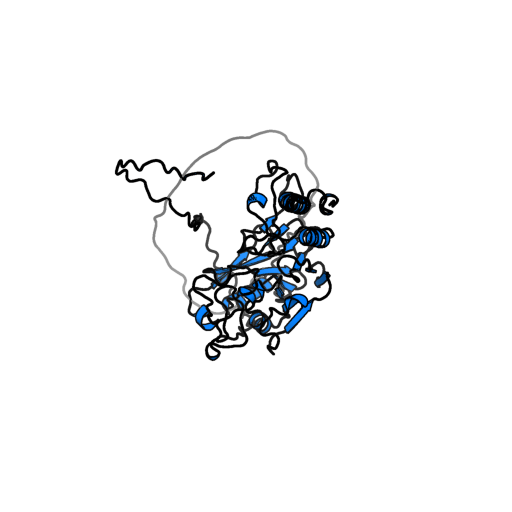2650 N N . ALA A 1 339 ? 10.828 1.093 -3.856 1.00 94.31 339 ALA A N 1
ATOM 2651 C CA . ALA A 1 339 ? 11.744 2.103 -4.376 1.00 94.31 339 ALA A CA 1
ATOM 2652 C C . ALA A 1 339 ? 12.885 2.352 -3.381 1.00 94.31 339 ALA A C 1
ATOM 2654 O O . ALA A 1 339 ? 12.652 2.639 -2.209 1.00 94.31 339 ALA A O 1
ATOM 2655 N N . VAL A 1 340 ? 14.128 2.276 -3.851 1.00 93.50 340 VAL A N 1
ATOM 2656 C CA . VAL A 1 340 ? 15.312 2.500 -3.009 1.00 93.50 340 VAL A CA 1
ATOM 2657 C C . VAL A 1 340 ? 15.911 3.880 -3.213 1.00 93.50 340 VAL A C 1
ATOM 2659 O O . VAL A 1 340 ? 15.629 4.541 -4.207 1.00 93.50 340 VAL A O 1
ATOM 2662 N N . GLN A 1 341 ? 16.808 4.303 -2.322 1.00 91.25 341 GLN A N 1
ATOM 2663 C CA . GLN A 1 341 ? 17.471 5.613 -2.406 1.00 91.25 341 GLN A CA 1
ATOM 2664 C C . GLN A 1 341 ? 18.151 5.857 -3.764 1.00 91.25 341 GLN A C 1
ATOM 2666 O O . GLN A 1 341 ? 18.069 6.948 -4.323 1.00 91.25 341 GLN A O 1
ATOM 2671 N N . SER A 1 342 ? 18.748 4.822 -4.365 1.00 92.69 342 SER A N 1
ATOM 2672 C CA . SER A 1 342 ? 19.379 4.932 -5.686 1.00 92.69 342 SER A CA 1
ATOM 2673 C C . SER A 1 342 ? 18.388 5.160 -6.837 1.00 92.69 342 SER A C 1
ATOM 2675 O O . SER A 1 342 ? 18.798 5.381 -7.982 1.00 92.69 342 SER A O 1
ATOM 2677 N N . SER A 1 343 ? 17.078 5.128 -6.574 1.00 92.06 343 SER A N 1
ATOM 2678 C CA . SER A 1 343 ? 16.046 5.572 -7.513 1.00 92.06 343 SER A CA 1
ATOM 2679 C C . SER A 1 343 ? 16.074 7.087 -7.750 1.00 92.06 343 SER A C 1
ATOM 2681 O O . SER A 1 343 ? 15.656 7.537 -8.819 1.00 92.06 343 SER A O 1
ATOM 2683 N N . HIS A 1 344 ? 16.625 7.871 -6.823 1.00 90.88 344 HIS A N 1
ATOM 2684 C CA . HIS A 1 344 ? 16.716 9.326 -6.949 1.00 90.88 344 HIS A CA 1
ATOM 2685 C C . HIS A 1 344 ? 18.064 9.810 -7.482 1.00 90.88 344 HIS A C 1
ATOM 2687 O O . HIS A 1 344 ? 18.221 11.014 -7.679 1.00 90.88 344 HIS A O 1
ATOM 2693 N N . ASN A 1 345 ? 18.998 8.897 -7.780 1.00 89.69 345 ASN A N 1
ATOM 2694 C CA . ASN A 1 345 ? 20.304 9.237 -8.349 1.00 89.69 345 ASN A CA 1
ATOM 2695 C C . ASN A 1 345 ? 20.179 10.177 -9.572 1.00 89.69 345 ASN A C 1
ATOM 2697 O O . ASN A 1 345 ? 19.201 10.077 -10.331 1.00 89.69 345 ASN A O 1
ATOM 2701 N N . PRO A 1 346 ? 21.165 11.071 -9.788 1.00 83.69 346 PRO A N 1
ATOM 2702 C CA . PRO A 1 346 ? 21.225 11.913 -10.980 1.00 83.69 346 PRO A CA 1
ATOM 2703 C C . PRO A 1 346 ? 21.229 11.082 -12.266 1.00 83.69 346 PRO A C 1
ATOM 2705 O O . PRO A 1 346 ? 21.835 10.013 -12.321 1.00 83.69 346 PRO A O 1
ATOM 2708 N N . ASP A 1 347 ? 20.553 11.576 -13.299 1.00 79.56 347 ASP A N 1
ATOM 2709 C CA . ASP A 1 347 ? 20.454 10.930 -14.609 1.00 79.56 347 ASP A CA 1
ATOM 2710 C C . ASP A 1 347 ? 20.309 12.024 -15.688 1.00 79.56 347 ASP A C 1
ATOM 2712 O O . ASP A 1 347 ? 19.368 12.816 -15.557 1.00 79.56 347 ASP A O 1
ATOM 2716 N N . PRO A 1 348 ? 21.226 12.124 -16.680 1.00 71.19 348 PRO A N 1
ATOM 2717 C CA . PRO A 1 348 ? 22.344 11.209 -16.978 1.00 71.19 348 PRO A CA 1
ATOM 2718 C C . PRO A 1 348 ? 23.437 11.184 -15.894 1.00 71.19 348 PRO A C 1
ATOM 2720 O O . PRO A 1 348 ? 23.723 12.195 -15.260 1.00 71.19 348 PRO A O 1
ATOM 2723 N N . GLY A 1 349 ? 24.030 10.006 -15.655 1.00 71.50 349 GLY A N 1
ATOM 2724 C CA . GLY A 1 349 ? 25.066 9.783 -14.626 1.00 71.50 349 GLY A CA 1
ATOM 2725 C C . GLY A 1 349 ? 24.801 8.594 -13.695 1.00 71.50 349 GLY A C 1
ATOM 2726 O O . GLY A 1 349 ? 25.710 8.118 -13.013 1.00 71.50 349 GLY A O 1
ATOM 2727 N N . LYS A 1 350 ? 23.577 8.058 -13.699 1.00 80.81 350 LYS A N 1
ATOM 2728 C CA . LYS A 1 350 ? 23.251 6.807 -13.016 1.00 80.81 350 LYS A CA 1
ATOM 2729 C C . LYS A 1 350 ? 23.982 5.645 -13.693 1.00 80.81 350 LYS A C 1
ATOM 2731 O O . LYS A 1 350 ? 23.879 5.459 -14.903 1.00 80.81 350 LYS A O 1
ATOM 2736 N N . ARG A 1 351 ? 24.703 4.837 -12.910 1.00 82.62 351 ARG A N 1
ATOM 2737 C CA . ARG A 1 351 ? 25.349 3.623 -13.426 1.00 82.62 351 ARG A CA 1
ATOM 2738 C C . ARG A 1 351 ? 24.294 2.603 -13.861 1.00 82.62 351 ARG A C 1
ATOM 2740 O O . ARG A 1 351 ? 23.296 2.401 -13.169 1.00 82.62 351 ARG A O 1
ATOM 2747 N N . SER A 1 352 ? 24.554 1.917 -14.970 1.00 84.19 352 SER A N 1
ATOM 2748 C CA . SER A 1 352 ? 23.661 0.902 -15.545 1.00 84.19 352 SER A CA 1
ATOM 2749 C C . SER A 1 352 ? 23.523 -0.372 -14.699 1.00 84.19 352 SER A C 1
ATOM 2751 O O . SER A 1 352 ? 22.637 -1.183 -14.956 1.00 84.19 352 SER A O 1
ATOM 2753 N N . ASP A 1 353 ? 24.368 -0.549 -13.685 1.00 88.50 353 ASP A N 1
ATOM 2754 C CA . ASP A 1 353 ? 24.344 -1.657 -12.725 1.00 88.50 353 ASP A CA 1
ATOM 2755 C C . ASP A 1 353 ? 23.693 -1.279 -11.382 1.00 88.50 353 ASP A C 1
ATOM 2757 O O . ASP A 1 353 ? 23.755 -2.039 -10.419 1.00 88.50 353 ASP A O 1
ATOM 2761 N N . THR A 1 354 ? 23.059 -0.106 -11.299 1.00 92.56 354 THR A N 1
ATOM 2762 C CA . THR A 1 354 ? 22.431 0.387 -10.072 1.00 92.56 354 THR A CA 1
ATOM 2763 C C . THR A 1 354 ? 20.910 0.288 -10.139 1.00 92.56 354 THR A C 1
ATOM 2765 O O . THR A 1 354 ? 20.259 0.896 -10.989 1.00 92.56 354 THR A O 1
ATOM 2768 N N . ILE A 1 355 ? 20.324 -0.409 -9.170 1.00 95.44 355 ILE A N 1
ATOM 2769 C CA . ILE A 1 355 ? 18.877 -0.615 -9.067 1.00 95.44 355 ILE A CA 1
ATOM 2770 C C . ILE A 1 355 ? 18.096 0.685 -8.788 1.00 95.44 355 ILE A C 1
ATOM 2772 O O . ILE A 1 355 ? 18.633 1.686 -8.302 1.00 95.44 355 ILE A O 1
ATOM 2776 N N . SER A 1 356 ? 16.805 0.693 -9.118 1.00 95.19 356 SER A N 1
ATOM 2777 C CA . SER A 1 356 ? 15.821 1.694 -8.655 1.00 95.19 356 SER A CA 1
ATOM 2778 C C . SER A 1 356 ? 14.785 1.091 -7.706 1.00 95.19 356 SER A C 1
ATOM 2780 O O . SER A 1 356 ? 14.293 1.779 -6.820 1.00 95.19 356 SER A O 1
ATOM 2782 N N . TYR A 1 357 ? 14.493 -0.192 -7.883 1.00 96.81 357 TYR A N 1
ATOM 2783 C CA . TYR A 1 357 ? 13.546 -0.973 -7.100 1.00 96.81 357 TYR A CA 1
ATOM 2784 C C . TYR A 1 357 ? 14.208 -2.236 -6.544 1.00 96.81 357 TYR A C 1
ATOM 2786 O O . TYR A 1 357 ? 15.080 -2.819 -7.201 1.00 96.81 357 TYR A O 1
ATOM 2794 N N . GLN A 1 358 ? 13.778 -2.639 -5.352 1.00 96.31 358 GLN A N 1
ATOM 2795 C CA . GLN A 1 358 ? 14.037 -3.933 -4.724 1.00 96.31 358 GLN A CA 1
ATOM 2796 C C . GLN A 1 358 ? 12.746 -4.756 -4.638 1.00 96.31 358 GLN A C 1
ATOM 2798 O O . GLN A 1 358 ? 11.643 -4.208 -4.649 1.00 96.31 358 GLN A O 1
ATOM 2803 N N . PHE A 1 359 ? 12.915 -6.073 -4.533 1.00 97.75 359 PHE A N 1
ATOM 2804 C CA . PHE A 1 359 ? 11.848 -7.069 -4.472 1.00 97.75 359 PHE A CA 1
ATOM 2805 C C . PHE A 1 359 ? 12.066 -7.903 -3.211 1.00 97.75 359 PHE A C 1
ATOM 2807 O O . PHE A 1 359 ? 12.980 -8.730 -3.166 1.00 97.75 359 PHE A O 1
ATOM 2814 N N . LEU A 1 360 ? 11.288 -7.630 -2.168 1.00 97.06 360 LEU A N 1
ATOM 2815 C CA . LEU A 1 360 ? 11.502 -8.181 -0.832 1.00 97.06 360 LEU A CA 1
ATOM 2816 C C . LEU A 1 360 ? 10.277 -8.989 -0.412 1.00 97.06 360 LEU A C 1
ATOM 2818 O O . LEU A 1 360 ? 9.149 -8.534 -0.555 1.00 97.06 360 LEU A O 1
ATOM 2822 N N . TRP A 1 361 ? 10.519 -10.203 0.078 1.00 97.50 361 TRP A N 1
ATOM 2823 C CA . TRP A 1 361 ? 9.505 -11.031 0.725 1.00 97.50 361 TRP A CA 1
ATOM 2824 C C . TRP A 1 361 ? 9.253 -10.538 2.151 1.00 97.50 361 TRP A C 1
ATOM 2826 O O . TRP A 1 361 ? 8.128 -10.537 2.631 1.00 97.50 361 TRP A O 1
ATOM 2836 N N . SER A 1 362 ? 10.322 -10.091 2.817 1.00 96.06 362 SER A N 1
ATOM 2837 C CA . SER A 1 362 ? 10.265 -9.418 4.109 1.00 96.06 362 SER A CA 1
ATOM 2838 C C . SER A 1 362 ? 11.157 -8.190 4.070 1.00 96.06 362 SER A C 1
ATOM 2840 O O . SER A 1 362 ? 12.383 -8.299 4.065 1.00 96.06 362 SER A O 1
ATOM 2842 N N . ILE A 1 363 ? 10.543 -7.010 4.067 1.00 92.56 363 ILE A N 1
ATOM 2843 C CA . ILE A 1 363 ? 11.260 -5.742 4.222 1.00 92.56 363 ILE A CA 1
ATOM 2844 C C . ILE A 1 363 ? 11.995 -5.642 5.568 1.00 92.56 363 ILE A C 1
ATOM 2846 O O . ILE A 1 363 ? 13.194 -5.369 5.543 1.00 92.56 363 ILE A O 1
ATOM 2850 N N . PRO A 1 364 ? 11.349 -5.856 6.733 1.00 92.44 364 PRO A N 1
ATOM 2851 C CA . PRO A 1 364 ? 12.009 -5.648 8.025 1.00 92.44 364 PRO A CA 1
ATOM 2852 C C . PRO A 1 364 ? 13.157 -6.632 8.281 1.00 92.44 364 PRO A C 1
ATOM 2854 O O . PRO A 1 364 ? 14.115 -6.272 8.958 1.00 92.44 364 PRO A O 1
ATOM 2857 N N . ASN A 1 365 ? 13.087 -7.842 7.713 1.00 93.56 365 ASN A N 1
ATOM 2858 C CA . ASN A 1 365 ? 14.141 -8.851 7.835 1.00 93.56 365 ASN A CA 1
ATOM 2859 C C . ASN A 1 365 ? 15.103 -8.862 6.632 1.00 93.56 365 ASN A C 1
ATOM 2861 O O . ASN A 1 365 ? 16.002 -9.699 6.576 1.00 93.56 365 ASN A O 1
ATOM 2865 N N . PHE A 1 366 ? 14.926 -7.948 5.669 1.00 94.12 366 PHE A N 1
ATOM 2866 C CA . PHE A 1 366 ? 15.733 -7.827 4.448 1.00 94.12 366 PHE A CA 1
ATOM 2867 C C . PHE A 1 366 ? 15.823 -9.118 3.616 1.00 94.12 366 PHE A C 1
ATOM 2869 O O . PHE A 1 366 ? 16.856 -9.418 3.016 1.00 94.12 366 PHE A O 1
ATOM 2876 N N . ILE A 1 367 ? 14.735 -9.890 3.565 1.00 97.00 367 ILE A N 1
ATOM 2877 C CA . ILE A 1 367 ? 14.681 -11.159 2.834 1.00 97.00 367 ILE A CA 1
ATOM 2878 C C . ILE A 1 367 ? 14.183 -10.889 1.408 1.00 97.00 367 ILE A C 1
ATOM 2880 O O . ILE A 1 367 ? 13.063 -10.391 1.245 1.00 97.00 367 ILE A O 1
ATOM 2884 N N . PRO A 1 368 ? 14.968 -11.215 0.366 1.00 97.25 368 PRO A N 1
ATOM 2885 C CA . PRO A 1 368 ? 14.561 -11.018 -1.018 1.00 97.25 368 PRO A CA 1
ATOM 2886 C C . PRO A 1 368 ? 13.459 -11.986 -1.452 1.00 97.25 368 PRO A C 1
ATOM 2888 O O . PRO A 1 368 ? 13.332 -13.091 -0.925 1.00 97.25 368 PRO A O 1
ATOM 2891 N N . LEU A 1 369 ? 12.693 -11.584 -2.467 1.00 97.94 369 LEU A N 1
ATOM 2892 C CA . LEU A 1 369 ? 11.813 -12.504 -3.185 1.00 97.94 369 LEU A CA 1
ATOM 2893 C C . LEU A 1 369 ? 12.625 -13.505 -4.019 1.00 97.94 369 LEU A C 1
ATOM 2895 O O . LEU A 1 369 ? 13.671 -13.137 -4.560 1.00 97.94 369 LEU A O 1
ATOM 2899 N N . PRO A 1 370 ? 12.143 -14.749 -4.186 1.00 97.31 370 PRO A N 1
ATOM 2900 C CA . PRO A 1 370 ? 12.757 -15.690 -5.111 1.00 97.31 370 PRO A CA 1
ATOM 2901 C C . PRO A 1 370 ? 12.612 -15.197 -6.566 1.00 97.31 370 PRO A C 1
ATOM 2903 O O . PRO A 1 370 ? 11.629 -14.521 -6.888 1.00 97.31 370 PRO A O 1
ATOM 2906 N N . PRO A 1 371 ? 13.541 -15.554 -7.474 1.00 98.25 371 PRO A N 1
ATOM 2907 C CA . PRO A 1 371 ? 13.546 -15.061 -8.855 1.00 98.25 371 PRO A CA 1
ATOM 2908 C C . PRO A 1 371 ? 12.244 -15.244 -9.640 1.00 98.25 371 PRO A C 1
ATOM 2910 O O . PRO A 1 371 ? 11.874 -14.360 -10.414 1.00 98.25 371 PRO A O 1
ATOM 2913 N N . GLU A 1 372 ? 11.529 -16.348 -9.420 1.00 98.12 372 GLU A N 1
ATOM 2914 C CA . GLU A 1 372 ? 10.251 -16.613 -10.090 1.00 98.12 372 GLU A CA 1
ATOM 2915 C C . GLU A 1 372 ? 9.157 -15.624 -9.665 1.00 98.12 372 GLU A C 1
ATOM 2917 O O . GLU A 1 372 ? 8.399 -15.144 -10.507 1.00 98.12 372 GLU A O 1
ATOM 2922 N N . GLU A 1 373 ? 9.118 -15.221 -8.390 1.00 98.12 373 GLU A N 1
ATOM 2923 C CA . GLU A 1 373 ? 8.184 -14.184 -7.931 1.00 98.12 373 GLU A CA 1
ATOM 2924 C C . GLU A 1 373 ? 8.573 -12.806 -8.489 1.00 98.12 373 GLU A C 1
ATOM 2926 O O . GLU A 1 373 ? 7.702 -12.033 -8.883 1.00 98.12 373 GLU A O 1
ATOM 2931 N N . VAL A 1 374 ? 9.873 -12.512 -8.625 1.00 98.62 374 VAL A N 1
ATOM 2932 C CA . VAL A 1 374 ? 10.339 -11.280 -9.294 1.00 98.62 374 VAL A CA 1
ATOM 2933 C C . VAL A 1 374 ? 9.877 -11.241 -10.757 1.00 98.62 374 VAL A C 1
ATOM 2935 O O . VAL A 1 374 ? 9.392 -10.210 -11.230 1.00 98.62 374 VAL A O 1
ATOM 2938 N N . LEU A 1 375 ? 9.992 -12.359 -11.480 1.00 98.69 375 LEU A N 1
ATOM 2939 C CA . LEU A 1 375 ? 9.535 -12.475 -12.867 1.00 98.69 375 LEU A CA 1
ATOM 2940 C C . LEU A 1 375 ? 8.016 -12.367 -12.993 1.00 98.69 375 LEU A C 1
ATOM 2942 O O . LEU A 1 375 ? 7.528 -11.694 -13.901 1.00 98.69 375 LEU A O 1
ATOM 2946 N N . LYS A 1 376 ? 7.271 -12.994 -12.083 1.00 98.31 376 LYS A N 1
ATOM 2947 C CA . LYS A 1 376 ? 5.813 -12.884 -12.018 1.00 98.31 376 LYS A CA 1
ATOM 2948 C C . LYS A 1 376 ? 5.372 -11.433 -11.828 1.00 98.31 376 LYS A C 1
ATOM 2950 O O . LYS A 1 376 ? 4.568 -10.953 -12.623 1.00 98.31 376 LYS A O 1
ATOM 2955 N N . ILE A 1 377 ? 5.957 -10.713 -10.864 1.00 98.44 377 ILE A N 1
ATOM 2956 C CA . ILE A 1 377 ? 5.681 -9.283 -10.654 1.00 98.44 377 ILE A CA 1
ATOM 2957 C C . ILE A 1 377 ? 5.980 -8.493 -11.928 1.00 98.44 377 ILE A C 1
ATOM 2959 O O . ILE A 1 377 ? 5.134 -7.726 -12.384 1.00 98.44 377 ILE A O 1
ATOM 2963 N N . TRP A 1 378 ? 7.152 -8.697 -12.542 1.00 98.56 378 TRP A N 1
ATOM 2964 C CA . TRP A 1 378 ? 7.488 -8.023 -13.797 1.00 98.56 378 TRP A CA 1
ATOM 2965 C C . TRP A 1 378 ? 6.427 -8.269 -14.877 1.00 98.56 378 TRP A C 1
ATOM 2967 O O . TRP A 1 378 ? 5.960 -7.316 -15.490 1.00 98.56 378 TRP A O 1
ATOM 2977 N N . ARG A 1 379 ? 5.999 -9.517 -15.087 1.00 98.25 379 ARG A N 1
ATOM 2978 C CA . ARG A 1 379 ? 5.000 -9.862 -16.109 1.00 98.25 379 ARG A CA 1
ATOM 2979 C C . ARG A 1 379 ? 3.626 -9.254 -15.837 1.00 98.25 379 ARG A C 1
ATOM 2981 O O . ARG A 1 379 ? 2.976 -8.842 -16.793 1.00 98.25 379 ARG A O 1
ATOM 2988 N N . CYS A 1 380 ? 3.213 -9.138 -14.574 1.00 97.62 380 CYS A N 1
ATOM 2989 C CA . CYS A 1 380 ? 1.987 -8.423 -14.206 1.00 97.62 380 CYS A CA 1
ATOM 2990 C C . CYS A 1 380 ? 2.070 -6.923 -14.531 1.00 97.62 380 CYS A C 1
ATOM 2992 O O . CYS A 1 380 ? 1.081 -6.326 -14.947 1.00 97.62 380 CYS A O 1
ATOM 2994 N N . LEU A 1 381 ? 3.250 -6.316 -14.367 1.00 98.25 381 LEU A N 1
ATOM 2995 C CA . LEU A 1 381 ? 3.464 -4.879 -14.571 1.00 98.25 381 LEU A CA 1
ATOM 2996 C C . LEU A 1 381 ? 3.845 -4.509 -16.012 1.00 98.25 381 LEU A C 1
ATOM 2998 O O . LEU A 1 381 ? 3.629 -3.375 -16.433 1.00 98.25 381 LEU A O 1
ATOM 3002 N N . LYS A 1 382 ? 4.378 -5.456 -16.789 1.00 98.25 382 LYS A N 1
ATOM 3003 C CA . LYS A 1 382 ? 4.775 -5.287 -18.192 1.00 98.25 382 LYS A CA 1
ATOM 3004 C C . LYS A 1 382 ? 3.685 -4.702 -19.103 1.00 98.25 382 LYS A C 1
ATOM 3006 O O . LYS A 1 382 ? 4.038 -3.866 -19.925 1.00 98.25 382 LYS A O 1
ATOM 3011 N N . PRO A 1 383 ? 2.390 -5.053 -19.014 1.00 97.94 383 PRO A N 1
ATOM 3012 C CA . PRO A 1 383 ? 1.373 -4.420 -19.860 1.00 97.94 383 PRO A CA 1
ATOM 3013 C C . PRO A 1 383 ? 1.004 -2.994 -19.420 1.00 97.94 383 PRO A C 1
ATOM 3015 O O . PRO A 1 383 ? 0.318 -2.294 -20.158 1.00 97.94 383 PRO A O 1
ATOM 3018 N N . LEU A 1 384 ? 1.433 -2.549 -18.234 1.00 98.00 384 LEU A N 1
ATOM 3019 C CA . LEU A 1 384 ? 1.039 -1.262 -17.666 1.00 98.00 384 LEU A CA 1
ATOM 3020 C C . LEU A 1 384 ? 2.048 -0.176 -18.041 1.00 98.00 384 LEU A C 1
ATOM 3022 O O . LEU A 1 384 ? 3.261 -0.353 -17.912 1.00 98.00 384 LEU A O 1
ATOM 3026 N N . GLU A 1 385 ? 1.548 0.975 -18.473 1.00 96.75 385 GLU A N 1
ATOM 3027 C CA . GLU A 1 385 ? 2.364 2.172 -18.669 1.00 96.75 385 GLU A CA 1
ATOM 3028 C C . GLU A 1 385 ? 2.384 3.002 -17.390 1.00 96.75 385 GLU A C 1
ATOM 3030 O O . GLU A 1 385 ? 1.337 3.276 -16.809 1.00 96.75 385 GLU A O 1
ATOM 3035 N N . PHE A 1 386 ? 3.559 3.434 -16.942 1.00 97.62 386 PHE A N 1
ATOM 3036 C CA . PHE A 1 386 ? 3.677 4.291 -15.766 1.00 97.62 386 PHE A CA 1
ATOM 3037 C C . PHE A 1 386 ? 4.916 5.178 -15.844 1.00 97.62 386 PHE A C 1
ATOM 3039 O O . PHE A 1 386 ? 5.993 4.752 -16.254 1.00 97.62 386 PHE A O 1
ATOM 3046 N N . LYS A 1 387 ? 4.742 6.423 -15.405 1.00 96.88 387 LYS A N 1
ATOM 3047 C CA . LYS A 1 387 ? 5.776 7.459 -15.305 1.00 96.88 387 LYS A CA 1
ATOM 3048 C C . LYS A 1 387 ? 5.979 7.946 -13.872 1.00 96.88 387 LYS A C 1
ATOM 3050 O O . LYS A 1 387 ? 6.843 8.778 -13.610 1.00 96.88 387 LYS A O 1
ATOM 3055 N N . ALA A 1 388 ? 5.182 7.436 -12.940 1.00 96.88 388 ALA A N 1
ATOM 3056 C CA . ALA A 1 388 ? 5.289 7.708 -11.519 1.00 96.88 388 ALA A CA 1
ATOM 3057 C C . ALA A 1 388 ? 4.980 6.439 -10.722 1.00 96.88 388 ALA A C 1
ATOM 3059 O O . ALA A 1 388 ? 4.081 5.682 -11.094 1.00 96.88 388 ALA A O 1
ATOM 3060 N N . THR A 1 389 ? 5.696 6.226 -9.620 1.00 96.94 389 THR A N 1
ATOM 3061 C CA . THR A 1 389 ? 5.384 5.193 -8.629 1.00 96.94 389 THR A CA 1
ATOM 3062 C C . THR A 1 389 ? 5.261 5.790 -7.233 1.00 96.94 389 THR A C 1
ATOM 3064 O O . THR A 1 389 ? 6.138 6.560 -6.841 1.00 96.94 389 THR A O 1
ATOM 3067 N N . TYR A 1 390 ? 4.246 5.384 -6.469 1.00 96.25 390 TYR A N 1
ATOM 3068 C CA . TYR A 1 390 ? 4.055 5.755 -5.059 1.00 96.25 390 TYR A CA 1
ATOM 3069 C C . TYR A 1 390 ? 4.215 4.525 -4.159 1.00 96.25 390 TYR A C 1
ATOM 3071 O O . TYR A 1 390 ? 3.450 3.570 -4.298 1.00 96.25 390 TYR A O 1
ATOM 3079 N N . GLY A 1 391 ? 5.209 4.531 -3.267 1.00 93.31 391 GLY A N 1
ATOM 3080 C CA . GLY A 1 391 ? 5.536 3.388 -2.402 1.00 93.31 391 GLY A CA 1
ATOM 3081 C C . GLY A 1 391 ? 4.925 3.453 -0.997 1.00 93.31 391 GLY A C 1
ATOM 3082 O O . GLY A 1 391 ? 4.065 4.278 -0.720 1.00 93.31 391 GLY A O 1
ATOM 3083 N N . VAL A 1 392 ? 5.372 2.592 -0.082 1.00 86.19 392 VAL A N 1
ATOM 3084 C CA . VAL A 1 392 ? 4.825 2.439 1.283 1.00 86.19 392 VAL A CA 1
ATOM 3085 C C . VAL A 1 392 ? 4.931 3.709 2.146 1.00 86.19 392 VAL A C 1
ATOM 3087 O O . VAL A 1 392 ? 3.941 4.111 2.763 1.00 86.19 392 VAL A O 1
ATOM 3090 N N . MET A 1 393 ? 6.079 4.396 2.152 1.00 80.81 393 MET A N 1
ATOM 3091 C CA . MET A 1 393 ? 6.295 5.598 2.970 1.00 80.81 393 MET A CA 1
ATOM 3092 C C . MET A 1 393 ? 6.110 6.871 2.151 1.00 80.81 393 MET A C 1
ATOM 3094 O O . MET A 1 393 ? 6.786 7.058 1.128 1.00 80.81 393 MET A O 1
ATOM 3098 N N . ALA A 1 394 ? 5.225 7.746 2.635 1.00 73.19 394 ALA A N 1
ATOM 3099 C CA . ALA A 1 394 ? 4.951 9.047 2.038 1.00 73.19 394 ALA A CA 1
ATOM 3100 C C . ALA A 1 394 ? 6.249 9.840 1.830 1.00 73.19 394 ALA A C 1
ATOM 3102 O O . ALA A 1 394 ? 7.148 9.793 2.673 1.00 73.19 394 ALA A O 1
ATOM 3103 N N . LYS A 1 395 ? 6.366 10.520 0.683 1.00 72.19 395 LYS A N 1
ATOM 3104 C CA . LYS A 1 395 ? 7.531 11.283 0.179 1.00 72.19 395 LYS A CA 1
ATOM 3105 C C . LYS A 1 395 ? 8.832 10.511 -0.055 1.00 72.19 395 LYS A C 1
ATOM 3107 O O . LYS A 1 395 ? 9.576 10.850 -0.970 1.00 72.19 395 LYS A O 1
ATOM 3112 N N . ILE A 1 396 ? 9.128 9.495 0.748 1.00 79.00 396 ILE A N 1
ATOM 3113 C CA . ILE A 1 396 ? 10.419 8.796 0.745 1.00 79.00 396 ILE A CA 1
ATOM 3114 C C . ILE A 1 396 ? 10.505 7.823 -0.431 1.00 79.00 396 ILE A C 1
ATOM 3116 O O . ILE A 1 396 ? 11.546 7.698 -1.071 1.00 79.00 396 ILE A O 1
ATOM 3120 N N . THR A 1 397 ? 9.402 7.138 -0.724 1.00 86.56 397 THR A N 1
ATOM 3121 C CA . THR A 1 397 ? 9.378 6.014 -1.675 1.00 86.56 397 THR A CA 1
ATOM 3122 C C . THR A 1 397 ? 8.662 6.342 -2.986 1.00 86.56 397 THR A C 1
ATOM 3124 O O . THR A 1 397 ? 8.361 5.448 -3.775 1.00 86.56 397 THR A O 1
ATOM 3127 N N . ASN A 1 398 ? 8.414 7.629 -3.248 1.00 93.62 398 ASN A N 1
ATOM 3128 C CA . ASN A 1 398 ? 7.823 8.084 -4.503 1.00 93.62 398 ASN A CA 1
ATOM 3129 C C . ASN A 1 398 ? 8.921 8.337 -5.545 1.00 93.62 398 ASN A C 1
ATOM 3131 O O . ASN A 1 398 ? 9.959 8.937 -5.247 1.00 93.62 398 ASN A O 1
ATOM 3135 N N . VAL A 1 399 ? 8.694 7.902 -6.783 1.00 94.50 399 VAL A N 1
ATOM 3136 C CA . VAL A 1 399 ? 9.645 8.064 -7.892 1.00 94.50 399 VAL A CA 1
ATOM 3137 C C . VAL A 1 399 ? 8.898 8.553 -9.119 1.00 94.50 399 VAL A C 1
ATOM 3139 O O . VAL A 1 399 ? 7.890 7.971 -9.501 1.00 94.50 399 VAL A O 1
ATOM 3142 N N . PHE A 1 400 ? 9.416 9.603 -9.747 1.00 93.81 400 PHE A N 1
ATOM 3143 C CA . PHE A 1 400 ? 8.831 10.227 -10.930 1.00 93.81 400 PHE A CA 1
ATOM 3144 C C . PHE A 1 400 ? 9.847 10.203 -12.069 1.00 93.81 400 PHE A C 1
ATOM 3146 O O . PHE A 1 400 ? 11.045 10.408 -11.839 1.00 93.81 400 PHE A O 1
ATOM 3153 N N . GLU A 1 401 ? 9.379 9.960 -13.290 1.00 92.25 401 GLU A N 1
ATOM 3154 C CA . GLU A 1 401 ? 10.172 10.224 -14.485 1.00 92.25 401 GLU A CA 1
ATOM 3155 C C . GLU A 1 401 ? 10.475 11.715 -14.591 1.00 92.25 401 GLU A C 1
ATOM 3157 O O . GLU A 1 401 ? 9.619 12.569 -14.351 1.00 92.25 401 GLU A O 1
ATOM 3162 N N . ARG A 1 402 ? 11.710 12.031 -14.976 1.00 87.50 402 ARG A N 1
ATOM 3163 C CA . ARG A 1 402 ? 12.170 13.400 -15.199 1.00 87.50 402 ARG A CA 1
ATOM 3164 C C . ARG A 1 402 ? 12.544 13.588 -16.670 1.00 87.50 402 ARG A C 1
ATOM 3166 O O . ARG A 1 402 ? 13.067 12.658 -17.288 1.00 87.50 402 ARG A O 1
ATOM 3173 N N . PRO A 1 403 ? 12.331 14.785 -17.240 1.00 86.12 403 PRO A N 1
ATOM 3174 C CA . PRO A 1 403 ? 12.828 15.097 -18.574 1.00 86.12 403 PRO A CA 1
ATOM 3175 C C . PRO A 1 403 ? 14.340 14.852 -18.680 1.00 86.12 403 PRO A C 1
ATOM 3177 O O . PRO A 1 403 ? 15.094 15.223 -17.781 1.00 86.12 403 PRO A O 1
ATOM 3180 N N . GLY A 1 404 ? 14.779 14.233 -19.778 1.00 84.19 404 GLY A N 1
ATOM 3181 C CA . GLY A 1 404 ? 16.200 13.981 -20.050 1.00 84.19 404 GLY A CA 1
ATOM 3182 C C . GLY A 1 404 ? 16.805 12.749 -19.366 1.00 84.19 404 GLY A C 1
ATOM 3183 O O . GLY A 1 404 ? 18.009 12.538 -19.494 1.00 84.19 404 GLY A O 1
ATOM 3184 N N . GLN A 1 405 ? 16.008 11.931 -18.669 1.00 87.50 405 GLN A N 1
ATOM 3185 C CA . GLN A 1 405 ? 16.477 10.648 -18.135 1.00 87.50 405 GLN A CA 1
ATOM 3186 C C . GLN A 1 405 ? 16.841 9.656 -19.243 1.00 87.50 405 GLN A C 1
ATOM 3188 O O . GLN A 1 405 ? 16.205 9.617 -20.296 1.00 87.50 405 GLN A O 1
ATOM 3193 N N . SER A 1 406 ? 17.861 8.837 -18.985 1.00 88.12 406 SER A N 1
ATOM 3194 C CA . SER A 1 406 ? 18.373 7.849 -19.941 1.00 88.12 406 SER A CA 1
ATOM 3195 C C . SER A 1 406 ? 17.459 6.635 -20.099 1.00 88.12 406 SER A C 1
ATOM 3197 O O . SER A 1 406 ? 17.447 6.008 -21.156 1.00 88.12 406 SER A O 1
ATOM 3199 N N . LEU A 1 407 ? 16.686 6.305 -19.062 1.00 91.19 407 LEU A N 1
ATOM 3200 C CA . LEU A 1 407 ? 15.754 5.183 -19.041 1.00 91.19 407 LEU A CA 1
ATOM 3201 C C . LEU A 1 407 ? 14.394 5.626 -18.501 1.00 91.19 407 LEU A C 1
ATOM 3203 O O . LEU A 1 407 ? 14.323 6.356 -17.510 1.00 91.19 407 LEU A O 1
ATOM 3207 N N . SER A 1 408 ? 13.323 5.098 -19.097 1.00 93.94 408 SER A N 1
ATOM 3208 C CA . SER A 1 408 ? 11.981 5.186 -18.516 1.00 93.94 408 SER A CA 1
ATOM 3209 C C . SER A 1 408 ? 11.924 4.475 -17.161 1.00 93.94 408 SER A C 1
ATOM 3211 O O . SER A 1 408 ? 12.746 3.608 -16.842 1.00 93.94 408 SER A O 1
ATOM 3213 N N . LEU A 1 409 ? 10.933 4.804 -16.340 1.00 94.12 409 LEU A N 1
ATOM 3214 C CA . LEU A 1 409 ? 10.738 4.196 -15.029 1.00 94.12 409 LEU A CA 1
ATOM 3215 C C . LEU A 1 409 ? 10.447 2.697 -15.142 1.00 94.12 409 LEU A C 1
ATOM 3217 O O . LEU A 1 409 ? 10.971 1.903 -14.360 1.00 94.12 409 LEU A O 1
ATOM 3221 N N . LYS A 1 410 ? 9.709 2.302 -16.182 1.00 96.00 410 LYS A N 1
ATOM 3222 C CA . LYS A 1 410 ? 9.467 0.902 -16.543 1.00 96.00 410 LYS A CA 1
ATOM 3223 C C . LYS A 1 410 ? 10.750 0.170 -16.946 1.00 96.00 410 LYS A C 1
ATOM 3225 O O . LYS A 1 410 ? 11.003 -0.932 -16.463 1.00 96.00 410 LYS A O 1
ATOM 3230 N N . ALA A 1 411 ? 11.622 0.809 -17.729 1.00 95.69 411 ALA A N 1
ATOM 3231 C CA . ALA A 1 411 ? 12.931 0.246 -18.073 1.00 95.69 411 ALA A CA 1
ATOM 3232 C C . ALA A 1 411 ? 13.821 0.077 -16.837 1.00 95.69 411 ALA A C 1
ATOM 3234 O O . ALA A 1 411 ? 14.487 -0.945 -16.672 1.00 95.69 411 ALA A O 1
ATOM 3235 N N . ARG A 1 412 ? 13.783 1.050 -15.923 1.00 95.62 412 ARG A N 1
ATOM 3236 C CA . ARG A 1 412 ? 14.487 0.993 -14.639 1.00 95.62 412 ARG A CA 1
ATOM 3237 C C . ARG A 1 412 ? 13.961 -0.122 -13.735 1.00 95.62 412 ARG A C 1
ATOM 3239 O O . ARG A 1 412 ? 14.757 -0.712 -13.008 1.00 95.62 412 ARG A O 1
ATOM 3246 N N . LEU A 1 413 ? 12.661 -0.420 -13.773 1.00 97.06 413 LEU A N 1
ATOM 3247 C CA . LEU A 1 413 ? 12.069 -1.550 -13.056 1.00 97.06 413 LEU A CA 1
ATOM 3248 C C . LEU A 1 413 ? 12.575 -2.892 -13.602 1.00 97.06 413 LEU A C 1
ATOM 3250 O O . LEU A 1 413 ? 13.068 -3.709 -12.824 1.00 97.06 413 LEU A O 1
ATOM 3254 N N . LEU A 1 414 ? 12.530 -3.096 -14.923 1.00 98.06 414 LEU A N 1
ATOM 3255 C CA . LEU A 1 414 ? 13.056 -4.311 -15.557 1.00 98.06 414 LEU A CA 1
ATOM 3256 C C . LEU A 1 414 ? 14.555 -4.490 -15.286 1.00 98.06 414 LEU A C 1
ATOM 3258 O O . LEU A 1 414 ? 15.005 -5.575 -14.918 1.00 98.06 414 LEU A O 1
ATOM 3262 N N . GLN A 1 415 ? 15.334 -3.414 -15.420 1.00 97.06 415 GLN A N 1
ATOM 3263 C CA . GLN A 1 415 ? 16.758 -3.403 -15.084 1.00 97.06 415 GLN A CA 1
ATOM 3264 C C . GLN A 1 415 ? 16.983 -3.831 -13.628 1.00 97.06 415 GLN A C 1
ATOM 3266 O O . GLN A 1 415 ? 17.827 -4.683 -13.358 1.00 97.06 415 GLN A O 1
ATOM 3271 N N . SER A 1 416 ? 16.195 -3.285 -12.699 1.00 98.06 416 SER A N 1
ATOM 3272 C CA . SER A 1 416 ? 16.203 -3.675 -11.290 1.00 98.06 416 SER A CA 1
ATOM 3273 C C . SER A 1 416 ? 15.941 -5.164 -11.082 1.00 98.06 416 SER A C 1
ATOM 3275 O O . SER A 1 416 ? 16.683 -5.806 -10.342 1.00 98.06 416 SER A O 1
ATOM 3277 N N . ALA A 1 417 ? 14.926 -5.719 -11.750 1.00 98.31 417 ALA A N 1
ATOM 3278 C CA . ALA A 1 417 ? 14.584 -7.137 -11.666 1.00 98.31 417 ALA A CA 1
ATOM 3279 C C . ALA A 1 417 ? 15.740 -8.024 -12.153 1.00 98.31 417 ALA A C 1
ATOM 3281 O O . ALA A 1 417 ? 16.154 -8.948 -11.452 1.00 98.31 417 ALA A O 1
ATOM 3282 N N . LYS A 1 418 ? 16.331 -7.696 -13.311 1.00 98.31 418 LYS A N 1
ATOM 3283 C CA . LYS A 1 418 ? 17.487 -8.422 -13.863 1.00 98.31 418 LYS A CA 1
ATOM 3284 C C . LYS A 1 418 ? 18.699 -8.361 -12.928 1.00 98.31 418 LYS A C 1
ATOM 3286 O O . LYS A 1 418 ? 19.333 -9.386 -12.688 1.00 98.31 418 LYS A O 1
ATOM 3291 N N . ILE A 1 419 ? 19.018 -7.187 -12.376 1.00 97.56 419 ILE A N 1
ATOM 3292 C CA . ILE A 1 419 ? 20.137 -7.030 -11.432 1.00 97.56 419 ILE A CA 1
ATOM 3293 C C . ILE A 1 419 ? 19.891 -7.844 -10.158 1.00 97.56 419 ILE A C 1
ATOM 3295 O O . ILE A 1 419 ? 20.795 -8.550 -9.719 1.00 97.56 419 ILE A O 1
ATOM 3299 N N . ALA A 1 420 ? 18.683 -7.781 -9.589 1.00 97.38 420 ALA A N 1
ATOM 3300 C CA . ALA A 1 420 ? 18.335 -8.509 -8.372 1.00 97.38 420 ALA A CA 1
ATOM 3301 C C . ALA A 1 420 ? 18.482 -10.027 -8.562 1.00 97.38 420 ALA A C 1
ATOM 3303 O O . ALA A 1 420 ? 19.186 -10.674 -7.792 1.00 97.38 420 ALA A O 1
ATOM 3304 N N . VAL A 1 421 ? 17.900 -10.584 -9.628 1.00 98.25 421 VAL A N 1
ATOM 3305 C CA . VAL A 1 421 ? 17.982 -12.024 -9.926 1.00 98.25 421 VAL A CA 1
ATOM 3306 C C . VAL A 1 421 ? 19.423 -12.469 -10.185 1.00 98.25 421 VAL A C 1
ATOM 3308 O O . VAL A 1 421 ? 19.860 -13.494 -9.659 1.00 98.25 421 VAL A O 1
ATOM 3311 N N . LYS A 1 422 ? 20.202 -11.668 -10.922 1.00 97.56 422 LYS A N 1
ATOM 3312 C CA . LYS A 1 422 ? 21.627 -11.942 -11.139 1.00 97.56 422 LYS A CA 1
ATOM 3313 C C . LYS A 1 422 ? 22.411 -11.948 -9.826 1.00 97.56 422 LYS A C 1
ATOM 3315 O O . LYS A 1 422 ? 23.242 -12.827 -9.619 1.00 97.56 422 LYS A O 1
ATOM 3320 N N . ALA A 1 423 ? 22.150 -10.987 -8.938 1.00 96.44 423 ALA A N 1
ATOM 3321 C CA . ALA A 1 423 ? 22.814 -10.884 -7.638 1.00 96.44 423 ALA A CA 1
ATOM 3322 C C . ALA A 1 423 ? 22.487 -12.066 -6.707 1.00 96.44 423 ALA A C 1
ATOM 3324 O O . ALA A 1 423 ? 23.314 -12.424 -5.875 1.00 96.44 423 ALA A O 1
ATOM 3325 N N . MET A 1 424 ? 21.330 -12.713 -6.886 1.00 96.56 424 MET A N 1
ATOM 3326 C CA . MET A 1 424 ? 20.968 -13.958 -6.193 1.00 96.56 424 MET A CA 1
ATOM 3327 C C . MET A 1 424 ? 21.683 -15.203 -6.752 1.00 96.56 424 MET A C 1
ATOM 3329 O O . MET A 1 424 ? 21.492 -16.295 -6.224 1.00 96.56 424 MET A O 1
ATOM 3333 N N . GLY A 1 425 ? 22.494 -15.066 -7.808 1.00 97.44 425 GLY A N 1
ATOM 3334 C CA . GLY A 1 425 ? 23.290 -16.153 -8.390 1.00 97.44 425 GLY A CA 1
ATOM 3335 C C . GLY A 1 425 ? 22.640 -16.877 -9.572 1.00 97.44 425 GLY A C 1
ATOM 3336 O O . GLY A 1 425 ? 23.184 -17.869 -10.050 1.00 97.44 425 GLY A O 1
ATOM 3337 N N . TYR A 1 426 ? 21.507 -16.390 -10.078 1.00 97.56 426 TYR A N 1
ATOM 3338 C CA . TYR A 1 426 ? 20.814 -17.006 -11.207 1.00 97.56 426 TYR A CA 1
ATOM 3339 C C . TYR A 1 426 ? 21.305 -16.374 -12.511 1.00 97.56 426 TYR A C 1
ATOM 3341 O O . TYR A 1 426 ? 20.974 -15.226 -12.801 1.00 97.56 426 TYR A O 1
ATOM 3349 N N . ALA A 1 427 ? 22.111 -17.106 -13.285 1.00 93.69 427 ALA A N 1
ATOM 3350 C CA . ALA A 1 427 ? 22.704 -16.612 -14.533 1.00 93.69 427 ALA A CA 1
ATOM 3351 C C . ALA A 1 427 ? 21.810 -16.824 -15.771 1.00 93.69 427 ALA A C 1
ATOM 3353 O O . ALA A 1 427 ? 21.804 -15.976 -16.658 1.00 93.69 427 ALA A O 1
ATOM 3354 N N . ASP A 1 428 ? 21.009 -17.896 -15.786 1.00 96.12 428 ASP A N 1
ATOM 3355 C CA . ASP A 1 428 ? 20.228 -18.343 -16.956 1.00 96.12 428 ASP A CA 1
ATOM 3356 C C . ASP A 1 428 ? 18.703 -18.248 -16.735 1.00 96.12 428 ASP A C 1
ATOM 3358 O O . ASP A 1 428 ? 17.912 -18.978 -17.329 1.00 96.12 428 ASP A O 1
ATOM 3362 N N . HIS A 1 429 ? 18.265 -17.364 -15.836 1.00 98.50 429 HIS A N 1
ATOM 3363 C CA . HIS A 1 429 ? 16.850 -17.203 -15.491 1.00 98.50 429 HIS A CA 1
ATOM 3364 C C . HIS A 1 429 ? 16.046 -16.493 -16.594 1.00 98.50 429 HIS A C 1
ATOM 3366 O O . HIS A 1 429 ? 16.528 -15.554 -17.231 1.00 98.50 429 HIS A O 1
ATOM 3372 N N . ALA A 1 430 ? 14.768 -16.853 -16.756 1.00 98.50 430 ALA A N 1
ATOM 3373 C CA . ALA A 1 430 ? 13.903 -16.329 -17.820 1.00 98.50 430 ALA A CA 1
ATOM 3374 C C . ALA A 1 430 ? 13.719 -14.796 -17.798 1.00 98.50 430 ALA A C 1
ATOM 3376 O O . ALA A 1 430 ? 13.447 -14.196 -18.836 1.00 98.50 430 ALA A O 1
ATOM 3377 N N . ILE A 1 431 ? 13.946 -14.138 -16.653 1.00 98.56 431 ILE A N 1
ATOM 3378 C CA . ILE A 1 431 ? 13.929 -12.667 -16.543 1.00 98.56 431 ILE A CA 1
ATOM 3379 C C . ILE A 1 431 ? 14.906 -11.983 -17.508 1.00 98.56 431 ILE A C 1
ATOM 3381 O O . ILE A 1 431 ? 14.655 -10.859 -17.931 1.00 98.56 431 ILE A O 1
ATOM 3385 N N . PHE A 1 432 ? 16.020 -12.624 -17.879 1.00 98.44 432 PHE A N 1
ATOM 3386 C CA . PHE A 1 432 ? 17.006 -11.994 -18.760 1.00 98.44 432 PHE A CA 1
ATOM 3387 C C . PHE A 1 432 ? 16.519 -11.877 -20.205 1.00 98.44 432 PHE A C 1
ATOM 3389 O O . PHE A 1 432 ? 16.934 -10.933 -20.882 1.00 98.44 432 PHE A O 1
ATOM 3396 N N . ALA A 1 433 ? 15.595 -12.749 -20.621 1.00 98.19 433 ALA A N 1
ATOM 3397 C CA . ALA A 1 433 ? 14.929 -12.712 -21.921 1.00 98.19 433 ALA A CA 1
ATOM 3398 C C . ALA A 1 433 ? 13.766 -11.704 -21.984 1.00 98.19 433 ALA A C 1
ATOM 3400 O O . ALA A 1 433 ? 13.222 -11.465 -23.056 1.00 98.19 433 ALA A O 1
ATOM 3401 N N . GLU A 1 434 ? 13.365 -11.114 -20.854 1.00 98.44 434 GLU A N 1
ATOM 3402 C CA . GLU A 1 434 ? 12.298 -10.117 -20.841 1.00 98.44 434 GLU A CA 1
ATOM 3403 C C . GLU A 1 434 ? 12.765 -8.781 -21.435 1.00 98.44 434 GLU A C 1
ATOM 3405 O O . GLU A 1 434 ? 13.869 -8.296 -21.164 1.00 98.44 434 GLU A O 1
ATOM 3410 N N . GLU A 1 435 ? 11.879 -8.166 -22.208 1.00 96.69 435 GLU A N 1
ATOM 3411 C CA . GLU A 1 435 ? 12.031 -6.859 -22.853 1.00 96.69 435 GLU A CA 1
ATOM 3412 C C . GLU A 1 435 ? 10.843 -5.965 -22.484 1.00 96.69 435 GLU A C 1
ATOM 3414 O O . GLU A 1 435 ? 9.871 -6.461 -21.906 1.00 96.69 435 GLU A O 1
ATOM 3419 N N . LEU A 1 436 ? 10.954 -4.664 -22.770 1.00 94.56 436 LEU A N 1
ATOM 3420 C CA . LEU A 1 436 ? 9.975 -3.640 -22.386 1.00 94.56 436 LEU A CA 1
ATOM 3421 C C . LEU A 1 436 ? 8.577 -3.849 -22.967 1.00 94.56 436 LEU A C 1
ATOM 3423 O O . LEU A 1 436 ? 8.473 -4.345 -24.110 1.00 94.56 436 LEU A O 1
#

Organism: NCBI:txid569365

Radius of gyration: 30.05 Å; Cα contacts (8 Å, |Δi|>4): 712; chains: 1; bounding box: 86×106×70 Å

Mean predicted aligned error: 14.14 Å

Sequence (436 aa):
MTITNHQPPAESLSKQSSKEIPIIHQGQNLGVYSDPSLPKTDLAQVFPGSTPMAGPKLTTSDDLLICCACGAQYEVDETTGKDECRICEDPRQFVPPTGQAFTTLRKLHEGPYRNVFEPCAHNDTVVEIHTEPKFGIGQGARLIRTPNGNVLWDLIAYLDQDTVDKVCLYSRTHISISMGPSPSKIASDILPFSLTLCFLFNSILFWSEEKRRRKRRAIFFGHAAWFIWMEFDGVGVQITELGGLKFIIISHPHFYTTWADWSSTFDCPVYMTEVDSVWANRKDTPSATLKLLKEPSTELLPGLTSVICGGHFPGSQVLHSLPPNTPVPTLFVADTIFAVQSSHNPDPGKRSDTISYQFLWSIPNFIPLPPEEVLKIWRCLKPLEFKATYGVMAKITNVFERPGQSLSLKARLLQSAKIAVKAMGYADHAIFAEEL

Solvent-accessible surface area (backbone atoms only — not comparable to full-atom values): 26817 Å² total; per-residue (Å²): 138,86,86,81,89,83,83,83,84,92,82,91,83,74,99,69,96,72,78,84,81,77,80,81,74,88,76,75,87,75,83,77,85,74,72,86,81,65,81,85,78,64,76,79,74,79,65,92,82,73,84,74,77,79,67,70,63,75,42,72,66,43,66,29,29,21,32,53,61,52,22,43,38,42,88,45,43,78,89,74,67,81,66,81,52,78,71,34,69,34,86,48,47,61,66,52,96,90,48,68,54,71,47,26,54,50,60,43,71,76,42,84,57,45,77,47,79,43,74,37,94,91,38,87,42,35,32,36,33,38,52,40,63,76,52,36,79,48,50,29,19,34,43,37,45,22,85,88,19,21,33,31,46,34,38,52,47,86,80,53,55,69,55,47,50,49,58,50,49,68,31,56,66,79,84,82,84,74,81,72,83,77,90,86,81,88,87,83,91,85,86,85,86,85,84,88,83,85,89,88,81,88,85,88,80,91,82,76,95,87,82,86,86,85,79,93,85,86,83,90,85,79,91,81,91,78,88,80,86,80,84,75,83,82,76,82,76,74,80,66,71,29,63,41,61,55,31,38,38,38,40,44,73,77,30,47,14,37,51,51,34,53,14,34,26,60,74,19,43,33,36,38,32,49,80,43,48,83,72,55,55,53,79,82,42,88,70,30,43,82,43,69,46,78,62,60,60,44,77,79,47,95,53,32,29,41,35,51,42,19,56,39,40,80,30,12,26,32,42,40,31,27,62,83,40,27,95,50,31,26,33,41,27,34,56,45,43,33,50,43,79,62,52,71,53,59,54,76,79,58,59,95,89,59,47,28,39,48,55,35,35,12,70,88,74,70,36,64,46,56,59,68,48,51,42,45,32,48,60,63,47,60,86,58,72,45,47,32,37,40,26,38,35,69,84,75,23,52,48,68,65,58,90,74,45,86,61,55,54,59,54,38,43,54,51,12,48,44,52,53,34,43,74,74,68,47,86,85,50,74,57,72,78,62,76,132